Protein AF-A0A917JB62-F1 (afdb_monomer)

Foldseek 3Di:
DPQQQDPPDDDPLQCKHKAKEWADAQDWPVNLQVLLCVLLPPDRKDKDWQDTDDNRATFTIIMMIHPCVVCSPVLNQFKFKKKFKKFWQFAALQLEDPGDTDDGFDDPPDDPVLLFVLQVVQAFKDWFWDRQCDQDDDPNHGSNVCVVVVHDDDTDIDIWHWHDWGFPDDDPSMTMIMTIIGRPDDVSRVSQVSNVSSRTGIGTYYMYTQDGHVDGRVSHDYSVRSSCVSNDQDDDDDDDDDDDDDDDDDDDDDDDPVPDDDQAEDPSQRVVLVVVLVVCVVDPDPLLVLLCVCPPPCNLVADKDAQGGGYNDTARIDGLFQQEGEEEDPDDDPPCVVVVVVVQVVSVVVVHHYDYDYSCCSVVPVVVVSVVVSVSSVPGDGDPDPDDDDDDDDDDPDD

Mean predicted aligned error: 17.13 Å

InterPro domains:
  IPR002501 Pseudouridine synthase II, N-terminal [PF01509] (46-187)
  IPR007569 Domain of unknown function DUF559 [PF04480] (274-377)
  IPR011335 Restriction endonuclease type II-like [SSF52980] (276-380)
  IPR014780 tRNA pseudouridine synthase II, TruB [MF_01080] (15-370)
  IPR014780 tRNA pseudouridine synthase II, TruB [PTHR13767] (15-233)
  IPR014780 tRNA pseudouridine synthase II, TruB [TIGR00431] (18-226)
  IPR014780 tRNA pseudouridine synthase II, TruB [cd02573] (18-226)
  IPR020103 Pseudouridine synthase, catalytic domain superfamily [SSF55120] (17-229)
  IPR047216 Putative endonuclease DUF559, bacteria [cd01038] (284-377)

Structure (mmCIF, N/CA/C/O backbone):
data_AF-A0A917JB62-F1
#
_entry.id   AF-A0A917JB62-F1
#
loop_
_atom_site.group_PDB
_atom_site.id
_atom_site.type_symbol
_atom_site.label_atom_id
_atom_site.label_alt_id
_atom_site.label_comp_id
_atom_site.label_asym_id
_atom_site.label_entity_id
_atom_site.label_seq_id
_atom_site.pdbx_PDB_ins_code
_atom_site.Cartn_x
_atom_site.Cartn_y
_atom_site.Cartn_z
_atom_site.occupancy
_atom_site.B_iso_or_equiv
_atom_site.auth_seq_id
_atom_site.auth_comp_id
_atom_site.auth_asym_id
_atom_site.auth_atom_id
_atom_site.pdbx_PDB_model_num
ATOM 1 N N . MET A 1 1 ? 3.119 -23.826 12.690 1.00 34.78 1 MET A N 1
ATOM 2 C CA . MET A 1 1 ? 3.392 -22.795 11.655 1.00 34.78 1 MET A CA 1
ATOM 3 C C . MET A 1 1 ? 2.222 -22.597 10.681 1.00 34.78 1 MET A C 1
ATOM 5 O O . MET A 1 1 ? 2.132 -21.520 10.112 1.00 34.78 1 MET A O 1
ATOM 9 N N . SER A 1 2 ? 1.300 -23.560 10.519 1.00 34.31 2 SER A N 1
ATOM 10 C CA . SER A 1 2 ? 0.120 -23.455 9.635 1.00 34.31 2 SER A CA 1
ATOM 11 C C . SER A 1 2 ? -1.112 -22.765 10.252 1.00 34.31 2 SER A C 1
ATOM 13 O O . SER A 1 2 ? -1.949 -22.260 9.515 1.00 34.31 2 SER A O 1
ATOM 15 N N . GLU A 1 3 ? -1.231 -22.685 11.581 1.00 33.19 3 GLU A N 1
ATOM 16 C CA . GLU A 1 3 ? -2.437 -22.145 12.246 1.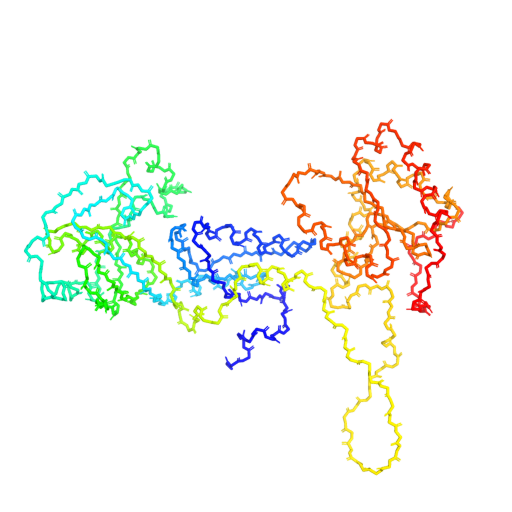00 33.19 3 GLU A CA 1
ATOM 17 C C . GLU A 1 3 ? -2.511 -20.610 12.319 1.00 33.19 3 GLU A C 1
ATOM 19 O O . GLU A 1 3 ? -3.558 -20.053 12.643 1.00 33.19 3 GLU A O 1
ATOM 24 N N . LEU A 1 4 ? -1.424 -19.889 12.015 1.00 41.34 4 LEU A N 1
ATOM 25 C CA . LEU A 1 4 ? -1.382 -18.439 12.239 1.00 41.34 4 LEU A CA 1
ATOM 26 C C . LEU A 1 4 ? -2.180 -17.622 11.202 1.00 41.34 4 LEU A C 1
ATOM 28 O O . LEU A 1 4 ? -2.490 -16.467 11.490 1.00 41.34 4 LEU A O 1
ATOM 32 N N . HIS A 1 5 ? -2.524 -18.208 10.046 1.00 47.69 5 HIS A N 1
ATOM 33 C CA . HIS A 1 5 ? -3.000 -17.482 8.852 1.00 47.69 5 HIS A CA 1
ATOM 34 C C . HIS A 1 5 ? -4.336 -17.977 8.282 1.00 47.69 5 HIS A C 1
ATOM 36 O O . HIS A 1 5 ? -4.769 -17.510 7.233 1.00 47.69 5 HIS A O 1
ATOM 42 N N . SER A 1 6 ? -5.002 -18.923 8.946 1.00 42.25 6 SER A N 1
ATOM 43 C CA . SER A 1 6 ? -6.298 -19.410 8.473 1.00 42.25 6 SER A CA 1
ATOM 44 C C . SER A 1 6 ? -7.355 -18.304 8.566 1.00 42.25 6 SER A C 1
ATOM 46 O O . SER A 1 6 ? -7.528 -17.697 9.624 1.00 42.25 6 SER A O 1
ATOM 48 N N . LYS A 1 7 ? -8.137 -18.097 7.496 1.00 42.66 7 LYS A N 1
ATOM 49 C CA . LYS A 1 7 ? -9.349 -17.250 7.507 1.00 42.66 7 LYS A CA 1
ATOM 50 C C . LYS A 1 7 ? -10.419 -17.741 8.507 1.00 42.66 7 LYS A C 1
ATOM 52 O O . LYS A 1 7 ? -11.411 -17.055 8.723 1.00 42.66 7 LYS A O 1
ATOM 57 N N . HIS A 1 8 ? -10.194 -18.895 9.144 1.00 42.47 8 HIS A N 1
ATOM 58 C CA . HIS A 1 8 ? -11.030 -19.500 10.184 1.00 42.47 8 HIS A CA 1
ATOM 59 C C . HIS A 1 8 ? -10.434 -19.397 11.601 1.00 42.47 8 HIS A C 1
ATOM 61 O O . HIS A 1 8 ? -10.848 -20.126 12.499 1.00 42.47 8 HIS A O 1
ATOM 67 N N . LYS A 1 9 ? -9.433 -18.536 11.816 1.00 52.22 9 LYS A N 1
ATOM 68 C CA . LYS A 1 9 ? -8.804 -18.353 13.128 1.00 52.22 9 LYS A CA 1
ATOM 69 C C . LYS A 1 9 ? -9.726 -17.573 14.076 1.00 52.22 9 LYS A C 1
ATOM 71 O O . LYS A 1 9 ? -10.292 -16.550 13.697 1.00 52.22 9 LYS A O 1
ATOM 76 N N . ASN A 1 10 ? -9.815 -18.017 15.330 1.00 56.19 10 ASN A N 1
ATOM 77 C CA . ASN A 1 10 ? -10.343 -17.189 16.414 1.00 56.19 10 ASN A CA 1
ATOM 78 C C . ASN A 1 10 ? -9.300 -16.116 16.746 1.00 56.19 10 ASN A C 1
ATOM 80 O O . ASN A 1 10 ? -8.202 -16.436 17.199 1.00 56.19 10 ASN A O 1
ATOM 84 N N . PHE A 1 11 ? -9.622 -14.854 16.477 1.00 65.50 11 PHE A N 1
ATOM 85 C CA . PHE A 1 11 ? -8.711 -13.735 16.708 1.00 65.50 11 PHE A CA 1
ATOM 86 C C . PHE A 1 11 ? -8.791 -13.237 18.154 1.00 65.50 11 PHE A C 1
ATOM 88 O O . PHE A 1 11 ? -9.880 -12.989 18.670 1.00 65.50 11 PHE A O 1
ATOM 95 N N . ASN A 1 12 ? -7.637 -12.980 18.770 1.00 68.19 12 ASN A N 1
ATOM 96 C CA . ASN A 1 12 ? -7.517 -12.232 20.018 1.00 68.19 12 ASN A CA 1
ATOM 97 C C . ASN A 1 12 ? -6.877 -10.863 19.752 1.00 68.19 12 ASN A C 1
ATOM 99 O O . ASN A 1 12 ? -5.710 -10.588 20.051 1.00 68.19 12 ASN A O 1
ATOM 103 N N . PHE A 1 13 ? -7.671 -9.958 19.180 1.00 69.19 13 PHE A N 1
ATOM 104 C CA . PHE A 1 13 ? -7.193 -8.643 18.757 1.00 69.19 13 PHE A CA 1
ATOM 105 C C . PHE A 1 13 ? -6.598 -7.802 19.899 1.00 69.19 13 PHE A C 1
ATOM 107 O O . PHE A 1 13 ? -5.708 -6.986 19.637 1.00 69.19 13 PHE A O 1
ATOM 114 N N . ALA A 1 14 ? -7.058 -7.997 21.143 1.00 59.03 14 ALA A N 1
ATOM 115 C CA . ALA A 1 14 ? -6.574 -7.287 22.328 1.00 59.03 14 ALA A CA 1
ATOM 116 C C . ALA A 1 14 ? -5.160 -7.730 22.742 1.00 59.03 14 ALA A C 1
ATOM 118 O O . ALA A 1 14 ? -4.324 -6.887 23.087 1.00 59.03 14 ALA A O 1
ATOM 119 N N . GLU A 1 15 ? -4.861 -9.029 22.655 1.00 69.75 15 GLU A N 1
ATOM 120 C CA . GLU A 1 15 ? -3.500 -9.547 22.845 1.00 69.75 15 GLU A CA 1
ATOM 121 C C . GLU A 1 15 ? -2.575 -9.166 21.687 1.00 69.75 15 GLU A C 1
ATOM 123 O O . GLU A 1 15 ? -1.388 -8.912 21.906 1.00 69.75 15 GLU A O 1
ATOM 128 N N . GLY A 1 16 ? -3.149 -8.956 20.503 1.00 75.94 16 GLY A N 1
ATOM 129 C CA . GLY A 1 16 ? -2.502 -8.374 19.339 1.00 75.94 16 GLY A CA 1
ATOM 130 C C . GLY A 1 16 ? -2.356 -9.388 18.217 1.00 75.94 16 GLY A C 1
ATOM 131 O O . GLY A 1 16 ? -1.790 -10.457 18.403 1.00 75.94 16 GLY A O 1
ATOM 132 N N . GLU A 1 17 ? -2.820 -9.007 17.033 1.00 86.62 17 GLU A N 1
ATOM 133 C CA . GLU A 1 17 ? -2.868 -9.875 15.861 1.00 86.62 17 GLU A CA 1
ATOM 134 C C . GLU A 1 17 ? -2.054 -9.297 14.709 1.00 86.62 17 GLU A C 1
ATOM 136 O O . GLU A 1 17 ? -1.837 -8.082 14.613 1.00 86.62 17 GLU A O 1
ATOM 141 N N . LEU A 1 18 ? -1.627 -10.194 13.823 1.00 90.75 18 LEU A N 1
ATOM 142 C CA . LEU A 1 18 ? -1.048 -9.865 12.530 1.00 90.75 18 LEU A CA 1
ATOM 143 C C . LEU A 1 18 ? -2.094 -10.139 11.449 1.00 90.75 18 LEU A C 1
ATOM 145 O O . LEU A 1 18 ? -2.541 -11.266 11.266 1.00 90.75 18 LEU A O 1
ATOM 149 N N . LEU A 1 19 ? -2.488 -9.087 10.745 1.00 92.94 19 LEU A N 1
ATOM 150 C CA . LEU A 1 19 ? -3.541 -9.087 9.742 1.00 92.94 19 LEU A CA 1
ATOM 151 C C . LEU A 1 19 ? -2.920 -8.881 8.365 1.00 92.94 19 LEU A C 1
ATOM 153 O O . LEU A 1 19 ? -2.200 -7.908 8.131 1.00 92.94 19 LEU A O 1
ATOM 157 N N . LEU A 1 20 ? -3.218 -9.798 7.452 1.00 95.56 20 LEU A N 1
ATOM 158 C CA . LEU A 1 20 ? -2.835 -9.708 6.049 1.00 95.56 20 LEU A CA 1
ATOM 159 C C . LEU A 1 20 ? -3.995 -9.084 5.281 1.00 95.56 20 LEU A C 1
ATOM 161 O O . LEU A 1 20 ? -5.097 -9.632 5.288 1.00 95.56 20 LEU A O 1
ATOM 165 N N . ILE A 1 21 ? -3.770 -7.934 4.650 1.00 95.06 21 ILE A N 1
ATOM 166 C CA . ILE A 1 21 ? -4.830 -7.187 3.963 1.00 95.06 21 ILE A CA 1
ATOM 167 C C . ILE A 1 21 ? -4.412 -6.909 2.522 1.00 95.06 21 ILE A C 1
ATOM 169 O O . ILE A 1 21 ? -3.332 -6.371 2.289 1.00 95.06 21 ILE A O 1
ATOM 173 N N . ASN A 1 22 ? -5.264 -7.235 1.553 1.00 95.56 22 ASN A N 1
ATOM 174 C CA . ASN A 1 22 ? -5.085 -6.815 0.168 1.00 95.56 22 ASN A CA 1
ATOM 175 C C . ASN A 1 22 ? -5.516 -5.345 0.053 1.00 95.56 22 ASN A C 1
ATOM 177 O O . ASN A 1 22 ? -6.699 -5.017 0.135 1.00 95.56 22 ASN A O 1
ATOM 181 N N . LYS A 1 23 ? -4.552 -4.426 -0.072 1.00 95.75 23 LYS A N 1
ATOM 182 C CA . LYS A 1 23 ? -4.831 -2.995 -0.215 1.00 95.7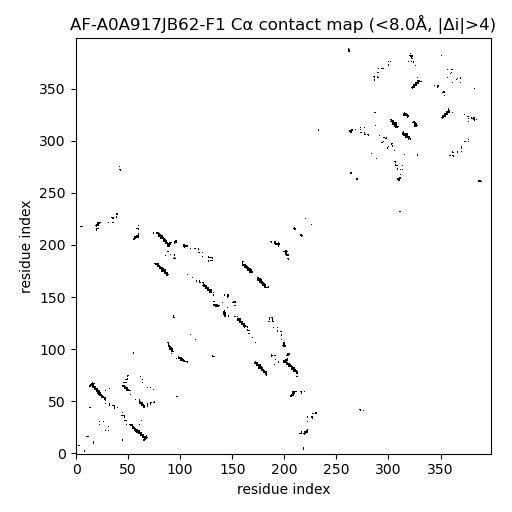5 23 LYS A CA 1
ATOM 183 C C . LYS A 1 23 ? -5.422 -2.728 -1.607 1.00 95.75 23 LYS A C 1
ATOM 185 O O . LYS A 1 23 ? -4.734 -2.993 -2.599 1.00 95.75 23 LYS A O 1
ATOM 190 N N . PRO A 1 24 ? -6.622 -2.131 -1.707 1.00 85.06 24 PRO A N 1
ATOM 191 C CA . PRO A 1 24 ? -7.190 -1.739 -2.984 1.00 85.06 24 PRO A CA 1
ATOM 192 C C . PRO A 1 24 ? -6.454 -0.534 -3.581 1.00 85.06 24 PRO A C 1
ATOM 194 O O . PRO A 1 24 ? -5.730 0.212 -2.906 1.00 85.06 24 PRO A O 1
ATOM 197 N N . TYR A 1 25 ? -6.659 -0.350 -4.879 1.00 84.06 25 TYR A N 1
ATOM 198 C CA . TYR A 1 25 ? -6.140 0.779 -5.641 1.00 84.06 25 TYR A CA 1
ATOM 199 C C . TYR A 1 25 ? -6.709 2.110 -5.117 1.00 84.06 25 TYR A C 1
ATOM 201 O O . TYR A 1 25 ? -7.841 2.159 -4.636 1.00 84.06 25 TYR A O 1
ATOM 209 N N . ARG A 1 26 ? -5.916 3.187 -5.190 1.00 82.00 26 ARG A N 1
ATOM 210 C CA . ARG A 1 26 ? -6.200 4.560 -4.705 1.00 82.00 26 ARG A CA 1
ATOM 211 C C . ARG A 1 26 ? -6.346 4.750 -3.197 1.00 82.00 26 ARG A C 1
ATOM 213 O O . ARG A 1 26 ? -6.384 5.888 -2.744 1.00 82.00 26 ARG A O 1
ATOM 220 N N . TRP A 1 27 ? -6.378 3.684 -2.408 1.00 84.06 27 TRP A N 1
ATOM 221 C CA . TRP A 1 27 ? -6.389 3.807 -0.952 1.00 84.06 27 TRP A CA 1
ATOM 222 C C . TRP A 1 27 ? -4.978 4.008 -0.418 1.00 84.06 27 TRP A C 1
ATOM 224 O O . TRP A 1 27 ? -4.050 3.301 -0.812 1.00 84.06 27 TRP A O 1
ATOM 234 N N . THR A 1 28 ? -4.795 4.916 0.531 1.00 83.56 28 THR A N 1
ATOM 235 C CA . THR A 1 28 ? -3.532 5.006 1.262 1.00 83.56 28 THR A CA 1
ATOM 236 C C . THR A 1 28 ? -3.417 3.850 2.261 1.00 83.56 28 THR A C 1
ATOM 238 O O . THR A 1 28 ? -4.408 3.280 2.721 1.00 83.56 28 THR A O 1
ATOM 241 N N . SER A 1 29 ? -2.193 3.517 2.674 1.00 88.31 29 SER A N 1
ATOM 242 C CA . SER A 1 29 ? -1.990 2.546 3.765 1.00 88.31 29 SER A CA 1
ATOM 243 C C . SER A 1 29 ? -2.620 3.012 5.091 1.00 88.31 29 SER A C 1
ATOM 245 O O . SER A 1 29 ? -3.039 2.190 5.906 1.00 88.31 29 SER A O 1
ATOM 247 N N . PHE A 1 30 ? -2.725 4.330 5.303 1.00 82.81 30 PHE A N 1
ATOM 248 C CA . PHE A 1 30 ? -3.372 4.909 6.481 1.00 82.81 30 PHE A CA 1
ATOM 249 C C . PHE A 1 30 ? -4.898 4.796 6.438 1.00 82.81 30 PHE A C 1
ATOM 251 O O . PHE A 1 30 ? -5.499 4.630 7.500 1.00 82.81 30 PHE A O 1
ATOM 258 N N . ASP A 1 31 ? -5.520 4.800 5.255 1.00 81.56 31 ASP A N 1
ATOM 259 C CA . ASP A 1 31 ? -6.964 4.563 5.117 1.00 81.56 31 ASP A CA 1
ATOM 260 C C . ASP A 1 31 ? -7.335 3.165 5.613 1.00 81.56 31 ASP A C 1
ATOM 262 O O . ASP A 1 31 ? -8.306 3.005 6.353 1.00 81.56 31 ASP A O 1
ATOM 266 N N . ILE A 1 32 ? -6.508 2.161 5.297 1.00 85.44 32 ILE A N 1
ATOM 267 C CA . ILE A 1 32 ? -6.676 0.786 5.787 1.00 85.44 32 ILE A CA 1
ATOM 268 C C . ILE A 1 32 ? -6.588 0.740 7.310 1.00 85.44 32 ILE A C 1
ATOM 270 O O . ILE A 1 32 ? -7.488 0.217 7.968 1.00 85.44 32 ILE A O 1
ATOM 274 N N . VAL A 1 33 ? -5.539 1.337 7.887 1.00 89.69 33 VAL A N 1
ATOM 275 C CA . VAL A 1 33 ? -5.383 1.430 9.347 1.00 89.69 33 VAL A CA 1
ATOM 276 C C . VAL A 1 33 ? -6.590 2.124 9.978 1.00 89.69 33 VAL A C 1
ATOM 278 O O . VAL A 1 33 ? -7.099 1.660 10.997 1.00 89.69 33 VAL A O 1
ATOM 281 N N . GLY A 1 34 ? -7.076 3.208 9.369 1.00 80.44 34 GLY A N 1
ATOM 282 C CA . GLY A 1 34 ? -8.257 3.939 9.813 1.00 80.44 34 GLY A CA 1
ATOM 283 C C . GLY A 1 34 ? -9.521 3.082 9.796 1.00 80.44 34 GLY A C 1
ATOM 284 O O . GLY A 1 34 ? -10.230 3.037 10.802 1.00 80.44 34 GLY A O 1
ATOM 285 N N . LYS A 1 35 ? -9.788 2.367 8.696 1.00 82.50 35 LYS A N 1
ATOM 286 C CA . LYS A 1 35 ? -10.950 1.475 8.566 1.00 82.50 35 LYS A CA 1
ATOM 287 C C . LYS A 1 35 ? -10.907 0.323 9.562 1.00 82.50 35 LYS A C 1
ATOM 289 O O . LYS A 1 35 ? -11.888 0.126 10.272 1.00 82.50 35 LYS A O 1
ATOM 294 N N . VAL A 1 36 ? -9.775 -0.369 9.674 1.00 86.06 36 VAL A N 1
ATOM 295 C CA . VAL A 1 36 ? -9.599 -1.485 10.616 1.00 86.06 36 VAL A CA 1
ATOM 296 C C . VAL A 1 36 ? -9.748 -1.006 12.059 1.00 86.06 36 VAL A C 1
ATOM 298 O O . VAL A 1 36 ? -10.527 -1.565 12.822 1.00 86.06 36 VAL A O 1
ATOM 301 N N . ARG A 1 37 ? -9.085 0.095 12.434 1.00 85.88 37 ARG A N 1
ATOM 302 C CA . ARG A 1 37 ? -9.226 0.690 13.772 1.00 85.88 37 ARG A CA 1
ATOM 303 C C . ARG A 1 37 ? -10.673 1.071 14.087 1.00 85.88 37 ARG A C 1
ATOM 305 O O . ARG A 1 37 ? -11.126 0.866 15.206 1.00 85.88 37 ARG A O 1
ATOM 312 N N . ASN A 1 38 ? -11.396 1.621 13.112 1.00 75.69 38 ASN A N 1
ATOM 313 C CA . ASN A 1 38 ? -12.800 1.989 13.282 1.00 75.69 38 ASN A CA 1
ATOM 314 C C . ASN A 1 38 ? -13.734 0.775 13.353 1.00 75.69 38 ASN A C 1
ATOM 316 O O . ASN A 1 38 ? -14.804 0.891 13.945 1.00 75.69 38 ASN A O 1
ATOM 320 N N . ALA A 1 39 ? -13.357 -0.365 12.771 1.00 79.69 39 ALA A N 1
ATOM 321 C CA . ALA A 1 39 ? -14.128 -1.601 12.871 1.00 79.69 39 ALA A CA 1
ATOM 322 C C . ALA A 1 39 ? -14.155 -2.151 14.303 1.00 79.69 39 ALA A C 1
ATOM 324 O O . ALA A 1 39 ? -15.150 -2.743 14.691 1.00 79.69 39 ALA A O 1
ATOM 325 N N . PHE A 1 40 ? -13.120 -1.880 15.103 1.00 76.12 40 PHE A N 1
ATOM 326 C CA . PHE A 1 40 ? -13.058 -2.304 16.502 1.00 76.12 40 PHE A CA 1
ATOM 327 C C . PHE A 1 40 ? -13.869 -1.433 17.469 1.00 76.12 40 PHE A C 1
ATOM 329 O O . PHE A 1 40 ? -13.920 -1.751 18.652 1.00 76.12 40 PHE A O 1
ATOM 336 N N . LYS A 1 41 ? -14.497 -0.333 17.029 1.00 68.56 41 LYS A N 1
ATOM 337 C CA . LYS A 1 41 ? -15.262 0.531 17.944 1.00 68.56 41 LYS A CA 1
ATOM 338 C C . LYS A 1 41 ? -16.396 -0.255 18.637 1.00 68.56 41 LYS A C 1
ATOM 340 O O . LYS A 1 41 ? -17.065 -1.028 17.962 1.00 68.56 41 LYS A O 1
ATOM 345 N N . PRO A 1 42 ? -16.637 -0.031 19.949 1.00 59.88 42 PRO A N 1
ATOM 346 C CA . PRO A 1 42 ? -16.049 1.017 20.799 1.00 59.88 42 PRO A CA 1
ATOM 347 C C . PRO A 1 42 ? -14.662 0.688 21.390 1.00 59.88 42 PRO A C 1
ATOM 349 O O . PRO A 1 42 ? -14.088 1.526 22.086 1.00 59.88 42 PRO A O 1
ATOM 352 N N . LEU A 1 43 ? -14.087 -0.489 21.122 1.00 64.81 43 LEU A N 1
ATOM 353 C CA . LEU A 1 43 ? -12.759 -0.867 21.615 1.00 64.81 43 LEU A CA 1
ATOM 354 C C . LEU A 1 43 ? -11.680 0.059 21.029 1.00 64.81 43 LEU A C 1
ATOM 356 O O . LEU A 1 43 ? -11.496 0.175 19.815 1.00 64.81 43 LEU A O 1
ATOM 360 N N . LYS A 1 44 ? -10.917 0.716 21.910 1.00 72.69 44 LYS A N 1
ATOM 361 C CA . LYS A 1 44 ? -9.799 1.595 21.535 1.00 72.69 44 LYS A CA 1
ATOM 362 C C . LYS A 1 44 ? -8.522 0.781 21.326 1.00 72.69 44 LYS A C 1
ATOM 364 O O . LYS A 1 44 ? -7.599 0.826 22.136 1.00 72.69 44 LYS A O 1
ATOM 369 N N . LEU A 1 45 ? -8.471 0.023 20.233 1.00 80.50 45 LEU A N 1
ATOM 370 C CA . LEU A 1 45 ? -7.319 -0.811 19.904 1.00 80.50 45 LEU A CA 1
ATOM 371 C C . LEU A 1 45 ? -6.264 -0.039 19.098 1.00 80.50 45 LEU A C 1
ATOM 373 O O . LEU A 1 45 ? -6.577 0.672 18.140 1.00 80.50 45 LEU A O 1
ATOM 377 N N . LYS A 1 46 ? -4.986 -0.201 19.460 1.00 86.81 46 LYS A N 1
ATOM 378 C CA . LYS A 1 46 ? -3.871 0.330 18.665 1.00 86.81 46 LYS A CA 1
ATOM 379 C C . LYS A 1 46 ? -3.740 -0.478 17.374 1.00 86.81 46 LYS A C 1
ATOM 381 O O . LYS A 1 46 ? -3.704 -1.703 17.427 1.00 86.81 46 LYS A O 1
ATOM 386 N N . VAL A 1 47 ? -3.626 0.208 16.239 1.00 92.75 47 VAL A N 1
ATOM 387 C CA . VAL A 1 47 ? -3.466 -0.397 14.909 1.00 92.75 47 VAL A CA 1
ATOM 388 C C . VAL A 1 47 ? -2.354 0.338 14.162 1.00 92.75 47 VAL A C 1
ATOM 390 O O . VAL A 1 47 ? -2.288 1.567 14.214 1.00 92.75 47 VAL A O 1
ATOM 393 N N . GLY A 1 48 ? -1.478 -0.399 13.483 1.00 93.19 48 GLY A N 1
ATOM 394 C CA . GLY A 1 48 ? -0.409 0.146 12.639 1.00 93.19 48 GLY A CA 1
ATOM 395 C C . GLY A 1 48 ? -0.039 -0.823 11.519 1.00 93.19 48 GLY A C 1
ATOM 396 O O . GLY A 1 48 ? -0.420 -1.985 11.579 1.00 93.19 48 GLY A O 1
ATOM 397 N N . HIS A 1 49 ? 0.683 -0.368 10.495 1.00 95.81 49 HIS A N 1
ATOM 398 C CA . HIS A 1 49 ? 1.074 -1.205 9.353 1.00 95.81 49 HIS A CA 1
ATOM 399 C C . HIS A 1 49 ? 2.598 -1.387 9.270 1.00 95.81 49 HIS A C 1
ATOM 401 O O . HIS A 1 49 ? 3.353 -0.518 9.702 1.00 95.81 49 HIS A O 1
ATOM 407 N N . ALA A 1 50 ? 3.051 -2.488 8.666 1.00 93.62 50 ALA A N 1
ATOM 408 C CA . ALA A 1 50 ? 4.465 -2.847 8.529 1.00 93.62 50 ALA A CA 1
ATOM 409 C C . ALA A 1 50 ? 4.977 -2.692 7.091 1.00 93.62 50 ALA A C 1
ATOM 411 O O . ALA A 1 50 ? 5.339 -3.648 6.412 1.00 93.62 50 ALA A O 1
ATOM 412 N N . GLY A 1 51 ? 5.015 -1.443 6.626 1.00 89.62 51 GLY A N 1
ATOM 413 C CA . GLY A 1 51 ? 5.519 -1.085 5.297 1.00 89.62 51 GLY A CA 1
ATOM 414 C C . GLY A 1 51 ? 4.442 -0.492 4.398 1.00 89.62 51 GLY A C 1
ATOM 415 O O . GLY A 1 51 ? 3.543 -1.194 3.936 1.00 89.62 51 GLY A O 1
ATOM 416 N N . THR A 1 52 ? 4.562 0.810 4.155 1.00 91.31 52 THR A N 1
ATOM 417 C CA . THR A 1 52 ? 3.663 1.590 3.300 1.00 91.31 52 THR A CA 1
ATOM 418 C C . THR A 1 52 ? 3.610 1.019 1.882 1.00 91.31 52 THR A C 1
ATOM 420 O O . THR A 1 52 ? 4.629 0.596 1.339 1.00 91.31 52 THR A O 1
ATOM 423 N N . LEU A 1 53 ? 2.418 1.023 1.300 1.00 91.62 53 LEU A N 1
ATOM 424 C CA . LEU A 1 53 ? 2.174 0.964 -0.136 1.00 91.62 53 LEU A CA 1
ATOM 425 C C . LEU A 1 53 ? 1.637 2.317 -0.597 1.00 91.62 53 LEU A C 1
ATOM 427 O O . LEU A 1 53 ? 0.761 2.885 0.070 1.00 91.62 53 LEU A O 1
ATOM 431 N N . ASP A 1 54 ? 2.159 2.790 -1.727 1.00 88.88 54 ASP A N 1
ATOM 432 C CA . ASP A 1 54 ? 1.705 4.008 -2.395 1.00 88.88 54 ASP A CA 1
ATOM 433 C C . ASP A 1 54 ? 0.210 3.894 -2.778 1.00 88.88 54 ASP A C 1
ATOM 435 O O . ASP A 1 54 ? -0.309 2.776 -2.922 1.00 88.88 54 ASP A O 1
ATOM 439 N N . PRO A 1 55 ? -0.519 5.016 -2.932 1.00 84.75 55 PRO A N 1
ATOM 440 C CA . PRO A 1 55 ? -1.947 4.996 -3.257 1.00 84.75 55 PRO A CA 1
ATOM 441 C C . PRO A 1 55 ? -2.260 4.185 -4.519 1.00 84.75 55 PRO A C 1
ATOM 443 O O . PRO A 1 55 ? -3.193 3.379 -4.510 1.00 84.75 55 PRO A O 1
ATOM 446 N N . LEU A 1 56 ? -1.448 4.338 -5.570 1.00 88.19 56 LEU A N 1
ATOM 447 C CA . LEU A 1 56 ? -1.622 3.646 -6.851 1.00 88.19 56 LEU A CA 1
ATOM 448 C C . LEU A 1 56 ? -1.121 2.191 -6.846 1.00 88.19 56 LEU A C 1
ATOM 450 O O . LEU A 1 56 ? -1.399 1.438 -7.776 1.00 88.19 56 LEU A O 1
ATOM 454 N N . ALA A 1 57 ? -0.434 1.753 -5.791 1.00 93.56 57 ALA A N 1
ATOM 455 C CA . ALA A 1 57 ? -0.069 0.351 -5.626 1.00 93.56 57 ALA A CA 1
ATOM 456 C C . ALA A 1 57 ? -1.247 -0.466 -5.074 1.00 93.56 57 ALA A C 1
ATOM 458 O O . ALA A 1 57 ? -2.133 0.066 -4.410 1.00 93.56 57 ALA A O 1
ATOM 459 N N . THR A 1 58 ? -1.243 -1.780 -5.275 1.00 93.25 58 THR A N 1
ATOM 460 C CA . THR A 1 58 ? -2.181 -2.720 -4.636 1.00 93.25 58 THR A CA 1
ATOM 461 C C . THR A 1 58 ? -1.432 -3.830 -3.905 1.00 93.25 58 THR A C 1
ATOM 463 O O . THR A 1 58 ? -0.200 -3.899 -3.938 1.00 93.25 58 THR A O 1
ATOM 466 N N . GLY A 1 59 ? -2.163 -4.731 -3.257 1.00 96.75 59 GLY A N 1
ATOM 467 C CA . GLY A 1 59 ? -1.598 -5.974 -2.744 1.00 96.75 59 GLY A CA 1
ATOM 468 C C . GLY A 1 59 ? -1.315 -5.951 -1.251 1.00 96.75 59 GLY A C 1
ATOM 469 O O . GLY A 1 59 ? -1.886 -5.162 -0.501 1.00 96.75 59 GLY A O 1
ATOM 470 N N . LEU A 1 60 ? -0.460 -6.866 -0.809 1.00 98.38 60 LEU A N 1
ATOM 471 C CA . LEU A 1 60 ? -0.317 -7.228 0.592 1.00 98.38 60 LEU A CA 1
ATOM 472 C C . LEU A 1 60 ? 0.142 -6.053 1.464 1.00 98.38 60 LEU A C 1
ATOM 474 O O . LEU A 1 60 ? 1.253 -5.542 1.324 1.00 98.38 60 LEU A O 1
ATOM 478 N N . LEU A 1 61 ? -0.667 -5.689 2.450 1.00 97.88 61 LEU A N 1
ATOM 479 C CA . LEU A 1 61 ? -0.337 -4.790 3.544 1.00 97.88 61 LEU A CA 1
ATOM 480 C C . LEU A 1 61 ? -0.453 -5.555 4.863 1.00 97.88 61 LEU A C 1
ATOM 482 O O . LEU A 1 61 ? -1.539 -5.984 5.246 1.00 97.88 61 LEU A O 1
ATOM 486 N N . ILE A 1 62 ? 0.670 -5.703 5.565 1.00 97.19 62 ILE A N 1
ATOM 487 C CA . ILE A 1 62 ? 0.687 -6.276 6.913 1.00 97.19 62 ILE A CA 1
ATOM 488 C C . ILE A 1 62 ? 0.228 -5.199 7.895 1.00 97.19 62 ILE A C 1
ATOM 490 O O . ILE A 1 62 ? 0.833 -4.125 7.974 1.00 97.19 62 ILE A O 1
ATOM 494 N N . VAL A 1 63 ? -0.820 -5.493 8.658 1.00 96.00 63 VAL A N 1
ATOM 495 C CA . VAL A 1 63 ? -1.376 -4.635 9.706 1.00 96.00 63 VAL A CA 1
ATOM 496 C C . VAL A 1 63 ? -1.287 -5.356 11.043 1.00 96.00 63 VAL A C 1
ATOM 498 O O . VAL A 1 63 ? -1.688 -6.500 11.174 1.00 96.00 63 VAL A O 1
ATOM 501 N N . CYS A 1 64 ? -0.749 -4.688 12.053 1.00 93.12 64 CYS A N 1
ATOM 502 C CA . CYS A 1 64 ? -0.628 -5.207 13.408 1.00 93.12 64 CYS A CA 1
ATOM 503 C C . CYS A 1 64 ? -1.640 -4.517 14.327 1.00 93.12 64 CYS A C 1
ATOM 505 O O . CYS A 1 64 ? -1.834 -3.299 14.233 1.00 93.12 64 CYS A O 1
ATOM 507 N N . THR A 1 65 ? -2.223 -5.266 15.262 1.00 88.94 65 THR A N 1
ATOM 508 C CA . THR A 1 65 ? -3.093 -4.729 16.317 1.00 88.94 65 THR A CA 1
ATOM 509 C C . THR A 1 65 ? -2.488 -4.908 17.711 1.00 88.94 65 THR A C 1
ATOM 511 O O . THR A 1 65 ? -1.566 -5.699 17.911 1.00 88.94 65 THR A O 1
ATOM 514 N N . GLY A 1 66 ? -2.971 -4.148 18.698 1.00 86.56 66 GLY A N 1
ATOM 515 C CA . GLY A 1 66 ? -2.640 -4.357 20.112 1.00 86.56 66 GLY A CA 1
ATOM 516 C C . GLY A 1 66 ? -1.130 -4.399 20.383 1.00 86.56 66 GLY A C 1
ATOM 517 O O . GLY A 1 66 ? -0.376 -3.525 19.930 1.00 86.56 66 GLY A O 1
ATOM 518 N N . LYS A 1 67 ? -0.668 -5.421 21.118 1.00 86.44 67 LYS A N 1
ATOM 519 C CA . LYS A 1 67 ? 0.758 -5.587 21.456 1.00 86.44 67 LYS A CA 1
ATOM 520 C C . LYS A 1 67 ? 1.621 -5.943 20.240 1.00 86.44 67 LYS A C 1
ATOM 522 O O . LYS A 1 67 ? 2.794 -5.571 20.235 1.00 86.44 67 LYS A O 1
ATOM 527 N N . MET A 1 68 ? 1.050 -6.554 19.196 1.00 89.50 68 MET A N 1
ATOM 528 C CA . MET A 1 68 ? 1.761 -6.899 17.955 1.00 89.50 68 MET A CA 1
ATOM 529 C C . MET A 1 68 ? 2.311 -5.657 17.240 1.00 89.50 68 MET A C 1
ATOM 531 O O . MET A 1 68 ? 3.326 -5.725 16.554 1.00 89.50 68 MET A O 1
ATOM 535 N N . THR A 1 69 ? 1.723 -4.476 17.475 1.00 90.94 69 THR A N 1
ATOM 536 C CA . THR A 1 69 ? 2.249 -3.205 16.939 1.00 90.94 69 THR A CA 1
ATOM 537 C C . THR A 1 69 ? 3.684 -2.890 17.371 1.00 90.94 69 THR A C 1
ATOM 539 O O . THR A 1 69 ? 4.341 -2.081 16.724 1.00 90.94 69 THR A O 1
ATOM 542 N N . LYS A 1 70 ? 4.191 -3.521 18.439 1.00 90.00 70 LYS A N 1
ATOM 543 C CA . LYS A 1 70 ? 5.590 -3.396 18.877 1.00 90.00 70 LYS A CA 1
ATOM 544 C C . LYS A 1 70 ? 6.578 -4.161 17.985 1.00 90.00 70 LYS A C 1
ATOM 546 O O . LYS A 1 70 ? 7.766 -3.893 18.070 1.00 90.00 70 LYS A O 1
ATOM 551 N N . GLN A 1 71 ? 6.101 -5.085 17.149 1.00 91.62 71 GLN A N 1
ATOM 552 C CA . GLN A 1 71 ? 6.924 -5.911 16.253 1.00 91.62 71 GLN A CA 1
ATOM 553 C C . GLN A 1 71 ? 6.886 -5.430 14.791 1.00 91.62 71 GLN A C 1
ATOM 555 O O . GLN A 1 71 ? 7.426 -6.083 13.903 1.00 91.62 71 GLN A O 1
ATOM 560 N N . ILE A 1 72 ? 6.260 -4.277 14.520 1.00 93.44 72 ILE A N 1
ATOM 561 C CA . ILE A 1 72 ? 6.129 -3.717 13.165 1.00 93.44 72 ILE A CA 1
ATOM 562 C C . ILE A 1 72 ? 7.484 -3.597 12.456 1.00 93.44 72 ILE A C 1
ATOM 564 O O . ILE A 1 72 ? 7.579 -3.933 11.275 1.00 93.44 72 ILE A O 1
ATOM 568 N N . ASP A 1 73 ? 8.526 -3.160 13.166 1.00 92.56 73 ASP A N 1
ATOM 569 C CA . ASP A 1 73 ? 9.858 -2.971 12.585 1.00 92.56 73 ASP A CA 1
ATOM 570 C C . ASP A 1 73 ? 10.464 -4.283 12.073 1.00 92.56 73 ASP A C 1
ATOM 572 O O . ASP A 1 73 ? 11.126 -4.276 11.032 1.00 92.56 73 ASP A O 1
ATOM 576 N N . THR A 1 74 ? 10.178 -5.400 12.752 1.00 92.75 74 THR A N 1
ATOM 577 C CA . THR A 1 74 ? 10.592 -6.750 12.354 1.00 92.75 74 THR A CA 1
ATOM 578 C C . THR A 1 74 ? 9.950 -7.130 11.025 1.00 92.75 74 THR A C 1
ATOM 580 O O . THR A 1 74 ? 10.654 -7.402 10.059 1.00 92.75 74 THR A O 1
ATOM 583 N N . PHE A 1 75 ? 8.622 -7.039 10.917 1.00 92.75 75 PHE A N 1
ATOM 584 C CA . PHE A 1 75 ? 7.915 -7.364 9.672 1.00 92.75 75 PHE A CA 1
ATOM 585 C C . PHE A 1 75 ? 8.272 -6.413 8.524 1.00 92.75 75 PHE A C 1
ATOM 587 O O . PHE A 1 75 ? 8.288 -6.802 7.358 1.00 92.75 75 PHE A O 1
ATOM 594 N N . GLN A 1 76 ? 8.586 -5.154 8.835 1.00 92.62 76 GLN A N 1
ATOM 595 C CA . GLN A 1 76 ? 9.007 -4.188 7.830 1.00 92.62 76 GLN A CA 1
ATOM 596 C C . GLN A 1 76 ? 10.410 -4.494 7.282 1.00 92.62 76 GLN A C 1
ATOM 598 O O . GLN A 1 76 ? 10.688 -4.110 6.141 1.00 92.62 76 GLN A O 1
ATOM 603 N N . ALA A 1 77 ? 11.288 -5.136 8.062 1.00 92.50 77 ALA A N 1
ATOM 604 C CA . ALA A 1 77 ? 12.656 -5.498 7.669 1.00 92.50 77 ALA A CA 1
ATOM 605 C C . ALA A 1 77 ? 12.723 -6.614 6.619 1.00 92.50 77 ALA A C 1
ATOM 607 O O . ALA A 1 77 ? 13.672 -6.641 5.842 1.00 92.50 77 ALA A O 1
ATOM 608 N N . GLU A 1 78 ? 11.696 -7.459 6.557 1.00 94.19 78 GLU A N 1
ATOM 609 C CA . GLU A 1 78 ? 11.605 -8.594 5.637 1.00 94.19 78 GLU A CA 1
ATOM 610 C C . GLU A 1 78 ? 11.741 -8.204 4.155 1.00 94.19 78 GLU A C 1
ATOM 612 O O . GLU A 1 78 ? 11.356 -7.099 3.745 1.00 94.19 78 GLU A O 1
ATOM 617 N N . GLU A 1 79 ? 12.234 -9.133 3.330 1.00 96.38 79 GLU A N 1
ATOM 618 C CA . GLU A 1 79 ? 12.224 -8.984 1.869 1.00 96.38 79 GLU A CA 1
ATOM 619 C C . GLU A 1 79 ? 10.790 -8.864 1.333 1.00 96.38 79 GLU A C 1
ATOM 621 O O . GLU A 1 79 ? 9.823 -9.301 1.961 1.00 96.38 79 GLU A O 1
ATOM 626 N N . LYS A 1 80 ? 10.630 -8.231 0.172 1.00 98.06 80 LYS A N 1
ATOM 627 C CA . LYS A 1 80 ? 9.322 -8.006 -0.452 1.00 98.06 80 LYS A CA 1
ATOM 628 C C . LYS A 1 80 ? 9.375 -8.413 -1.910 1.00 98.06 80 LYS A C 1
ATOM 630 O O . LYS A 1 80 ? 10.389 -8.204 -2.568 1.00 98.06 80 LYS A O 1
ATOM 635 N N . GLU A 1 81 ? 8.269 -8.963 -2.390 1.00 98.75 81 GLU A N 1
ATOM 636 C CA . GLU A 1 81 ? 8.072 -9.279 -3.799 1.00 98.75 81 GLU A CA 1
ATOM 637 C C . GLU A 1 81 ? 6.997 -8.373 -4.382 1.00 98.75 81 GLU A C 1
ATOM 639 O O . GLU A 1 81 ? 5.930 -8.176 -3.784 1.00 98.75 81 GLU A O 1
ATOM 644 N N . TYR A 1 82 ? 7.293 -7.837 -5.557 1.00 98.81 82 TYR A N 1
ATOM 645 C CA . TYR A 1 82 ? 6.394 -7.003 -6.326 1.00 98.81 82 TYR A CA 1
ATOM 646 C C . TYR A 1 82 ? 6.272 -7.531 -7.744 1.00 98.81 82 TYR A C 1
ATOM 648 O O . TYR A 1 82 ? 7.256 -7.952 -8.346 1.00 98.81 82 TYR A O 1
ATOM 656 N N . THR A 1 83 ? 5.071 -7.409 -8.287 1.00 98.88 83 THR A N 1
ATOM 657 C CA . THR A 1 83 ? 4.813 -7.484 -9.721 1.00 98.88 83 THR A CA 1
ATOM 658 C C . THR A 1 83 ? 4.260 -6.149 -10.187 1.00 98.88 83 THR A C 1
ATOM 660 O O . THR A 1 83 ? 3.625 -5.424 -9.411 1.00 98.88 83 THR A O 1
ATOM 663 N N . GLY A 1 84 ? 4.449 -5.811 -11.451 1.00 98.56 84 GLY A N 1
ATOM 664 C CA . GLY A 1 84 ? 3.942 -4.551 -11.970 1.00 98.56 84 GLY A CA 1
ATOM 665 C C . GLY A 1 84 ? 4.246 -4.356 -13.438 1.00 98.56 84 GLY A C 1
ATOM 666 O O . GLY A 1 84 ? 4.676 -5.291 -14.104 1.00 98.56 84 GLY A O 1
ATOM 667 N N . THR A 1 85 ? 4.036 -3.126 -13.891 1.00 98.88 85 THR A N 1
ATOM 668 C CA . THR A 1 85 ? 4.275 -2.699 -15.268 1.00 98.88 85 THR A CA 1
ATOM 669 C C . THR A 1 85 ? 5.078 -1.406 -15.247 1.00 98.88 85 THR A C 1
ATOM 671 O O . THR A 1 85 ? 4.703 -0.453 -14.555 1.00 98.88 85 THR A O 1
ATOM 674 N N . PHE A 1 86 ? 6.179 -1.369 -15.992 1.00 98.81 86 PHE A N 1
ATOM 675 C CA . PHE A 1 86 ? 6.816 -0.120 -16.397 1.00 98.81 86 PHE A CA 1
ATOM 676 C C . PHE A 1 86 ? 6.284 0.274 -17.773 1.00 98.81 86 PHE A C 1
ATOM 678 O O . PHE A 1 86 ? 6.117 -0.581 -18.642 1.00 98.81 86 PHE A O 1
ATOM 685 N N . THR A 1 87 ? 6.041 1.563 -17.980 1.00 98.75 87 THR A N 1
ATOM 686 C CA . THR A 1 87 ? 5.731 2.107 -19.303 1.00 98.75 87 THR A CA 1
ATOM 687 C C . THR A 1 87 ? 6.933 2.910 -19.786 1.00 98.75 87 THR A C 1
ATOM 689 O O . THR A 1 87 ? 7.352 3.853 -19.118 1.00 98.75 87 THR A O 1
ATOM 692 N N . LEU A 1 88 ? 7.507 2.490 -20.912 1.00 98.75 88 LEU A N 1
ATOM 693 C CA . LEU A 1 88 ? 8.677 3.085 -21.559 1.00 98.75 88 LEU A CA 1
ATOM 694 C C . LEU A 1 88 ? 8.267 4.209 -22.518 1.00 98.75 88 LEU A C 1
ATOM 696 O O . LEU A 1 88 ? 7.113 4.297 -22.936 1.00 98.75 88 LEU A O 1
ATOM 700 N N . GLY A 1 89 ? 9.221 5.057 -22.896 1.00 98.38 89 GLY A N 1
ATOM 701 C CA . GLY A 1 89 ? 8.991 6.159 -23.835 1.00 98.38 89 GLY A CA 1
ATOM 702 C C . GLY A 1 89 ? 8.562 7.464 -23.168 1.00 98.38 89 GLY A C 1
ATOM 703 O O . GLY A 1 89 ? 8.277 8.436 -23.864 1.00 98.38 89 GLY A O 1
ATOM 704 N N . GLY A 1 90 ? 8.534 7.519 -21.835 1.00 98.00 90 GLY A N 1
ATOM 705 C CA . GLY A 1 90 ? 8.277 8.751 -21.102 1.00 98.00 90 GLY A CA 1
ATOM 706 C C . GLY A 1 90 ? 8.665 8.680 -19.632 1.00 98.00 90 GLY A C 1
ATOM 707 O O . GLY A 1 90 ? 8.884 7.599 -19.085 1.00 98.00 90 GLY A O 1
ATOM 708 N N . THR A 1 91 ? 8.736 9.837 -18.987 1.00 97.56 91 THR A N 1
ATOM 709 C CA . THR A 1 91 ? 8.934 9.982 -17.538 1.00 97.56 91 THR A CA 1
ATOM 710 C C . THR A 1 91 ? 7.792 10.776 -16.920 1.00 97.56 91 THR A C 1
ATOM 712 O O . THR A 1 91 ? 6.990 11.387 -17.624 1.00 97.56 91 THR A O 1
ATOM 715 N N . THR A 1 92 ? 7.682 10.730 -15.595 1.00 94.12 92 THR A N 1
ATOM 716 C CA . THR A 1 92 ? 6.778 11.586 -14.822 1.00 94.12 92 THR A CA 1
ATOM 717 C C . THR A 1 92 ? 7.526 12.111 -13.594 1.00 94.12 92 THR A C 1
ATOM 719 O O . THR A 1 92 ? 8.361 11.381 -13.050 1.00 94.12 92 THR A O 1
ATOM 722 N N . PRO A 1 93 ? 7.212 13.307 -13.060 1.00 88.88 93 PRO A N 1
ATOM 723 C CA . PRO A 1 93 ? 7.884 13.825 -11.861 1.00 88.88 93 PRO A CA 1
ATOM 724 C C . PRO A 1 93 ? 7.745 12.934 -10.612 1.00 88.88 93 PRO A C 1
ATOM 726 O O . PRO A 1 93 ? 8.613 12.911 -9.737 1.00 88.88 93 PRO A O 1
ATOM 729 N N . SER A 1 94 ? 6.640 12.191 -10.505 1.00 85.69 94 SER A N 1
ATOM 730 C CA . SER A 1 94 ? 6.356 11.263 -9.399 1.00 85.69 94 SER A CA 1
ATOM 731 C C . SER A 1 94 ? 6.962 9.863 -9.580 1.00 85.69 94 SER A C 1
ATOM 733 O O . SER A 1 94 ? 6.945 9.063 -8.632 1.00 85.69 94 SER A O 1
ATOM 735 N N . TYR A 1 95 ? 7.521 9.587 -10.766 1.00 94.81 95 TYR A N 1
ATOM 736 C CA . TYR A 1 95 ? 7.978 8.278 -11.256 1.00 94.81 95 TYR A CA 1
ATOM 737 C C . TYR A 1 95 ? 6.877 7.204 -11.311 1.00 94.81 95 TYR A C 1
ATOM 739 O O . TYR A 1 95 ? 7.162 6.014 -11.474 1.00 94.81 95 TYR A O 1
ATOM 747 N N . ASP A 1 96 ? 5.616 7.608 -11.182 1.00 94.75 96 ASP A N 1
ATOM 748 C CA . ASP A 1 96 ? 4.428 6.792 -11.392 1.00 94.75 96 ASP A CA 1
ATOM 749 C C . ASP A 1 96 ? 3.316 7.614 -12.068 1.00 94.75 96 ASP A C 1
ATOM 751 O O . ASP A 1 96 ? 3.566 8.665 -12.657 1.00 94.75 96 ASP A O 1
ATOM 755 N N . MET A 1 97 ? 2.084 7.117 -12.013 1.00 92.56 97 MET A N 1
ATOM 756 C CA . MET A 1 97 ? 0.913 7.738 -12.635 1.00 92.56 97 MET A CA 1
ATOM 757 C C . MET A 1 97 ? 0.238 8.823 -11.771 1.00 92.56 97 MET A C 1
ATOM 759 O O . MET A 1 97 ? -0.894 9.205 -12.071 1.00 92.56 97 MET A O 1
ATOM 763 N N . GLU A 1 98 ? 0.849 9.299 -10.676 1.00 86.88 98 GLU A N 1
ATOM 764 C CA . GLU A 1 98 ? 0.272 10.393 -9.873 1.00 86.88 98 GLU A CA 1
ATOM 765 C C . GLU A 1 98 ? 0.364 11.754 -10.577 1.00 86.88 98 GLU A C 1
ATOM 767 O O . GLU A 1 98 ? -0.433 12.649 -10.288 1.00 86.88 98 GLU A O 1
ATOM 772 N N . THR A 1 99 ? 1.316 11.919 -11.496 1.00 88.00 99 THR A N 1
ATOM 773 C CA . THR A 1 99 ? 1.536 13.154 -12.262 1.00 88.00 99 THR A CA 1
ATOM 774 C C . THR A 1 99 ? 1.543 12.875 -13.759 1.00 88.00 99 THR A C 1
ATOM 776 O O . THR A 1 99 ? 1.792 11.749 -14.184 1.00 88.00 99 THR A O 1
ATOM 779 N N . GLU A 1 100 ? 1.303 13.910 -14.560 1.00 90.81 100 GLU A N 1
ATOM 780 C CA . GLU A 1 100 ? 1.402 13.817 -16.018 1.00 90.81 100 GLU A CA 1
ATOM 781 C C . GLU A 1 100 ? 2.845 13.564 -16.483 1.00 90.81 100 GLU A C 1
ATOM 783 O O . GLU A 1 100 ? 3.805 13.730 -15.721 1.00 90.81 100 GLU A O 1
ATOM 788 N N . ILE A 1 101 ? 2.972 13.137 -17.741 1.00 96.56 101 ILE A N 1
ATOM 789 C CA . ILE A 1 101 ? 4.259 12.924 -18.406 1.00 96.56 101 ILE A CA 1
ATOM 790 C C . ILE A 1 101 ? 4.968 14.268 -18.582 1.00 96.56 101 ILE A C 1
ATOM 792 O O . ILE A 1 101 ? 4.361 15.220 -19.071 1.00 96.56 101 ILE A O 1
ATOM 796 N N . ASP A 1 102 ? 6.243 14.337 -18.196 1.00 94.50 102 ASP A N 1
ATOM 797 C CA . ASP A 1 102 ? 7.080 15.538 -18.327 1.00 94.50 102 ASP A CA 1
ATOM 798 C C . ASP A 1 102 ? 8.044 15.481 -19.519 1.00 94.50 102 ASP A C 1
ATOM 800 O O . ASP A 1 102 ? 8.309 16.509 -20.141 1.00 94.50 102 ASP A O 1
ATOM 804 N N . GLU A 1 103 ? 8.519 14.290 -19.880 1.00 97.12 103 GLU A N 1
ATOM 805 C CA . GLU A 1 103 ? 9.418 14.065 -21.013 1.00 97.12 103 GLU A CA 1
ATOM 806 C C . GLU A 1 103 ? 9.034 12.789 -21.774 1.00 97.12 103 GLU A C 1
ATOM 808 O O . GLU A 1 103 ? 8.522 11.829 -21.194 1.00 97.12 103 GLU A O 1
ATOM 813 N N . THR A 1 104 ? 9.277 12.777 -23.087 1.00 98.25 104 THR A N 1
ATOM 814 C CA . THR A 1 104 ? 9.013 11.642 -23.985 1.00 98.25 104 THR A CA 1
ATOM 815 C C . THR A 1 104 ? 10.271 11.253 -24.743 1.00 98.25 104 THR A C 1
ATOM 817 O O . THR A 1 104 ? 11.041 12.126 -25.140 1.00 98.25 104 THR A O 1
ATOM 820 N N . PHE A 1 105 ? 10.437 9.965 -25.028 1.00 98.19 105 PHE A N 1
ATOM 821 C CA . PHE A 1 105 ? 11.646 9.418 -25.639 1.00 98.19 105 PHE A CA 1
ATOM 822 C C . PHE A 1 105 ? 11.308 8.445 -26.769 1.00 98.19 105 PHE A C 1
ATOM 824 O O . PHE A 1 105 ? 10.231 7.846 -26.794 1.00 98.19 105 PHE A O 1
ATOM 831 N N . ASP A 1 106 ? 12.256 8.255 -27.688 1.00 97.50 106 ASP A N 1
ATOM 832 C CA . ASP A 1 106 ? 12.136 7.229 -28.720 1.00 97.50 106 ASP A CA 1
ATOM 833 C C . ASP A 1 106 ? 12.183 5.820 -28.104 1.00 97.50 106 ASP A C 1
ATOM 835 O O . ASP A 1 106 ? 12.865 5.569 -27.108 1.00 97.50 106 ASP A O 1
ATOM 839 N N . THR A 1 107 ? 11.431 4.902 -28.703 1.00 97.44 107 THR A N 1
ATOM 840 C CA . THR A 1 107 ? 11.330 3.491 -28.300 1.00 97.44 107 THR A CA 1
ATOM 841 C C . THR A 1 107 ? 11.624 2.536 -29.454 1.00 97.44 107 THR A C 1
ATOM 843 O O . THR A 1 107 ? 11.674 1.327 -29.240 1.00 97.44 107 THR A O 1
ATOM 846 N N . ALA A 1 108 ? 11.856 3.048 -30.669 1.00 96.81 108 ALA A N 1
ATOM 847 C CA . ALA A 1 108 ? 12.054 2.230 -31.863 1.00 96.81 108 ALA A CA 1
ATOM 848 C C . ALA A 1 108 ? 13.305 1.336 -31.795 1.00 96.81 108 ALA A C 1
ATOM 850 O O . ALA A 1 108 ? 13.353 0.296 -32.450 1.00 96.81 108 ALA A O 1
ATOM 851 N N . HIS A 1 109 ? 14.312 1.719 -31.004 1.00 97.25 109 HIS A N 1
ATOM 852 C CA . HIS A 1 109 ? 15.533 0.933 -30.799 1.00 97.25 109 HIS A CA 1
ATOM 853 C C . HIS A 1 109 ? 15.385 -0.194 -29.776 1.00 97.25 109 HIS A C 1
ATOM 855 O O . HIS A 1 109 ? 16.305 -1.000 -29.641 1.00 97.25 109 HIS A O 1
ATOM 861 N N . LEU A 1 110 ? 14.284 -0.245 -29.022 1.00 98.12 110 LEU A N 1
ATOM 862 C CA . LEU A 1 110 ? 14.118 -1.218 -27.951 1.00 98.12 110 LEU A CA 1
ATOM 863 C C . LEU A 1 110 ? 13.852 -2.613 -28.520 1.00 98.12 110 LEU A C 1
ATOM 865 O O . LEU A 1 110 ? 12.882 -2.838 -29.241 1.00 98.12 110 LEU A O 1
ATOM 869 N N . THR A 1 111 ? 14.690 -3.569 -28.127 1.00 97.69 111 THR A N 1
ATOM 870 C CA . THR A 1 111 ? 14.477 -4.996 -28.383 1.00 97.69 111 THR A CA 1
ATOM 871 C C . THR A 1 111 ? 14.348 -5.754 -27.069 1.00 97.69 111 THR A C 1
ATOM 873 O O . THR A 1 111 ? 14.787 -5.288 -26.014 1.00 97.69 111 THR A O 1
ATOM 876 N N . GLU A 1 112 ? 13.764 -6.948 -27.123 1.00 97.19 112 GLU A N 1
ATOM 877 C CA . GLU A 1 112 ? 13.647 -7.826 -25.960 1.00 97.19 112 GLU A CA 1
ATOM 878 C C . GLU A 1 112 ? 15.013 -8.120 -25.314 1.00 97.19 112 GLU A C 1
ATOM 880 O O . GLU A 1 112 ? 15.132 -8.125 -24.088 1.00 97.19 112 GLU A O 1
ATOM 885 N N . GLU A 1 113 ? 16.064 -8.288 -26.119 1.00 97.06 113 GLU A N 1
ATOM 886 C CA . GLU A 1 113 ? 17.429 -8.523 -25.645 1.00 97.06 113 GLU A CA 1
ATOM 887 C C . GLU A 1 113 ? 17.984 -7.325 -24.872 1.00 97.06 113 GLU A C 1
ATOM 889 O O . GLU A 1 113 ? 18.559 -7.512 -23.800 1.00 97.06 113 GLU A O 1
ATOM 894 N N . ILE A 1 114 ? 17.789 -6.101 -25.379 1.00 97.44 114 ILE A N 1
ATOM 895 C CA . ILE A 1 114 ? 18.225 -4.866 -24.704 1.00 97.44 114 ILE A CA 1
ATOM 896 C C . ILE A 1 114 ? 17.527 -4.741 -23.350 1.00 97.44 114 ILE A C 1
ATOM 898 O O . ILE A 1 114 ? 18.174 -4.512 -22.325 1.00 97.44 114 ILE A O 1
ATOM 902 N N . LEU A 1 115 ? 16.208 -4.938 -23.344 1.00 98.19 115 LEU A N 1
ATOM 903 C CA . LEU A 1 115 ? 15.379 -4.799 -22.153 1.00 98.19 115 LEU A CA 1
ATOM 904 C C . LEU A 1 115 ? 15.767 -5.814 -21.073 1.00 98.19 115 LEU A C 1
ATOM 906 O O . LEU A 1 115 ? 15.944 -5.443 -19.909 1.00 98.19 115 LEU A O 1
ATOM 910 N N . LYS A 1 116 ? 15.957 -7.082 -21.453 1.00 96.69 116 LYS A N 1
ATOM 911 C CA . LYS A 1 116 ? 16.373 -8.144 -20.528 1.00 96.69 116 LYS A CA 1
ATOM 912 C C . LYS A 1 116 ? 17.811 -7.966 -20.042 1.00 96.69 116 LYS A C 1
ATOM 914 O O . LYS A 1 116 ? 18.078 -8.178 -18.861 1.00 96.69 116 LYS A O 1
ATOM 919 N N . ALA A 1 117 ? 18.735 -7.546 -20.909 1.00 96.56 117 ALA A N 1
ATOM 920 C CA . ALA A 1 117 ? 20.123 -7.297 -20.520 1.00 96.56 117 ALA A CA 1
ATOM 921 C C . ALA A 1 117 ? 20.241 -6.150 -19.501 1.00 96.56 117 ALA A C 1
ATOM 923 O O . ALA A 1 117 ? 21.047 -6.229 -18.573 1.00 96.56 117 ALA A O 1
ATOM 924 N N . ALA A 1 118 ? 19.409 -5.110 -19.624 1.00 97.44 118 ALA A N 1
ATOM 925 C CA . ALA A 1 118 ? 19.394 -3.994 -18.683 1.00 97.44 118 ALA A CA 1
ATOM 926 C C . ALA A 1 118 ? 19.004 -4.415 -17.253 1.00 97.44 118 ALA A C 1
ATOM 928 O O . ALA A 1 118 ? 19.557 -3.872 -16.297 1.00 97.44 118 ALA A O 1
ATOM 929 N N . CYS A 1 119 ? 18.137 -5.422 -17.073 1.00 97.12 119 CYS A N 1
ATOM 930 C CA . CYS A 1 119 ? 17.747 -5.920 -15.744 1.00 97.12 119 CYS A CA 1
ATOM 931 C C . CYS A 1 119 ? 18.942 -6.395 -14.899 1.00 97.12 119 CYS A C 1
ATOM 933 O O . CYS A 1 119 ? 18.942 -6.227 -13.676 1.00 97.12 119 CYS A O 1
ATOM 935 N N . ALA A 1 120 ? 19.987 -6.936 -15.537 1.00 94.81 120 ALA A N 1
ATOM 936 C CA . ALA A 1 120 ? 21.174 -7.432 -14.844 1.00 94.81 120 ALA A CA 1
ATOM 937 C C . ALA A 1 120 ? 21.921 -6.329 -14.074 1.00 94.81 120 ALA A C 1
ATOM 939 O O . ALA A 1 120 ? 22.486 -6.604 -13.020 1.00 94.81 120 ALA A O 1
ATOM 940 N N . GLN A 1 121 ? 21.875 -5.077 -14.549 1.00 94.38 121 GLN A N 1
ATOM 941 C CA . GLN A 1 121 ? 22.539 -3.932 -13.905 1.00 94.38 121 GLN A CA 1
ATOM 942 C C . GLN A 1 121 ? 21.902 -3.555 -12.563 1.00 94.38 121 GLN A C 1
ATOM 944 O O . GLN A 1 121 ? 22.542 -2.931 -11.720 1.00 94.38 121 GLN A O 1
ATOM 949 N N . PHE A 1 122 ? 20.639 -3.931 -12.369 1.00 97.12 122 PHE A N 1
ATOM 950 C CA . PHE A 1 122 ? 19.875 -3.612 -11.170 1.00 97.12 122 PHE A CA 1
ATOM 951 C C . PHE A 1 122 ? 19.795 -4.782 -10.193 1.00 97.12 122 PHE A C 1
ATOM 953 O O . PHE A 1 122 ? 19.236 -4.614 -9.119 1.00 97.12 122 PHE A O 1
ATOM 960 N N . THR A 1 123 ? 20.335 -5.955 -10.534 1.00 97.31 123 THR A N 1
ATOM 961 C CA . THR A 1 123 ? 20.358 -7.120 -9.639 1.00 97.31 123 THR A CA 1
ATOM 962 C C . THR A 1 123 ? 21.611 -7.085 -8.760 1.00 97.31 123 THR A C 1
ATOM 964 O O . THR A 1 123 ? 22.711 -6.832 -9.240 1.00 97.31 123 THR A O 1
ATOM 967 N N . GLY A 1 124 ? 21.458 -7.368 -7.468 1.00 97.88 124 GLY A N 1
ATOM 968 C CA . GLY A 1 124 ? 22.509 -7.263 -6.456 1.00 97.88 124 GLY A CA 1
ATOM 969 C C . GLY A 1 124 ? 22.357 -6.023 -5.576 1.00 97.88 124 GLY A C 1
ATOM 970 O O . GLY A 1 124 ? 21.249 -5.524 -5.362 1.00 97.88 124 GLY A O 1
ATOM 971 N N . GLU A 1 125 ? 23.468 -5.559 -5.006 1.00 97.56 125 GLU A N 1
ATOM 972 C CA . GLU A 1 125 ? 23.507 -4.323 -4.220 1.00 97.56 125 GLU A CA 1
ATOM 973 C C . GLU A 1 125 ? 23.621 -3.107 -5.139 1.00 97.56 125 GLU A C 1
ATOM 975 O O . GLU A 1 125 ? 24.558 -2.999 -5.927 1.00 97.56 125 GLU A O 1
ATOM 980 N N . ILE A 1 126 ? 22.682 -2.172 -5.007 1.00 95.62 126 ILE A N 1
ATOM 981 C CA . ILE A 1 126 ? 22.639 -0.945 -5.804 1.00 95.62 126 ILE A CA 1
ATOM 982 C C . ILE A 1 126 ? 22.457 0.285 -4.918 1.00 95.62 126 ILE A C 1
ATOM 984 O O . ILE A 1 126 ? 21.928 0.210 -3.804 1.00 95.62 126 ILE A O 1
ATOM 988 N N . GLN A 1 127 ? 22.878 1.439 -5.434 1.00 94.31 127 GLN A N 1
ATOM 989 C CA . GLN A 1 127 ? 22.554 2.738 -4.852 1.00 94.31 127 GLN A CA 1
ATOM 990 C C . GLN A 1 127 ? 21.277 3.270 -5.486 1.00 94.31 127 GLN A C 1
ATOM 992 O O . GLN A 1 127 ? 21.190 3.371 -6.705 1.00 94.31 127 GLN A O 1
ATOM 997 N N . GLN A 1 128 ? 20.306 3.640 -4.656 1.00 91.50 128 GLN A N 1
ATOM 998 C CA . GLN A 1 128 ? 19.046 4.198 -5.122 1.00 91.50 128 GLN A CA 1
ATOM 999 C C . GLN A 1 128 ? 18.760 5.537 -4.449 1.00 91.50 128 GLN A C 1
ATOM 1001 O O . GLN A 1 128 ? 18.856 5.673 -3.224 1.00 91.50 128 GLN A O 1
ATOM 1006 N N . TYR A 1 129 ? 18.346 6.517 -5.249 1.00 87.44 129 TYR A N 1
ATOM 1007 C CA . TYR A 1 129 ? 17.779 7.759 -4.740 1.00 87.44 129 TYR A CA 1
ATOM 1008 C C . TYR A 1 129 ? 16.273 7.574 -4.516 1.00 87.44 129 TYR A C 1
ATOM 1010 O O . TYR A 1 129 ? 15.557 7.158 -5.432 1.00 87.44 129 TYR A O 1
ATOM 1018 N N . PRO A 1 130 ? 15.759 7.852 -3.306 1.00 82.94 130 PRO A N 1
ATOM 1019 C CA . PRO A 1 130 ? 14.321 7.860 -3.074 1.00 82.94 130 PRO A CA 1
ATOM 1020 C C . PRO A 1 130 ? 13.621 8.875 -3.990 1.00 82.94 130 PRO A C 1
ATOM 1022 O O . PRO A 1 130 ? 14.192 9.935 -4.246 1.00 82.94 130 PRO A O 1
ATOM 1025 N N . PRO A 1 131 ? 12.374 8.621 -4.423 1.00 78.12 131 PRO A N 1
ATOM 1026 C CA . PRO A 1 131 ? 11.610 9.622 -5.149 1.00 78.12 131 PRO A CA 1
ATOM 1027 C C . PRO A 1 131 ? 11.311 10.812 -4.224 1.00 78.12 131 PRO A C 1
ATOM 1029 O O . PRO A 1 131 ? 11.117 10.638 -3.010 1.00 78.12 131 PRO A O 1
ATOM 1032 N N . ALA A 1 132 ? 11.217 12.017 -4.796 1.00 72.50 132 ALA A N 1
ATOM 1033 C CA . ALA A 1 132 ? 10.876 13.238 -4.055 1.00 72.50 132 ALA A CA 1
ATOM 1034 C C . ALA A 1 132 ? 9.535 13.102 -3.296 1.00 72.50 132 ALA A C 1
ATOM 1036 O O . ALA A 1 132 ? 9.376 13.581 -2.172 1.00 72.50 132 ALA A O 1
ATOM 1037 N N . HIS A 1 133 ? 8.595 12.335 -3.854 1.00 63.50 133 HIS A N 1
ATOM 1038 C CA . HIS A 1 133 ? 7.320 11.968 -3.236 1.00 63.50 133 HIS A CA 1
ATOM 1039 C C . HIS A 1 133 ? 7.427 10.691 -2.379 1.00 63.50 133 HIS A C 1
ATOM 1041 O O . HIS A 1 133 ? 6.744 9.695 -2.632 1.00 63.50 133 HIS A O 1
ATOM 1047 N N . SER A 1 134 ? 8.297 10.687 -1.364 1.00 59.56 134 SER A N 1
ATOM 1048 C CA . SER A 1 134 ? 8.445 9.563 -0.423 1.00 59.56 134 SER A CA 1
ATOM 1049 C C . SER A 1 134 ? 8.049 9.925 1.015 1.00 59.56 134 SER A C 1
ATOM 1051 O O . SER A 1 134 ? 7.970 11.090 1.408 1.00 59.56 134 SER A O 1
ATOM 1053 N N . ALA A 1 135 ? 7.790 8.904 1.840 1.00 57.62 135 ALA A N 1
ATOM 1054 C CA . ALA A 1 135 ? 7.432 9.068 3.254 1.00 57.62 135 ALA A CA 1
ATOM 1055 C C . ALA A 1 135 ? 8.640 9.340 4.176 1.00 57.62 135 ALA A C 1
ATOM 1057 O O . ALA A 1 135 ? 8.485 9.366 5.401 1.00 57.62 135 ALA A O 1
ATOM 1058 N N . ILE A 1 136 ? 9.845 9.499 3.616 1.00 59.59 136 ILE A N 1
ATOM 1059 C CA . ILE A 1 136 ? 11.065 9.768 4.384 1.00 59.59 136 ILE A CA 1
ATOM 1060 C C . ILE A 1 136 ? 10.895 11.078 5.144 1.00 59.59 136 ILE A C 1
ATOM 1062 O O . ILE A 1 136 ? 10.387 12.049 4.600 1.00 59.59 136 ILE A O 1
ATOM 1066 N N . LYS A 1 137 ? 11.330 11.115 6.403 1.00 55.75 137 LYS A N 1
ATOM 1067 C CA . LYS A 1 137 ? 11.398 12.363 7.159 1.00 55.75 137 LYS A CA 1
ATOM 1068 C C . LYS A 1 137 ? 12.789 12.974 7.057 1.00 55.75 137 LYS A C 1
ATOM 1070 O O . LYS A 1 137 ? 13.771 12.273 7.288 1.00 55.75 137 LYS A O 1
ATOM 1075 N N . VAL A 1 138 ? 12.858 14.272 6.784 1.00 58.12 138 VAL A N 1
ATOM 1076 C CA . VAL A 1 138 ? 14.084 15.079 6.859 1.00 58.12 138 VAL A CA 1
ATOM 1077 C C . VAL A 1 138 ? 13.815 16.214 7.842 1.00 58.12 138 VAL A C 1
ATOM 1079 O O . VAL A 1 138 ? 12.911 17.018 7.626 1.00 58.12 138 VAL A O 1
ATOM 1082 N N . ASN A 1 139 ? 14.568 16.256 8.946 1.00 52.91 139 ASN A N 1
ATOM 1083 C CA . ASN A 1 139 ? 14.373 17.199 10.059 1.00 52.91 139 ASN A CA 1
ATOM 1084 C C . ASN A 1 139 ? 12.960 17.149 10.684 1.00 52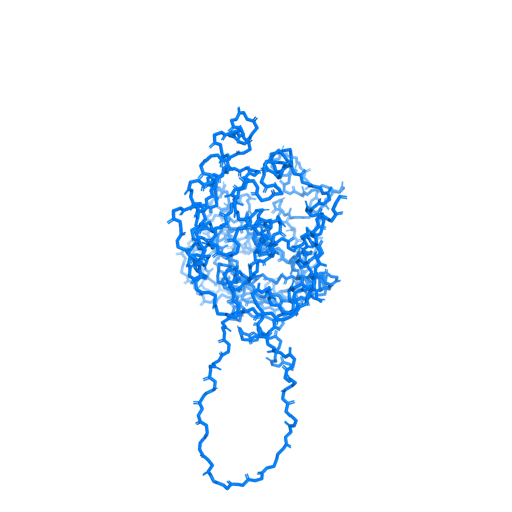.91 139 ASN A C 1
ATOM 1086 O O . ASN A 1 139 ? 12.394 18.170 11.051 1.00 52.91 139 ASN A O 1
ATOM 1090 N N . GLY A 1 140 ? 12.375 15.949 10.799 1.00 60.66 140 GLY A N 1
ATOM 1091 C CA . GLY A 1 140 ? 11.078 15.720 11.461 1.00 60.66 140 GLY A CA 1
ATOM 1092 C C . GLY A 1 140 ? 9.843 15.811 10.554 1.00 60.66 140 GLY A C 1
ATOM 1093 O O . GLY A 1 140 ? 8.798 15.255 10.904 1.00 60.66 140 GLY A O 1
ATOM 1094 N N . GLU A 1 141 ? 9.985 16.393 9.364 1.00 54.91 141 GLU A N 1
ATOM 1095 C CA . GLU A 1 141 ? 8.918 16.616 8.381 1.00 54.91 141 GLU A CA 1
ATOM 1096 C C . GLU A 1 141 ? 9.040 15.669 7.177 1.00 54.91 141 GLU A C 1
ATOM 1098 O O . GLU A 1 141 ? 10.149 15.267 6.820 1.00 54.91 141 GLU A O 1
ATOM 1103 N N . ARG A 1 142 ? 7.915 15.258 6.573 1.00 66.69 142 ARG A N 1
ATOM 1104 C CA . ARG A 1 142 ? 7.904 14.259 5.488 1.00 66.69 142 ARG A CA 1
ATOM 1105 C C . ARG A 1 142 ? 8.308 14.878 4.144 1.00 66.69 142 ARG A C 1
ATOM 1107 O O . ARG A 1 142 ? 7.861 15.964 3.796 1.00 66.69 142 ARG A O 1
ATOM 1114 N N . LEU A 1 143 ? 9.100 14.146 3.360 1.00 64.31 143 LEU A N 1
ATOM 1115 C CA . LEU A 1 143 ? 9.668 14.581 2.080 1.00 64.31 143 LEU A CA 1
ATOM 1116 C C . LEU A 1 143 ? 8.587 15.024 1.086 1.00 64.31 143 LEU A C 1
ATOM 1118 O O . LEU A 1 143 ? 8.702 16.096 0.500 1.00 64.31 143 LEU A O 1
ATOM 1122 N N . TYR A 1 144 ? 7.495 14.257 0.967 1.00 62.88 144 TYR A N 1
ATOM 1123 C CA . TYR A 1 144 ? 6.402 14.607 0.053 1.00 62.88 144 TYR A CA 1
ATOM 1124 C C . TYR A 1 144 ? 5.718 15.943 0.401 1.00 62.88 144 TYR A C 1
ATOM 1126 O O . TYR A 1 144 ? 5.200 16.607 -0.494 1.00 62.88 144 TYR A O 1
ATOM 1134 N N . GLU A 1 145 ? 5.691 16.349 1.678 1.00 65.00 145 GLU A N 1
ATOM 1135 C CA . GLU A 1 145 ? 5.069 17.615 2.109 1.00 65.00 145 GLU A CA 1
ATOM 1136 C C . GLU A 1 145 ? 5.923 18.814 1.689 1.00 65.00 145 GLU A C 1
ATOM 1138 O O . GLU A 1 145 ? 5.391 19.884 1.402 1.00 65.00 145 GLU A O 1
ATOM 1143 N N . LYS A 1 146 ? 7.246 18.630 1.611 1.00 63.97 146 LYS A N 1
ATOM 1144 C CA . LYS A 1 146 ? 8.193 19.617 1.072 1.00 63.97 146 LYS A CA 1
ATOM 1145 C C . LYS A 1 146 ? 8.162 19.662 -0.453 1.00 63.97 146 LYS A C 1
ATOM 1147 O O . LYS A 1 146 ? 8.022 20.740 -1.020 1.00 63.97 146 LYS A O 1
ATOM 1152 N N . ALA A 1 147 ? 8.158 18.499 -1.108 1.00 60.62 147 ALA A N 1
ATOM 1153 C CA . ALA A 1 147 ? 8.077 18.404 -2.567 1.00 60.62 147 ALA A CA 1
ATOM 1154 C C . ALA A 1 147 ? 6.800 19.066 -3.124 1.00 60.62 147 ALA A C 1
ATOM 1156 O O . ALA A 1 147 ? 6.864 19.821 -4.087 1.00 60.62 147 ALA A O 1
ATOM 1157 N N . ARG A 1 148 ? 5.641 18.881 -2.469 1.00 62.53 148 ARG A N 1
ATOM 1158 C CA . ARG A 1 148 ? 4.385 19.565 -2.849 1.00 62.53 148 ARG A CA 1
ATOM 1159 C C . ARG A 1 148 ? 4.418 21.087 -2.679 1.00 62.53 148 ARG A C 1
ATOM 1161 O O . ARG A 1 148 ? 3.610 21.769 -3.298 1.00 62.53 148 ARG A O 1
ATOM 1168 N N . ARG A 1 149 ? 5.313 21.612 -1.839 1.00 67.31 149 ARG A N 1
ATOM 1169 C CA . ARG A 1 149 ? 5.544 23.055 -1.670 1.00 67.31 149 ARG A CA 1
ATOM 1170 C C . ARG A 1 149 ? 6.611 23.604 -2.621 1.00 67.31 149 ARG A C 1
ATOM 1172 O O . ARG A 1 149 ? 6.895 24.794 -2.561 1.00 67.31 149 ARG A O 1
ATOM 1179 N N . GLY A 1 150 ? 7.180 22.765 -3.492 1.00 58.44 150 GLY A N 1
ATOM 1180 C CA . GLY A 1 150 ? 8.230 23.160 -4.434 1.00 58.44 150 GLY A CA 1
ATOM 1181 C C . GLY A 1 150 ? 9.593 23.405 -3.782 1.00 58.44 150 GLY A C 1
ATOM 1182 O O . GLY A 1 150 ? 10.446 24.042 -4.388 1.00 58.44 150 GLY A O 1
ATOM 1183 N N . GLU A 1 151 ? 9.807 22.934 -2.550 1.00 63.34 151 GLU A N 1
ATOM 1184 C CA . GLU A 1 151 ? 11.093 23.068 -1.861 1.00 63.34 151 GLU A CA 1
ATOM 1185 C C . GLU A 1 151 ? 12.087 22.014 -2.386 1.00 63.34 151 GLU A C 1
ATOM 1187 O O . GLU A 1 151 ? 11.774 20.819 -2.400 1.00 63.34 151 GLU A O 1
ATOM 1192 N N . GLU A 1 152 ? 13.296 22.435 -2.783 1.00 54.66 152 GLU A N 1
ATOM 1193 C CA . GLU A 1 152 ? 14.384 21.509 -3.121 1.00 54.66 152 GLU A CA 1
ATOM 1194 C C . GLU A 1 152 ? 14.805 20.724 -1.876 1.00 54.66 152 GLU A C 1
ATOM 1196 O O . GLU A 1 152 ? 15.187 21.296 -0.851 1.00 54.66 152 GLU A O 1
ATOM 1201 N N . VAL A 1 153 ? 14.747 19.392 -1.956 1.00 61.09 153 VAL A N 1
ATOM 1202 C CA . VAL A 1 153 ? 15.203 18.521 -0.873 1.00 61.09 153 VAL A CA 1
A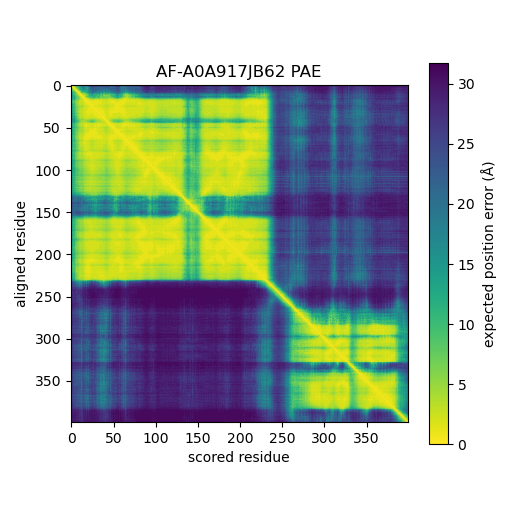TOM 1203 C C . VAL A 1 153 ? 16.415 17.722 -1.321 1.00 61.09 153 VAL A C 1
ATOM 1205 O O . VAL A 1 153 ? 16.366 17.012 -2.321 1.00 61.09 153 VAL A O 1
ATOM 1208 N N . GLU A 1 154 ? 17.496 17.800 -0.544 1.00 63.53 154 GLU A N 1
ATOM 1209 C CA . GLU A 1 154 ? 18.716 17.030 -0.785 1.00 63.53 154 GLU A CA 1
ATOM 1210 C C . GLU A 1 154 ? 18.438 15.523 -0.612 1.00 63.53 154 GLU A C 1
ATOM 1212 O O . GLU A 1 154 ? 18.267 15.008 0.501 1.00 63.53 154 GLU A O 1
ATOM 1217 N N . LEU A 1 155 ? 18.356 14.803 -1.733 1.00 69.81 155 LEU A N 1
ATOM 1218 C CA . LEU A 1 155 ? 18.135 13.360 -1.764 1.00 69.81 155 LEU A CA 1
ATOM 1219 C C . LEU A 1 155 ? 19.453 12.623 -1.512 1.00 69.81 155 LEU A C 1
ATOM 1221 O O . LEU A 1 155 ? 20.375 12.666 -2.322 1.00 69.81 155 LEU A O 1
ATOM 1225 N N . LYS A 1 156 ? 19.534 11.885 -0.401 1.00 78.19 156 LYS A N 1
ATOM 1226 C CA . LYS A 1 156 ? 20.665 10.986 -0.128 1.00 78.19 156 LYS A CA 1
ATOM 1227 C C . LYS A 1 156 ? 20.398 9.599 -0.703 1.00 78.19 156 LYS A C 1
ATOM 1229 O O . LYS A 1 156 ? 19.359 9.003 -0.400 1.00 78.19 156 LYS A O 1
ATOM 1234 N N . ALA A 1 157 ? 21.357 9.090 -1.476 1.00 86.25 157 ALA A N 1
ATOM 1235 C CA . ALA A 1 157 ? 21.355 7.715 -1.959 1.00 86.25 157 ALA A CA 1
ATOM 1236 C C . ALA A 1 157 ? 21.326 6.719 -0.791 1.00 86.25 157 ALA A C 1
ATOM 1238 O O . ALA A 1 157 ? 21.838 6.990 0.301 1.00 86.25 157 ALA A O 1
ATOM 1239 N N . ARG A 1 158 ? 20.701 5.566 -1.021 1.00 89.62 158 ARG A N 1
ATOM 1240 C CA . ARG A 1 158 ? 20.633 4.460 -0.068 1.00 89.62 158 ARG A CA 1
ATOM 1241 C C . ARG A 1 158 ? 21.018 3.166 -0.759 1.00 89.62 158 ARG A C 1
ATOM 1243 O O . ARG A 1 158 ? 20.532 2.889 -1.853 1.00 89.62 158 ARG A O 1
ATOM 1250 N N . THR A 1 159 ? 21.813 2.355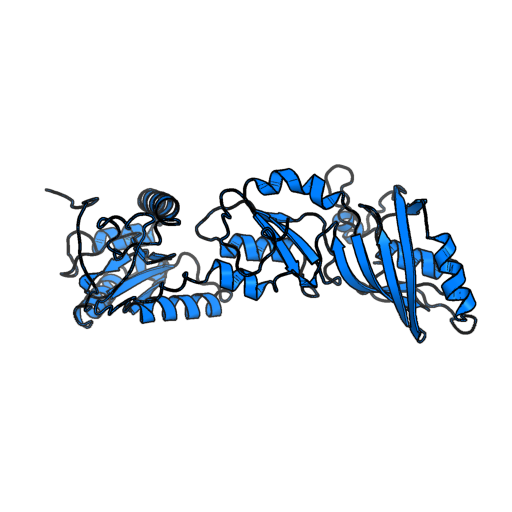 -0.070 1.00 94.38 159 THR A N 1
ATOM 1251 C CA . THR A 1 159 ? 22.083 0.982 -0.491 1.00 94.38 159 THR A CA 1
ATOM 1252 C C . THR A 1 159 ? 20.833 0.136 -0.299 1.00 94.38 159 THR A C 1
ATOM 1254 O O . THR A 1 159 ? 20.261 0.099 0.795 1.00 94.38 159 THR A O 1
ATOM 1257 N N . VAL A 1 160 ? 20.425 -0.554 -1.356 1.00 96.56 160 VAL A N 1
ATOM 1258 C CA . VAL A 1 160 ? 19.368 -1.565 -1.332 1.00 96.56 160 VAL A CA 1
ATOM 1259 C C . VAL A 1 160 ? 19.828 -2.794 -2.102 1.00 96.56 160 VAL A C 1
ATOM 1261 O O . VAL A 1 160 ? 20.712 -2.704 -2.950 1.00 96.56 160 VAL A O 1
ATOM 1264 N N . THR A 1 161 ? 19.214 -3.939 -1.826 1.00 98.19 161 THR A N 1
ATOM 1265 C CA . THR A 1 161 ? 19.496 -5.181 -2.544 1.00 98.19 161 THR A CA 1
ATOM 1266 C C . THR A 1 161 ? 18.274 -5.595 -3.347 1.00 98.19 161 THR A C 1
ATOM 1268 O O . THR A 1 161 ? 17.177 -5.729 -2.797 1.00 98.19 161 THR A O 1
ATOM 1271 N N . ILE A 1 162 ? 18.460 -5.829 -4.641 1.00 98.50 162 ILE A N 1
ATOM 1272 C CA . ILE A 1 162 ? 17.479 -6.474 -5.512 1.00 98.50 162 ILE A CA 1
ATOM 1273 C C . ILE A 1 162 ? 17.983 -7.889 -5.763 1.00 98.50 162 ILE A C 1
ATOM 1275 O O . ILE A 1 162 ? 19.002 -8.106 -6.407 1.00 98.50 162 ILE A O 1
ATOM 1279 N N . LYS A 1 163 ? 17.288 -8.863 -5.194 1.00 98.25 163 LYS A N 1
ATOM 1280 C CA . LYS A 1 163 ? 17.646 -10.279 -5.282 1.00 98.25 163 LYS A CA 1
ATOM 1281 C C . LYS A 1 163 ? 17.243 -10.883 -6.623 1.00 98.25 163 LYS A C 1
ATOM 1283 O O . LYS A 1 163 ? 17.914 -11.779 -7.117 1.00 98.25 163 LYS A O 1
ATOM 1288 N N . GLU A 1 164 ? 16.142 -10.397 -7.181 1.00 98.38 164 GLU A N 1
ATOM 1289 C CA . GLU A 1 164 ? 15.578 -10.864 -8.440 1.00 98.38 164 GLU A CA 1
ATOM 1290 C C . GLU A 1 164 ? 14.934 -9.675 -9.145 1.00 98.38 164 GLU A C 1
ATOM 1292 O O . GLU A 1 164 ? 14.210 -8.905 -8.506 1.00 98.38 164 GLU A O 1
ATOM 1297 N N . PHE A 1 165 ? 15.200 -9.531 -10.439 1.00 98.56 165 PHE A N 1
ATOM 1298 C CA . PHE A 1 165 ? 14.496 -8.611 -11.317 1.00 98.56 165 PHE A CA 1
ATOM 1299 C C . PHE A 1 165 ? 14.393 -9.237 -12.704 1.00 98.56 165 PHE A C 1
ATOM 1301 O O . PHE A 1 165 ? 15.396 -9.419 -13.393 1.00 98.56 165 PHE A O 1
ATOM 1308 N N . GLU A 1 166 ? 13.170 -9.572 -13.096 1.00 97.75 166 GLU A N 1
ATOM 1309 C CA . GLU A 1 166 ? 12.865 -10.187 -14.383 1.00 97.75 166 GLU A CA 1
ATOM 1310 C C . GLU A 1 166 ? 11.715 -9.460 -15.079 1.00 97.75 166 GLU A C 1
ATOM 1312 O O . GLU A 1 166 ? 10.811 -8.934 -14.424 1.00 97.75 166 GLU A O 1
ATOM 1317 N N . LEU A 1 167 ? 11.745 -9.461 -16.413 1.00 98.50 167 LEU A N 1
ATOM 1318 C CA . LEU A 1 167 ? 10.614 -9.055 -17.241 1.00 98.50 167 LEU A CA 1
ATOM 1319 C C . LEU A 1 167 ? 9.780 -10.288 -17.575 1.00 98.50 167 LEU A C 1
ATOM 1321 O O . LEU A 1 167 ? 10.298 -11.260 -18.128 1.00 98.50 167 LEU A O 1
ATOM 1325 N N . THR A 1 168 ? 8.494 -10.241 -17.250 1.00 98.31 168 THR A N 1
ATOM 1326 C CA . THR A 1 168 ? 7.559 -11.362 -17.405 1.00 98.31 168 THR A CA 1
ATOM 1327 C C . THR A 1 168 ? 6.720 -11.257 -18.679 1.00 98.31 168 THR A C 1
ATOM 1329 O O . THR A 1 168 ? 6.277 -12.280 -19.198 1.00 98.31 168 THR A O 1
ATOM 1332 N N . ARG A 1 169 ? 6.537 -10.044 -19.215 1.00 98.38 169 ARG A N 1
ATOM 1333 C CA . ARG A 1 169 ? 5.903 -9.764 -20.514 1.00 98.38 169 ARG A CA 1
ATOM 1334 C C . ARG A 1 169 ? 6.498 -8.488 -21.105 1.00 98.38 169 ARG A C 1
ATOM 1336 O O . ARG A 1 169 ? 6.748 -7.532 -20.379 1.00 98.38 169 ARG A O 1
ATOM 1343 N N . ILE A 1 170 ? 6.718 -8.472 -22.417 1.00 98.25 170 ILE A N 1
ATOM 1344 C CA . ILE A 1 170 ? 7.251 -7.318 -23.150 1.00 98.25 170 ILE A CA 1
ATOM 1345 C C . ILE A 1 170 ? 6.297 -7.020 -24.303 1.00 98.25 170 ILE A C 1
ATOM 1347 O O . ILE A 1 170 ? 6.258 -7.755 -25.285 1.00 98.25 170 ILE A O 1
ATOM 1351 N N . GLU A 1 171 ? 5.519 -5.949 -24.171 1.00 97.19 171 GLU A N 1
ATOM 1352 C CA . GLU A 1 171 ? 4.572 -5.470 -25.179 1.00 97.19 171 GLU A CA 1
ATOM 1353 C C . GLU A 1 171 ? 4.618 -3.941 -25.208 1.00 97.19 171 GLU A C 1
ATOM 1355 O O . GLU A 1 171 ? 3.835 -3.255 -24.546 1.00 97.19 171 GLU A O 1
ATOM 1360 N N . LEU A 1 172 ? 5.592 -3.407 -25.951 1.00 97.00 172 LEU A N 1
ATOM 1361 C CA . LEU A 1 172 ? 5.911 -1.982 -25.942 1.00 97.00 172 LEU A CA 1
ATOM 1362 C C . LEU A 1 172 ? 4.672 -1.096 -26.202 1.00 97.00 172 LEU A C 1
ATOM 1364 O O . LEU A 1 172 ? 3.874 -1.401 -27.090 1.00 97.00 172 LEU A O 1
ATOM 1368 N N . PRO A 1 173 ? 4.523 0.016 -25.454 1.00 97.12 173 PRO A N 1
ATOM 1369 C CA . PRO A 1 173 ? 5.497 0.564 -24.501 1.00 97.12 173 PRO A CA 1
ATOM 1370 C C . PRO A 1 173 ? 5.469 -0.081 -23.102 1.00 97.12 173 PRO A C 1
ATOM 1372 O O . PRO A 1 173 ? 6.223 0.343 -22.232 1.00 97.12 173 PRO A O 1
ATOM 1375 N N . GLU A 1 174 ? 4.617 -1.074 -22.846 1.00 98.56 174 GLU A N 1
ATOM 1376 C CA . GLU A 1 174 ? 4.483 -1.705 -21.531 1.00 98.56 174 GLU A CA 1
ATOM 1377 C C . GLU A 1 174 ? 5.407 -2.923 -21.374 1.00 98.56 174 GLU A C 1
ATOM 1379 O O . GLU A 1 174 ? 5.455 -3.823 -22.214 1.00 98.56 174 GLU A O 1
ATOM 1384 N N . VAL A 1 175 ? 6.117 -2.989 -20.250 1.00 98.69 175 VAL A N 1
ATOM 1385 C CA . VAL A 1 175 ? 6.858 -4.184 -19.835 1.00 98.69 175 VAL A CA 1
ATOM 1386 C C . VAL A 1 175 ? 6.430 -4.581 -18.432 1.00 98.69 175 VAL A C 1
ATOM 1388 O O . VAL A 1 175 ? 6.495 -3.780 -17.497 1.00 98.69 175 VAL A O 1
ATOM 1391 N N . ASP A 1 176 ? 5.974 -5.819 -18.280 1.00 98.88 176 ASP A N 1
ATOM 1392 C CA . ASP A 1 176 ? 5.619 -6.369 -16.980 1.00 98.88 176 ASP A CA 1
ATOM 1393 C C . ASP A 1 176 ? 6.850 -6.981 -16.324 1.00 98.88 176 ASP A C 1
ATOM 1395 O O . ASP A 1 176 ? 7.718 -7.548 -16.992 1.00 98.88 176 ASP A O 1
ATOM 1399 N N . PHE A 1 177 ? 6.926 -6.872 -15.003 1.00 98.81 177 PHE A N 1
ATOM 1400 C CA . PHE A 1 177 ? 8.081 -7.314 -14.240 1.00 98.81 177 PHE A CA 1
ATOM 1401 C C . PHE A 1 177 ? 7.698 -8.062 -12.969 1.00 98.81 177 PHE A C 1
ATOM 1403 O O . PHE A 1 177 ? 6.592 -7.923 -12.431 1.00 98.81 177 PHE A O 1
ATOM 1410 N N . LYS A 1 178 ? 8.689 -8.775 -12.435 1.00 98.81 178 LYS A N 1
ATOM 1411 C CA . LYS A 1 178 ? 8.734 -9.255 -11.057 1.00 98.81 178 LYS A CA 1
ATOM 1412 C C . LYS A 1 178 ? 10.048 -8.818 -10.412 1.00 98.81 178 LYS A C 1
ATOM 1414 O O . LYS A 1 178 ? 11.112 -8.916 -11.018 1.00 98.81 178 LYS A O 1
ATOM 1419 N N . VAL A 1 179 ? 9.962 -8.321 -9.180 1.00 98.81 179 VAL A N 1
ATOM 1420 C CA . VAL A 1 179 ? 11.108 -7.860 -8.386 1.00 98.81 179 VAL A CA 1
ATOM 1421 C C . VAL A 1 179 ? 11.031 -8.422 -6.972 1.00 98.81 179 VAL A C 1
ATOM 1423 O O . VAL A 1 179 ? 10.006 -8.277 -6.305 1.00 98.81 179 VAL A O 1
ATOM 1426 N N . VAL A 1 180 ? 12.136 -8.988 -6.482 1.00 98.69 180 VAL A N 1
ATOM 1427 C CA . VAL A 1 180 ? 12.334 -9.341 -5.067 1.00 98.69 180 VAL A CA 1
ATOM 1428 C C . VAL A 1 180 ? 13.423 -8.448 -4.491 1.00 98.69 180 VAL A C 1
ATOM 1430 O O . VAL A 1 180 ? 14.548 -8.438 -4.987 1.00 98.69 180 VAL A O 1
ATOM 1433 N N . CYS A 1 181 ? 13.114 -7.693 -3.440 1.00 98.25 181 CYS A N 1
ATOM 1434 C CA . CYS A 1 181 ? 14.020 -6.672 -2.921 1.00 98.25 181 CYS A CA 1
ATOM 1435 C C . CYS A 1 181 ? 14.007 -6.542 -1.393 1.00 98.25 181 CYS A C 1
ATOM 1437 O O . CYS A 1 181 ? 13.067 -6.952 -0.704 1.00 98.25 181 CYS A O 1
ATOM 1439 N N . SER A 1 182 ? 15.058 -5.924 -0.857 1.00 96.88 182 SER A N 1
ATOM 1440 C CA . SER A 1 182 ? 15.194 -5.603 0.563 1.00 96.88 182 SER A CA 1
ATOM 1441 C C . SER A 1 182 ? 14.222 -4.503 1.021 1.00 96.88 182 SER A C 1
ATOM 1443 O O . SER A 1 182 ? 13.555 -3.827 0.232 1.00 96.88 182 SER A O 1
ATOM 1445 N N . LYS A 1 183 ? 14.150 -4.267 2.338 1.00 92.62 183 LYS A N 1
ATOM 1446 C CA . LYS A 1 183 ? 13.488 -3.075 2.894 1.00 92.62 183 LYS A CA 1
ATOM 1447 C C . LYS A 1 183 ? 14.093 -1.800 2.296 1.00 92.62 183 LYS A C 1
ATOM 1449 O O . LYS A 1 183 ? 15.304 -1.678 2.165 1.00 92.62 183 LYS A O 1
ATOM 1454 N N . GLY A 1 184 ? 13.235 -0.816 2.028 1.00 89.44 184 GLY A N 1
ATOM 1455 C CA . GLY A 1 184 ? 13.654 0.528 1.625 1.00 89.44 184 GLY A CA 1
ATOM 1456 C C . GLY A 1 184 ? 13.841 0.727 0.123 1.00 89.44 184 GLY A C 1
ATOM 1457 O O . GLY A 1 184 ? 14.045 1.869 -0.274 1.00 89.44 184 GLY A O 1
ATOM 1458 N N . THR A 1 185 ? 13.716 -0.325 -0.690 1.00 95.31 185 THR A N 1
ATOM 1459 C CA . THR A 1 185 ? 13.692 -0.220 -2.153 1.00 95.31 185 THR A CA 1
ATOM 1460 C C . THR A 1 185 ? 12.411 0.462 -2.628 1.00 95.31 185 THR A C 1
ATOM 1462 O O . THR A 1 185 ? 11.302 0.065 -2.264 1.00 95.31 185 THR A O 1
ATOM 1465 N N . TYR A 1 186 ? 12.571 1.475 -3.471 1.00 95.06 186 TYR A N 1
ATOM 1466 C CA . TYR A 1 186 ? 11.510 2.175 -4.178 1.00 95.06 186 TYR A CA 1
ATOM 1467 C C . TYR A 1 186 ? 11.403 1.624 -5.598 1.00 95.06 186 TYR A C 1
ATOM 1469 O O . TYR A 1 186 ? 12.275 1.856 -6.432 1.00 95.06 186 TYR A O 1
ATOM 1477 N N . ILE A 1 187 ? 10.311 0.918 -5.893 1.00 97.88 187 ILE A N 1
ATOM 1478 C CA . ILE A 1 187 ? 10.066 0.377 -7.240 1.00 97.88 187 ILE A CA 1
ATOM 1479 C C . ILE A 1 187 ? 9.844 1.502 -8.266 1.00 97.88 187 ILE A C 1
ATOM 1481 O O . ILE A 1 187 ? 10.210 1.358 -9.425 1.00 97.88 187 ILE A O 1
ATOM 1485 N N . ARG A 1 188 ? 9.336 2.658 -7.825 1.00 96.31 188 ARG A N 1
ATOM 1486 C CA . ARG A 1 188 ? 9.233 3.878 -8.641 1.00 96.31 188 ARG A CA 1
ATOM 1487 C C . ARG A 1 188 ? 10.594 4.376 -9.130 1.00 96.31 188 ARG A C 1
ATOM 1489 O O . ARG A 1 188 ? 10.775 4.582 -10.322 1.00 96.31 188 ARG A O 1
ATOM 1496 N N . SER A 1 189 ? 11.571 4.493 -8.228 1.00 96.50 189 SER A N 1
ATOM 1497 C CA . SER A 1 189 ? 12.943 4.847 -8.614 1.00 96.50 189 SER A CA 1
ATOM 1498 C C . SER A 1 189 ? 13.568 3.785 -9.518 1.00 96.50 189 SER A C 1
ATOM 1500 O O . SER A 1 189 ? 14.231 4.138 -10.481 1.00 96.50 189 SER A O 1
ATOM 1502 N N . LEU A 1 190 ? 13.310 2.494 -9.257 1.00 98.19 190 LEU A N 1
ATOM 1503 C CA . LEU A 1 190 ? 13.767 1.419 -10.143 1.00 98.19 190 LEU A CA 1
ATOM 1504 C C . LEU A 1 190 ? 13.212 1.581 -11.566 1.00 98.19 190 LEU A C 1
ATOM 1506 O O . LEU A 1 190 ? 13.973 1.418 -12.509 1.00 98.19 190 LEU A O 1
ATOM 1510 N N . ALA A 1 191 ? 11.931 1.932 -11.723 1.00 98.25 191 ALA A N 1
ATOM 1511 C CA . ALA A 1 191 ? 11.339 2.198 -13.034 1.00 98.25 191 ALA A CA 1
ATOM 1512 C C . ALA A 1 191 ? 12.089 3.327 -13.754 1.00 98.25 191 ALA A C 1
ATOM 1514 O O . ALA A 1 191 ? 12.587 3.139 -14.860 1.00 98.25 191 ALA A O 1
ATOM 1515 N N . PHE A 1 192 ? 12.236 4.474 -13.089 1.00 97.44 192 PHE A N 1
ATOM 1516 C CA . PHE A 1 192 ? 12.914 5.642 -13.644 1.00 97.44 192 PHE A CA 1
ATOM 1517 C C . PHE A 1 192 ? 14.369 5.352 -14.045 1.00 97.44 192 PHE A C 1
ATOM 1519 O O . PHE A 1 192 ? 14.785 5.666 -15.162 1.00 97.44 192 PHE A O 1
ATOM 1526 N N . ASP A 1 193 ? 15.136 4.707 -13.163 1.00 97.62 193 ASP A N 1
ATOM 1527 C CA . ASP A 1 193 ? 16.536 4.371 -13.425 1.00 97.62 193 ASP A CA 1
ATOM 1528 C C . ASP A 1 193 ? 16.665 3.305 -14.527 1.00 97.62 193 ASP A C 1
ATOM 1530 O O . ASP A 1 193 ? 17.544 3.409 -15.385 1.00 97.62 193 ASP A O 1
ATOM 1534 N N . TYR A 1 194 ? 15.758 2.323 -14.571 1.00 98.44 194 TYR A N 1
ATOM 1535 C CA . TYR A 1 194 ? 15.685 1.338 -15.652 1.00 98.44 194 TYR A CA 1
ATOM 1536 C C . TYR A 1 194 ? 15.429 2.006 -17.009 1.00 98.44 194 TYR A C 1
ATOM 1538 O O . TYR A 1 194 ? 16.134 1.725 -17.978 1.00 98.44 194 TYR A O 1
ATOM 1546 N N . GLY A 1 195 ? 14.488 2.953 -17.067 1.00 98.31 195 GLY A N 1
ATOM 1547 C CA . GLY A 1 195 ? 14.195 3.743 -18.263 1.00 98.31 195 GLY A CA 1
ATOM 1548 C C . GLY A 1 195 ? 15.397 4.525 -18.795 1.00 98.31 195 GLY A C 1
ATOM 1549 O O . GLY A 1 195 ? 15.612 4.600 -20.008 1.00 98.31 195 GLY A O 1
ATOM 1550 N N . LYS A 1 196 ? 16.227 5.064 -17.893 1.00 97.75 196 LYS A N 1
ATOM 1551 C CA . LYS A 1 196 ? 17.504 5.695 -18.258 1.00 97.75 196 LYS A CA 1
ATOM 1552 C C . LYS A 1 196 ? 18.500 4.690 -18.823 1.00 97.75 196 LYS A C 1
ATOM 1554 O O . LYS A 1 196 ? 19.141 4.981 -19.827 1.00 97.75 196 LYS A O 1
ATOM 1559 N N . ALA A 1 197 ? 18.621 3.517 -18.205 1.00 97.94 197 ALA A N 1
ATOM 1560 C CA . ALA A 1 197 ? 19.566 2.488 -18.635 1.00 97.94 197 ALA A CA 1
ATOM 1561 C C . ALA A 1 197 ? 19.279 1.967 -20.054 1.00 97.94 197 ALA A C 1
ATOM 1563 O O . ALA A 1 197 ? 20.213 1.614 -20.772 1.00 97.94 197 ALA A O 1
ATOM 1564 N N . VAL A 1 198 ? 18.010 1.960 -20.477 1.00 98.25 198 VAL A N 1
ATOM 1565 C CA . VAL A 1 198 ? 17.596 1.588 -21.847 1.00 98.25 198 VAL A CA 1
ATOM 1566 C C . VAL A 1 198 ? 17.461 2.787 -22.797 1.00 98.25 198 VAL A C 1
ATOM 1568 O O . VAL A 1 198 ? 17.088 2.619 -23.957 1.00 98.25 198 VAL A O 1
ATOM 1571 N N . ASN A 1 199 ? 17.790 3.993 -22.323 1.00 98.00 199 ASN A N 1
ATOM 1572 C CA . ASN A 1 199 ? 17.748 5.249 -23.074 1.00 98.00 199 ASN A CA 1
ATOM 1573 C C . ASN A 1 199 ? 16.373 5.574 -23.701 1.00 98.00 199 ASN A C 1
ATOM 1575 O O . ASN A 1 199 ? 16.302 6.086 -24.816 1.00 98.00 199 ASN A O 1
ATOM 1579 N N . SER A 1 200 ? 15.286 5.271 -22.982 1.00 98.38 200 SER A N 1
ATOM 1580 C CA . SER A 1 200 ? 13.907 5.553 -23.424 1.00 98.38 200 SER A CA 1
ATOM 1581 C C . SER A 1 200 ? 13.009 6.130 -22.328 1.00 98.38 200 SER A C 1
ATOM 1583 O O . SER A 1 200 ? 11.804 6.253 -22.535 1.00 98.38 200 SER A O 1
ATOM 1585 N N . GLY A 1 201 ? 13.550 6.449 -21.149 1.00 98.44 201 GLY A N 1
ATOM 1586 C CA . GLY A 1 201 ? 12.732 6.838 -20.000 1.00 98.44 201 GLY A CA 1
ATOM 1587 C C . GLY A 1 201 ? 11.760 5.732 -19.564 1.00 98.44 201 GLY A C 1
ATOM 1588 O O . GLY A 1 201 ? 11.505 4.759 -20.278 1.00 98.44 201 GLY A O 1
ATOM 1589 N N . ALA A 1 202 ? 11.252 5.839 -18.341 1.00 98.62 202 ALA A N 1
ATOM 1590 C CA . ALA A 1 202 ? 10.145 5.007 -17.893 1.00 98.62 202 ALA A CA 1
ATOM 1591 C C . ALA A 1 202 ? 9.465 5.608 -16.665 1.00 98.62 202 ALA A C 1
ATOM 1593 O O . ALA A 1 202 ? 10.079 6.345 -15.887 1.00 98.62 202 ALA A O 1
ATOM 1594 N N . TYR A 1 203 ? 8.230 5.181 -16.430 1.00 98.38 203 TYR A N 1
ATOM 1595 C CA . TYR A 1 203 ? 7.530 5.362 -15.163 1.00 98.38 203 TYR A CA 1
ATOM 1596 C C . TYR A 1 203 ? 6.781 4.085 -14.766 1.00 98.38 203 TYR A C 1
ATOM 1598 O O . TYR A 1 203 ? 6.520 3.196 -15.583 1.00 98.38 203 TYR A O 1
ATOM 1606 N N . LEU A 1 204 ? 6.435 3.978 -13.484 1.00 98.50 204 LEU A N 1
ATOM 1607 C CA . LEU A 1 204 ? 5.689 2.849 -12.937 1.00 98.50 204 LEU A CA 1
ATOM 1608 C C . LEU A 1 204 ? 4.182 3.032 -13.165 1.00 98.50 204 LEU A C 1
AT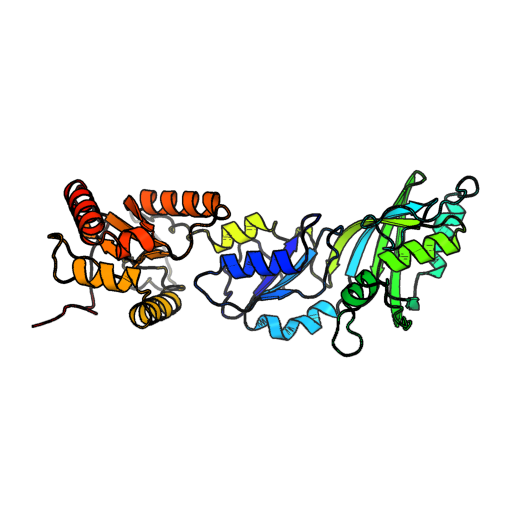OM 1610 O O . LEU A 1 204 ? 3.545 3.849 -12.501 1.00 98.50 204 LEU A O 1
ATOM 1614 N N . SER A 1 205 ? 3.587 2.251 -14.066 1.00 96.81 205 SER A N 1
ATOM 1615 C CA . SER A 1 205 ? 2.158 2.362 -14.390 1.00 96.81 205 SER A CA 1
ATOM 1616 C C . SER A 1 205 ? 1.269 1.451 -13.545 1.00 96.81 205 SER A C 1
ATOM 1618 O O . SER A 1 205 ? 0.124 1.800 -13.246 1.00 96.81 205 SER A O 1
ATOM 1620 N N . LYS A 1 206 ? 1.789 0.298 -13.104 1.00 97.44 206 LYS A N 1
ATOM 1621 C CA . LYS A 1 206 ? 1.079 -0.645 -12.224 1.00 97.44 206 LYS A CA 1
ATOM 1622 C C . LYS A 1 206 ? 2.031 -1.232 -11.194 1.00 97.44 206 LYS A C 1
ATOM 1624 O O . LYS A 1 206 ? 3.146 -1.614 -11.529 1.00 97.44 206 LYS A O 1
ATOM 1629 N N . LEU A 1 207 ? 1.570 -1.372 -9.950 1.00 98.62 207 LEU A N 1
ATOM 1630 C CA . LEU A 1 207 ? 2.327 -2.041 -8.892 1.00 98.62 207 LEU A CA 1
ATOM 1631 C C . LEU A 1 207 ? 1.417 -2.881 -8.000 1.00 98.62 207 LEU A C 1
ATOM 1633 O O . LEU A 1 207 ? 0.381 -2.415 -7.517 1.00 98.62 207 LEU A O 1
ATOM 1637 N N . ARG A 1 208 ? 1.849 -4.103 -7.705 1.00 98.56 208 ARG A N 1
ATOM 1638 C CA . ARG A 1 208 ? 1.228 -4.988 -6.724 1.00 98.56 208 ARG A CA 1
ATOM 1639 C C . ARG A 1 208 ? 2.299 -5.639 -5.862 1.00 98.56 208 ARG A C 1
ATOM 1641 O O . ARG A 1 208 ? 3.202 -6.279 -6.383 1.00 98.56 208 ARG A O 1
ATOM 1648 N N . ARG A 1 209 ? 2.184 -5.519 -4.537 1.00 98.69 209 ARG A N 1
ATOM 1649 C CA . ARG A 1 209 ? 3.001 -6.315 -3.608 1.00 98.69 209 ARG A CA 1
ATOM 1650 C C . ARG A 1 209 ? 2.359 -7.682 -3.414 1.00 98.69 209 ARG A C 1
ATOM 1652 O O . ARG A 1 209 ? 1.278 -7.766 -2.831 1.00 98.69 209 ARG A O 1
ATOM 1659 N N . THR A 1 210 ? 3.006 -8.734 -3.894 1.00 98.50 210 THR A N 1
ATOM 1660 C CA . THR A 1 210 ? 2.511 -10.118 -3.804 1.00 98.50 210 THR A CA 1
ATOM 1661 C C . THR A 1 210 ? 2.970 -10.799 -2.519 1.00 98.50 210 THR A C 1
ATOM 1663 O O . THR A 1 210 ? 2.233 -11.610 -1.962 1.00 98.50 210 THR A O 1
ATOM 1666 N N . ARG A 1 211 ? 4.148 -10.428 -1.991 1.00 98.12 211 ARG A N 1
ATOM 1667 C CA . ARG A 1 211 ? 4.737 -11.034 -0.786 1.00 98.12 211 ARG A CA 1
ATOM 1668 C C . ARG A 1 211 ? 5.475 -10.020 0.092 1.00 98.12 211 AR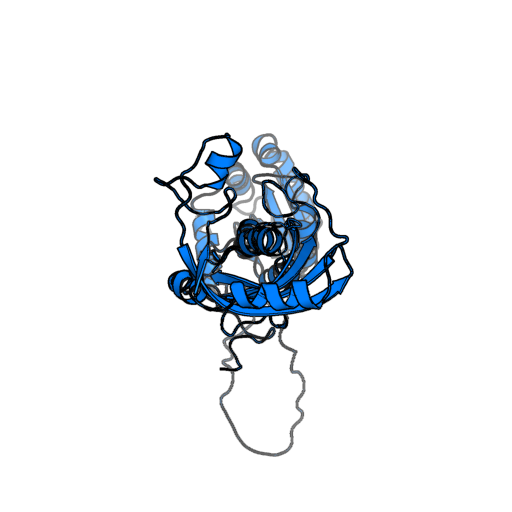G A C 1
ATOM 1670 O O . ARG A 1 211 ? 6.060 -9.055 -0.401 1.00 98.12 211 ARG A O 1
ATOM 1677 N N . SER A 1 212 ? 5.491 -10.267 1.399 1.00 96.88 212 SER A N 1
ATOM 1678 C CA . SER A 1 212 ? 6.380 -9.617 2.369 1.00 96.88 212 SER A CA 1
ATOM 1679 C C . SER A 1 212 ? 6.842 -10.669 3.375 1.00 96.88 212 SER A C 1
ATOM 1681 O O . SER A 1 212 ? 6.015 -11.219 4.095 1.00 96.88 212 SER A O 1
ATOM 1683 N N . GLY A 1 213 ? 8.137 -10.978 3.417 1.00 95.19 213 GLY A N 1
ATOM 1684 C CA . GLY A 1 213 ? 8.670 -12.120 4.162 1.00 95.19 213 GLY A CA 1
ATOM 1685 C C . GLY A 1 213 ? 7.986 -13.422 3.743 1.00 95.19 213 GLY A C 1
ATOM 1686 O O . GLY A 1 213 ? 7.868 -13.720 2.556 1.00 95.19 213 GLY A O 1
ATOM 1687 N N . ASN A 1 214 ? 7.467 -14.163 4.720 1.00 94.31 214 ASN A N 1
ATOM 1688 C CA . ASN A 1 214 ? 6.726 -15.407 4.488 1.00 94.31 214 ASN A CA 1
ATOM 1689 C C . ASN A 1 214 ? 5.224 -15.203 4.221 1.00 94.31 214 ASN A C 1
ATOM 1691 O O . ASN A 1 214 ? 4.505 -16.181 4.029 1.00 94.31 214 ASN A O 1
ATOM 1695 N N . PHE A 1 215 ? 4.735 -13.961 4.227 1.00 95.75 215 PHE A N 1
ATOM 1696 C CA . PHE A 1 215 ? 3.316 -13.656 4.068 1.00 95.75 215 PHE A CA 1
ATOM 1697 C C . PHE A 1 215 ? 2.994 -13.337 2.613 1.00 95.75 215 PHE A C 1
ATOM 1699 O O . PHE A 1 215 ? 3.700 -12.541 1.985 1.00 95.75 215 PHE A O 1
ATOM 1706 N N . LYS A 1 216 ? 1.911 -13.918 2.097 1.00 95.62 216 LYS A N 1
ATOM 1707 C CA . LYS A 1 216 ? 1.487 -13.768 0.706 1.00 95.62 216 LYS A CA 1
ATOM 1708 C C . LYS A 1 216 ? 0.136 -13.068 0.587 1.00 95.62 216 LYS A C 1
ATOM 1710 O O . LYS A 1 216 ? -0.660 -13.059 1.524 1.00 95.62 216 LYS A O 1
ATOM 1715 N N . VAL A 1 217 ? -0.107 -12.434 -0.558 1.00 95.25 217 VAL A N 1
ATOM 1716 C CA . VAL A 1 217 ? -1.344 -11.685 -0.811 1.00 95.25 217 VAL A CA 1
ATOM 1717 C C . VAL A 1 217 ? -2.552 -12.601 -1.003 1.00 95.25 217 VAL A C 1
ATOM 1719 O O . VAL A 1 217 ? -3.668 -12.188 -0.715 1.00 95.25 217 VAL A O 1
ATOM 1722 N N . GLU A 1 218 ? -2.348 -13.843 -1.436 1.00 93.38 218 GLU A N 1
ATOM 1723 C CA . GLU A 1 218 ? -3.420 -14.831 -1.610 1.00 93.38 218 GLU A CA 1
ATOM 1724 C C . GLU A 1 218 ? -4.064 -15.219 -0.268 1.00 93.38 218 GLU A C 1
ATOM 1726 O O . GLU A 1 218 ? -5.257 -15.518 -0.206 1.00 93.38 218 GLU A O 1
ATOM 1731 N N . ASP A 1 219 ? -3.293 -15.131 0.819 1.00 90.12 219 ASP A N 1
ATOM 1732 C CA . ASP A 1 219 ? -3.756 -15.368 2.189 1.00 90.12 219 ASP A CA 1
ATOM 1733 C C . ASP A 1 219 ? -4.423 -14.125 2.806 1.00 90.12 219 ASP A C 1
ATOM 1735 O O . ASP A 1 219 ? -4.931 -14.165 3.930 1.00 90.12 219 ASP A O 1
ATOM 1739 N N . ALA A 1 220 ? -4.409 -12.994 2.097 1.00 92.44 220 ALA A N 1
ATOM 1740 C CA . ALA A 1 220 ? -4.916 -11.740 2.615 1.00 92.44 220 ALA A CA 1
ATOM 1741 C C . ALA A 1 220 ? -6.449 -11.665 2.578 1.00 92.44 220 ALA A C 1
ATOM 1743 O O . ALA A 1 220 ? -7.142 -12.299 1.775 1.00 92.44 220 ALA A O 1
ATOM 1744 N N . TRP A 1 221 ? -6.981 -10.843 3.474 1.00 90.12 221 TRP A N 1
ATOM 1745 C CA . TRP A 1 221 ? -8.371 -10.423 3.451 1.00 90.12 221 TRP A CA 1
ATOM 1746 C C . TRP A 1 221 ? -8.561 -9.254 2.496 1.00 90.12 221 TRP A C 1
ATOM 1748 O O . TRP A 1 221 ? -7.728 -8.342 2.454 1.00 90.12 221 TRP A O 1
ATOM 1758 N N . GLU A 1 222 ? -9.708 -9.210 1.824 1.00 87.56 222 GLU A N 1
ATOM 1759 C CA . GLU A 1 222 ? -10.193 -7.942 1.299 1.00 87.56 222 GLU A CA 1
ATOM 1760 C C . GLU A 1 222 ? -10.615 -7.034 2.459 1.00 87.56 222 GLU A C 1
ATOM 1762 O O . GLU A 1 222 ? -11.131 -7.482 3.487 1.00 87.56 222 GLU A O 1
ATOM 1767 N N . VAL A 1 223 ? -10.390 -5.727 2.307 1.00 81.50 223 VAL A N 1
ATOM 1768 C CA . VAL A 1 223 ? -10.559 -4.755 3.404 1.00 81.50 223 VAL A CA 1
ATOM 1769 C C . VAL A 1 223 ? -11.959 -4.821 4.005 1.00 81.50 223 VAL A C 1
ATOM 1771 O O . VAL A 1 223 ? -12.109 -4.869 5.224 1.00 81.50 223 VAL A O 1
ATOM 1774 N N . MET A 1 224 ? -12.983 -4.820 3.150 1.00 79.69 224 MET A N 1
ATOM 1775 C CA . MET A 1 224 ? -14.373 -4.820 3.598 1.00 79.69 224 MET A CA 1
ATOM 1776 C C . MET A 1 224 ? -14.803 -6.178 4.148 1.00 79.69 224 MET A C 1
ATOM 1778 O O . MET A 1 224 ? -15.573 -6.210 5.101 1.00 79.69 224 MET A O 1
ATOM 1782 N N . GLU A 1 225 ? -14.260 -7.285 3.638 1.00 77.56 225 GLU A N 1
ATOM 1783 C CA . GLU A 1 225 ? -14.500 -8.613 4.210 1.00 77.56 225 GLU A CA 1
ATOM 1784 C C . GLU A 1 225 ? -13.979 -8.697 5.643 1.00 77.56 225 GLU A C 1
ATOM 1786 O O . GLU A 1 225 ? -14.705 -9.147 6.526 1.00 77.56 225 GLU A O 1
ATOM 1791 N N . LEU A 1 226 ? -12.763 -8.201 5.894 1.00 82.25 226 LEU A N 1
ATOM 1792 C CA . LEU A 1 226 ? -12.188 -8.151 7.238 1.00 82.25 226 LEU A CA 1
ATOM 1793 C C . LEU A 1 226 ? -12.976 -7.215 8.156 1.00 82.25 226 LEU A C 1
ATOM 1795 O O . LEU A 1 226 ? -13.258 -7.569 9.296 1.00 82.25 226 LEU A O 1
ATOM 1799 N N . VAL A 1 227 ? -13.341 -6.023 7.676 1.00 78.62 227 VAL A N 1
ATOM 1800 C CA . VAL A 1 227 ? -14.162 -5.080 8.451 1.00 78.62 227 VAL A CA 1
ATOM 1801 C C . VAL A 1 227 ? -15.496 -5.720 8.824 1.00 78.62 227 VAL A C 1
ATOM 1803 O O . VAL A 1 227 ? -15.908 -5.627 9.978 1.00 78.62 227 VAL A O 1
ATOM 1806 N N . ASN A 1 228 ? -16.143 -6.406 7.884 1.00 72.12 228 ASN A N 1
ATOM 1807 C CA . ASN A 1 228 ? -17.395 -7.105 8.132 1.00 72.12 228 ASN A CA 1
ATOM 1808 C C . ASN A 1 228 ? -17.188 -8.290 9.070 1.00 72.12 228 ASN A C 1
ATOM 1810 O O . ASN A 1 228 ? -18.009 -8.492 9.946 1.00 72.12 228 ASN A O 1
ATOM 1814 N N . PHE A 1 229 ? -16.093 -9.040 8.952 1.00 77.56 229 PHE A N 1
ATOM 1815 C CA . PHE A 1 229 ? -15.757 -10.116 9.881 1.00 77.56 229 PHE A CA 1
ATOM 1816 C C . PHE A 1 229 ? -15.562 -9.600 11.313 1.00 77.56 229 PHE A C 1
ATOM 1818 O O . PHE A 1 229 ? -16.140 -10.153 12.238 1.00 77.56 229 PHE A O 1
ATOM 1825 N N . ILE A 1 230 ? -14.816 -8.505 11.494 1.00 75.38 230 ILE A N 1
ATOM 1826 C CA . ILE A 1 230 ? -14.611 -7.866 12.805 1.00 75.38 230 ILE A CA 1
ATOM 1827 C C . ILE A 1 230 ? -15.942 -7.372 13.389 1.00 75.38 230 ILE A C 1
ATOM 1829 O O . ILE A 1 230 ? -16.133 -7.398 14.601 1.00 75.38 230 ILE A O 1
ATOM 1833 N N . ARG A 1 231 ? -16.852 -6.905 12.528 1.00 69.25 231 ARG A N 1
ATOM 1834 C CA . ARG A 1 231 ? -18.173 -6.398 12.921 1.00 69.25 231 ARG A CA 1
ATOM 1835 C C . ARG A 1 231 ? -19.238 -7.484 13.050 1.00 69.25 231 ARG A C 1
ATOM 1837 O O . ARG A 1 231 ? -20.278 -7.210 13.644 1.00 69.25 231 ARG A O 1
ATOM 1844 N N . LYS A 1 232 ? -19.023 -8.673 12.479 1.00 60.44 232 LYS A N 1
ATOM 1845 C CA . LYS A 1 232 ? -20.000 -9.760 12.491 1.00 60.44 232 LYS A CA 1
ATOM 1846 C C . LYS A 1 232 ? -20.192 -10.219 13.936 1.00 60.44 232 LYS A C 1
ATOM 1848 O O . LYS A 1 232 ? -19.209 -10.569 14.589 1.00 60.44 232 LYS A O 1
ATOM 1853 N N . PRO A 1 233 ? -21.435 -10.275 14.431 1.00 43.72 233 PRO A N 1
ATOM 1854 C CA . PRO A 1 233 ? -21.716 -11.048 15.626 1.00 43.72 233 PRO A CA 1
ATOM 1855 C C . PRO A 1 233 ? -21.406 -12.520 15.324 1.00 43.72 233 PRO A C 1
ATOM 1857 O O . PRO A 1 233 ? -21.743 -13.028 14.249 1.00 43.72 233 PRO A O 1
ATOM 1860 N N . LEU A 1 234 ? -20.680 -13.186 16.223 1.00 34.03 234 LEU A N 1
ATOM 1861 C CA . LEU A 1 234 ? -20.318 -14.592 16.050 1.00 34.03 234 LEU A CA 1
ATOM 1862 C C . LEU A 1 234 ? -21.603 -15.432 15.899 1.00 34.03 234 LEU A C 1
ATOM 1864 O O . LEU A 1 234 ? -22.565 -15.209 16.636 1.00 34.03 234 LEU A O 1
ATOM 1868 N N . PRO A 1 235 ? -21.666 -16.380 14.945 1.00 28.86 235 PRO A N 1
ATOM 1869 C CA . PRO A 1 235 ? -22.842 -17.224 14.785 1.00 28.86 235 PRO A CA 1
ATOM 1870 C C . PRO A 1 235 ? -23.065 -18.089 16.029 1.00 28.86 235 PRO A C 1
ATOM 1872 O O . PRO A 1 235 ? -22.120 -18.618 16.616 1.00 28.86 235 PRO A O 1
ATOM 1875 N N . ASN A 1 236 ? -24.336 -18.260 16.401 1.00 29.59 236 ASN A N 1
ATOM 1876 C CA . ASN A 1 236 ? -24.730 -19.171 17.472 1.00 29.59 236 ASN A CA 1
ATOM 1877 C C . ASN A 1 236 ? -24.223 -20.594 17.166 1.00 29.59 236 ASN A C 1
ATOM 1879 O O . ASN A 1 236 ? -24.402 -21.057 16.033 1.00 29.59 236 ASN A O 1
ATOM 1883 N N . PRO A 1 237 ? -23.648 -21.316 18.144 1.00 27.39 237 PRO A N 1
ATOM 1884 C CA . PRO A 1 237 ? -23.321 -22.723 17.957 1.00 27.39 237 PRO A CA 1
ATOM 1885 C C . PRO A 1 237 ? -24.590 -23.546 17.652 1.00 27.39 237 PRO A C 1
ATOM 1887 O O . PRO A 1 237 ? -25.694 -23.151 18.056 1.00 27.39 237 PRO A O 1
ATOM 1890 N N . PRO A 1 238 ? -24.466 -24.673 16.920 1.00 28.09 238 PRO A N 1
ATOM 1891 C CA . PRO A 1 238 ? -25.607 -25.508 16.579 1.00 28.09 238 PRO A CA 1
ATOM 1892 C C . PRO A 1 238 ? -26.318 -25.988 17.845 1.00 28.09 238 PRO A C 1
ATOM 1894 O O . PRO A 1 238 ? -25.688 -26.341 18.840 1.00 28.09 238 PRO A O 1
ATOM 1897 N N . ARG A 1 239 ? -27.651 -26.016 17.794 1.00 29.72 239 ARG A N 1
ATOM 1898 C CA . ARG A 1 239 ? -28.467 -26.641 18.836 1.00 29.72 239 ARG A CA 1
ATOM 1899 C C . ARG A 1 239 ? -28.309 -28.153 18.723 1.00 29.72 239 ARG A C 1
ATOM 1901 O O . ARG A 1 239 ? -28.911 -28.750 17.834 1.00 29.72 239 ARG A O 1
ATOM 1908 N N . GLU A 1 240 ? -27.541 -28.768 19.612 1.00 33.69 240 GLU A N 1
ATOM 1909 C CA . GLU A 1 240 ? -27.664 -30.207 19.829 1.00 33.69 240 GLU A CA 1
ATOM 1910 C C . GLU A 1 240 ? -28.967 -30.482 20.581 1.00 33.69 240 GLU A C 1
ATOM 1912 O O . GLU A 1 240 ? -29.195 -30.009 21.694 1.00 33.69 240 GLU A O 1
ATOM 1917 N N . GLY A 1 241 ? -29.856 -31.217 19.923 1.00 29.59 241 GLY A N 1
ATOM 1918 C CA . GLY A 1 241 ? -31.061 -31.769 20.510 1.00 29.59 241 GLY A CA 1
ATOM 1919 C C . GLY A 1 241 ? -31.291 -33.159 19.938 1.00 29.59 241 GLY A C 1
ATOM 1920 O O . GLY A 1 241 ? -31.556 -33.289 18.746 1.00 29.59 241 GLY A O 1
ATOM 1921 N N . GLY A 1 242 ? -31.219 -34.165 20.813 1.00 26.38 242 GLY A N 1
ATOM 1922 C CA . GLY A 1 242 ? -31.785 -35.496 20.599 1.00 26.38 242 GLY A CA 1
ATOM 1923 C C . GLY A 1 242 ? -30.767 -36.623 20.440 1.00 26.38 242 GLY A C 1
ATOM 1924 O O . GLY A 1 242 ? -30.574 -37.116 19.335 1.00 26.38 242 GLY A O 1
ATOM 1925 N N . LEU A 1 243 ? -30.189 -37.092 21.550 1.00 27.66 243 LEU A N 1
ATOM 1926 C CA . LEU A 1 243 ? -29.726 -38.478 21.654 1.00 27.66 243 LEU A CA 1
ATOM 1927 C C . LEU A 1 243 ? -30.862 -39.330 22.235 1.00 27.66 243 LEU A C 1
ATOM 1929 O O . LEU A 1 243 ? -31.427 -38.991 23.274 1.00 27.66 243 LEU A O 1
ATOM 1933 N N . SER A 1 244 ? -31.163 -40.447 21.575 1.00 25.33 244 SER A N 1
ATOM 1934 C CA . SER A 1 244 ? -31.724 -41.645 22.203 1.00 25.33 244 SER A CA 1
ATOM 1935 C C . SER A 1 244 ? -30.612 -42.695 22.275 1.00 25.33 244 SER A C 1
ATOM 1937 O O . SER A 1 244 ? -29.949 -42.943 21.269 1.00 25.33 244 SER A O 1
ATOM 1939 N N . GLU A 1 245 ? -30.397 -43.264 23.460 1.00 31.31 245 GLU A N 1
ATOM 1940 C CA . GLU A 1 245 ? -29.316 -44.194 23.815 1.00 31.31 245 GLU A CA 1
ATOM 1941 C C . GLU A 1 245 ? -29.340 -45.520 23.031 1.00 31.31 245 GLU A C 1
ATOM 1943 O O . GLU A 1 245 ? -30.398 -46.135 22.901 1.00 31.31 245 GLU A O 1
ATOM 1948 N N . GLN A 1 246 ? -28.163 -46.012 22.616 1.00 27.00 246 GLN A N 1
ATOM 1949 C CA . GLN A 1 246 ? -27.535 -47.221 23.183 1.00 27.00 246 GLN A CA 1
ATOM 1950 C C . GLN A 1 246 ? -26.082 -47.421 22.672 1.00 27.00 246 GLN A C 1
ATOM 1952 O O . GLN A 1 246 ? -25.826 -47.351 21.476 1.00 27.00 246 GLN A O 1
ATOM 1957 N N . GLU A 1 247 ? -25.183 -47.715 23.630 1.00 26.92 247 GLU A N 1
ATOM 1958 C CA . GLU A 1 247 ? -23.828 -48.322 23.547 1.00 26.92 247 GLU A CA 1
ATOM 1959 C C . GLU A 1 247 ? -22.559 -47.463 23.245 1.00 26.92 247 GLU A C 1
ATOM 1961 O O . GLU A 1 247 ? -22.289 -47.089 22.110 1.00 26.92 247 GLU A O 1
ATOM 1966 N N . GLY A 1 248 ? -21.690 -47.309 24.275 1.00 24.62 248 GLY A N 1
ATOM 1967 C CA . GLY A 1 248 ? -20.210 -47.416 24.164 1.00 24.62 248 GLY A CA 1
ATOM 1968 C C . GLY A 1 248 ? -19.294 -46.204 24.502 1.00 24.62 248 GLY A C 1
ATOM 1969 O O . GLY A 1 248 ? -19.109 -45.352 23.650 1.00 24.62 248 GLY A O 1
ATOM 1970 N N . LEU A 1 249 ? -18.669 -46.203 25.707 1.00 25.86 249 LEU A N 1
ATOM 1971 C CA . LEU A 1 249 ? -17.341 -45.663 26.179 1.00 25.86 249 LEU A CA 1
ATOM 1972 C C . LEU A 1 249 ? -16.538 -44.637 25.306 1.00 25.86 249 LEU A C 1
ATOM 1974 O O . LEU A 1 249 ? -16.344 -44.890 24.128 1.00 25.86 249 LEU A O 1
ATOM 1978 N N . ASN A 1 250 ? -15.814 -43.589 25.769 1.00 26.23 250 ASN A N 1
ATOM 1979 C CA . ASN A 1 250 ? -15.426 -43.048 27.092 1.00 26.23 250 ASN A CA 1
ATOM 1980 C C . ASN A 1 250 ? -14.793 -41.612 26.955 1.00 26.23 250 ASN A C 1
ATOM 1982 O O . ASN A 1 250 ? -13.761 -41.460 26.309 1.00 26.23 250 ASN A O 1
ATOM 1986 N N . ILE A 1 251 ? -15.430 -40.604 27.576 1.00 30.42 251 ILE A N 1
ATOM 1987 C CA . ILE A 1 251 ? -14.978 -39.417 28.367 1.00 30.42 251 ILE A CA 1
ATOM 1988 C C . ILE A 1 251 ? -13.766 -38.536 27.949 1.00 30.42 251 ILE A C 1
ATOM 1990 O O . ILE A 1 251 ? -12.616 -38.935 28.116 1.00 30.42 251 ILE A O 1
ATOM 1994 N N . LEU A 1 252 ? -14.050 -37.242 27.683 1.00 24.86 252 LEU A N 1
ATOM 1995 C CA . LEU A 1 252 ? -13.370 -36.067 28.280 1.00 24.86 252 LEU A CA 1
ATOM 1996 C C . LEU A 1 252 ? -14.410 -34.957 28.601 1.00 24.86 252 LEU A C 1
ATOM 1998 O O . LEU A 1 252 ? -14.927 -34.320 27.693 1.00 24.86 252 LEU A O 1
ATOM 2002 N N . GLU A 1 253 ? -14.694 -34.815 29.904 1.00 27.55 253 GLU A N 1
ATOM 2003 C CA . GLU A 1 253 ? -15.310 -33.722 30.702 1.00 27.55 253 GLU A CA 1
ATOM 2004 C C . GLU A 1 253 ? -16.549 -32.936 30.199 1.00 27.55 253 GLU A C 1
ATOM 2006 O O . GLU A 1 253 ? -16.543 -32.252 29.179 1.00 27.55 253 GLU A O 1
ATOM 2011 N N . GLU A 1 254 ? -17.615 -32.978 31.014 1.00 27.77 254 GLU A N 1
ATOM 2012 C CA . GLU A 1 254 ? -18.899 -32.291 30.817 1.00 27.77 254 GLU A CA 1
ATOM 2013 C C . GLU A 1 254 ? -18.794 -30.750 30.901 1.00 27.77 254 GLU A C 1
ATOM 2015 O O . GLU A 1 254 ? -18.100 -30.219 31.774 1.00 27.77 254 GLU A O 1
ATOM 2020 N N . PRO A 1 255 ? -19.527 -29.996 30.057 1.00 31.75 255 PRO A N 1
ATOM 2021 C CA . PRO A 1 255 ? -19.637 -28.550 30.184 1.00 31.75 255 PRO A CA 1
ATOM 2022 C C . PRO A 1 255 ? -20.551 -28.152 31.355 1.00 31.75 255 PRO A C 1
ATOM 2024 O O . PRO A 1 255 ? -21.715 -28.537 31.430 1.00 31.75 255 PRO A O 1
ATOM 2027 N N . ASP A 1 256 ? -19.991 -27.322 32.235 1.00 32.28 256 ASP A N 1
ATOM 2028 C CA . ASP A 1 256 ? -20.599 -26.689 33.410 1.00 32.28 256 ASP A CA 1
ATOM 2029 C C . ASP A 1 256 ? -22.040 -26.155 33.167 1.00 32.28 256 ASP A C 1
ATOM 2031 O O . ASP A 1 256 ? -22.234 -25.267 32.320 1.00 32.28 256 ASP A O 1
ATOM 2035 N N . PRO A 1 257 ? -23.044 -26.605 33.953 1.00 29.72 257 PRO A N 1
ATOM 2036 C CA . PRO A 1 257 ? -24.423 -26.103 33.928 1.00 29.72 257 PRO A CA 1
ATOM 2037 C C . PRO A 1 257 ? -24.580 -24.594 34.205 1.00 29.72 257 PRO A C 1
ATOM 2039 O O . PRO A 1 257 ? -25.678 -24.056 34.053 1.00 29.72 257 PRO A O 1
ATOM 2042 N N . ALA A 1 258 ? -23.518 -23.875 34.587 1.00 31.83 258 ALA A N 1
ATOM 2043 C CA . ALA A 1 258 ? -23.527 -22.422 34.756 1.00 31.83 258 ALA A CA 1
ATOM 2044 C C . ALA A 1 258 ? -23.485 -21.618 33.436 1.00 31.83 258 ALA A C 1
ATOM 2046 O O . ALA A 1 258 ? -23.716 -20.403 33.455 1.00 31.83 258 ALA A O 1
ATOM 2047 N N . ARG A 1 259 ? -23.246 -22.245 32.273 1.00 34.38 259 ARG A N 1
ATOM 2048 C CA . ARG A 1 259 ? -23.274 -21.578 30.950 1.00 34.38 259 ARG A CA 1
ATOM 2049 C C . ARG A 1 259 ? -24.688 -21.468 30.366 1.00 34.38 259 ARG A C 1
ATOM 2051 O O . ARG A 1 259 ? -24.956 -21.816 29.220 1.00 34.38 259 ARG A O 1
ATOM 2058 N N . VAL A 1 260 ? -25.606 -20.915 31.152 1.00 31.14 260 VAL A N 1
ATOM 2059 C CA . VAL A 1 260 ? -26.897 -20.435 30.649 1.00 31.14 260 VAL A CA 1
ATOM 2060 C C . VAL A 1 260 ? -26.645 -19.132 29.887 1.00 31.14 260 VAL A C 1
ATOM 2062 O O . VAL A 1 260 ? -26.285 -18.116 30.484 1.00 31.14 260 VAL A O 1
ATOM 2065 N N . TYR A 1 261 ? -26.811 -19.169 28.563 1.00 33.66 261 TYR A N 1
ATOM 2066 C CA . TYR A 1 261 ? -26.798 -17.997 27.687 1.00 33.66 261 TYR A CA 1
ATOM 2067 C C . TYR A 1 261 ? -27.762 -16.932 28.230 1.00 33.66 261 TYR A C 1
ATOM 2069 O O . TYR A 1 261 ? -28.970 -17.150 28.299 1.00 33.66 261 TYR A O 1
ATOM 2077 N N . ARG A 1 262 ? -27.217 -15.789 28.659 1.00 36.00 262 ARG A N 1
ATOM 2078 C CA . ARG A 1 262 ? -27.996 -14.628 29.110 1.00 36.00 262 ARG A CA 1
ATOM 2079 C C . ARG A 1 262 ? -28.229 -13.694 27.931 1.00 36.00 262 ARG A C 1
ATOM 2081 O O . ARG A 1 262 ? -27.410 -13.629 27.025 1.00 36.00 262 ARG A O 1
ATOM 2088 N N . GLU A 1 263 ? -29.280 -12.888 28.015 1.00 44.72 263 GLU A N 1
ATOM 2089 C CA . GLU A 1 263 ? -29.499 -11.677 27.212 1.00 44.72 263 GLU A CA 1
ATOM 2090 C C . GLU A 1 263 ? -28.419 -10.590 27.481 1.00 44.72 263 GLU A C 1
ATOM 2092 O O . GLU A 1 263 ? -28.741 -9.457 27.822 1.00 44.72 263 GLU A O 1
ATOM 2097 N N . ASN A 1 264 ? -27.129 -10.937 27.401 1.00 40.59 264 ASN A N 1
ATOM 2098 C CA . ASN A 1 264 ? -25.956 -10.074 27.562 1.00 40.59 264 ASN A CA 1
ATOM 2099 C C . ASN A 1 264 ? -24.844 -10.539 26.599 1.00 40.59 264 ASN A C 1
ATOM 2101 O O . ASN A 1 264 ? -24.821 -11.702 26.206 1.00 40.59 264 ASN A O 1
ATOM 2105 N N . ALA A 1 265 ? -23.940 -9.616 26.249 1.00 41.34 265 ALA A N 1
ATOM 2106 C CA . ALA A 1 265 ? -22.833 -9.796 25.303 1.00 41.34 265 ALA A CA 1
ATOM 2107 C C . ALA A 1 265 ? -22.009 -11.079 25.487 1.00 41.34 265 ALA A C 1
ATOM 2109 O O . ALA A 1 265 ? -21.884 -11.593 26.602 1.00 41.34 265 ALA A O 1
ATOM 2110 N N . ASP A 1 266 ? -21.370 -11.502 24.393 1.00 43.81 266 ASP A N 1
ATOM 2111 C CA . ASP A 1 266 ? -20.357 -12.559 24.352 1.00 43.81 266 ASP A CA 1
ATOM 2112 C C . ASP A 1 266 ? -19.393 -12.465 25.560 1.00 43.81 266 ASP A C 1
ATOM 2114 O O . ASP A 1 266 ? -18.786 -11.410 25.768 1.00 43.81 266 ASP A O 1
ATOM 2118 N N . PRO A 1 267 ? -19.208 -13.538 26.355 1.00 39.97 267 PRO A N 1
ATOM 2119 C CA . PRO A 1 267 ? -18.294 -13.566 27.499 1.00 39.97 267 PRO A CA 1
ATOM 2120 C C . PRO A 1 267 ? -16.854 -13.111 27.202 1.00 39.97 267 PRO A C 1
ATOM 2122 O O . PRO A 1 267 ? -16.197 -12.579 28.097 1.00 39.97 267 PRO A O 1
ATOM 2125 N N . LEU A 1 268 ? -16.365 -13.280 25.968 1.00 39.75 268 LEU A N 1
ATOM 2126 C CA . LEU A 1 268 ? -15.032 -12.843 25.529 1.00 39.75 268 LEU A CA 1
ATOM 2127 C C . LEU A 1 268 ? -14.943 -11.325 25.297 1.00 39.75 268 LEU A C 1
ATOM 2129 O O . LEU A 1 268 ? -13.855 -10.750 25.334 1.00 39.75 268 LEU A O 1
ATOM 2133 N N . VAL A 1 269 ? -16.084 -10.666 25.085 1.00 40.09 269 VAL A N 1
ATOM 2134 C CA . VAL A 1 269 ? -16.203 -9.234 24.753 1.00 40.09 269 VAL A CA 1
ATOM 2135 C C . VAL A 1 269 ? -16.891 -8.446 25.883 1.00 40.09 269 VAL A C 1
ATOM 2137 O O . VAL A 1 269 ? -16.767 -7.222 25.976 1.00 40.09 269 VAL A O 1
ATOM 2140 N N . TYR A 1 270 ? -17.565 -9.148 26.797 1.00 44.78 270 TYR A N 1
ATOM 2141 C CA . TYR A 1 270 ? -18.384 -8.593 27.870 1.00 44.78 270 TYR A CA 1
ATOM 2142 C C . TYR A 1 270 ? -17.589 -7.770 28.884 1.00 44.78 270 TYR A C 1
ATOM 2144 O O . TYR A 1 270 ? -18.000 -6.658 29.198 1.00 44.78 270 TYR A O 1
ATOM 2152 N N . GLU A 1 271 ? -16.449 -8.249 29.389 1.00 43.31 271 GLU A N 1
ATOM 2153 C CA . GLU A 1 271 ? -15.678 -7.494 30.393 1.00 43.31 271 GLU A CA 1
ATOM 2154 C C . GLU A 1 271 ? -15.120 -6.155 29.849 1.00 43.31 271 GLU A C 1
ATOM 2156 O O . GLU A 1 271 ? -15.298 -5.122 30.506 1.00 43.31 271 GLU A O 1
ATOM 2161 N N . PRO A 1 272 ? -14.565 -6.090 28.621 1.00 41.97 272 PRO A N 1
ATOM 2162 C CA . PRO A 1 272 ? -14.228 -4.820 27.970 1.00 41.97 272 PRO A CA 1
ATOM 2163 C C . PRO A 1 272 ? -15.436 -3.894 27.727 1.00 41.97 272 PRO A C 1
ATOM 2165 O O . PRO A 1 272 ? -15.362 -2.692 28.003 1.00 41.97 272 PRO A O 1
ATOM 2168 N N . LEU A 1 273 ? -16.564 -4.427 27.238 1.00 40.59 273 LEU A N 1
ATOM 2169 C CA . LEU A 1 273 ? -17.777 -3.640 26.958 1.00 40.59 273 LEU A CA 1
ATOM 2170 C C . LEU A 1 273 ? -18.457 -3.136 28.235 1.00 40.59 273 LEU A C 1
ATOM 2172 O O . LEU A 1 273 ? -18.984 -2.026 28.262 1.00 40.59 273 LEU A O 1
ATOM 2176 N N . LYS A 1 274 ? -18.388 -3.903 29.322 1.00 46.56 274 LYS A N 1
ATOM 2177 C CA . LYS A 1 274 ? -18.849 -3.523 30.662 1.00 46.56 274 LYS A CA 1
ATOM 2178 C C . LYS A 1 274 ? -18.000 -2.398 31.251 1.00 46.56 274 LYS A C 1
ATOM 2180 O O . LYS A 1 274 ? -18.555 -1.510 31.898 1.00 46.56 274 LYS A O 1
ATOM 2185 N N . GLY A 1 275 ? -16.690 -2.385 30.987 1.00 46.75 275 GLY A N 1
ATOM 2186 C CA . GLY A 1 275 ? -15.808 -1.256 31.301 1.00 46.75 275 GLY A CA 1
ATOM 2187 C C . GLY A 1 275 ? -16.243 0.035 30.599 1.00 46.75 275 GLY A C 1
ATOM 2188 O O . GLY A 1 275 ? -16.448 1.051 31.258 1.00 46.75 275 GLY A O 1
ATOM 2189 N N . ASN A 1 276 ? -16.497 -0.029 29.289 1.00 43.94 276 ASN A N 1
ATOM 2190 C CA . ASN A 1 276 ? -16.953 1.123 28.499 1.00 43.94 276 ASN A CA 1
ATOM 2191 C C . ASN A 1 276 ? -18.374 1.580 28.867 1.00 43.94 276 ASN A C 1
ATOM 2193 O O . ASN A 1 276 ? -18.606 2.770 29.036 1.00 43.94 276 ASN A O 1
ATOM 2197 N N . SER A 1 277 ? -19.312 0.649 29.066 1.00 45.38 277 SER A N 1
ATOM 2198 C CA . SER A 1 277 ? -20.663 0.939 29.568 1.00 45.38 277 SER A CA 1
ATOM 2199 C C . SER A 1 277 ? -20.608 1.664 30.917 1.00 45.38 277 SER A C 1
ATOM 2201 O O . SER A 1 277 ? -21.350 2.620 31.147 1.00 45.38 277 SER A O 1
ATOM 2203 N N . ARG A 1 278 ? -19.690 1.262 31.810 1.00 51.78 278 ARG A N 1
ATOM 2204 C CA . ARG A 1 278 ? -19.442 1.975 33.068 1.00 51.78 278 ARG A CA 1
ATOM 2205 C C . ARG A 1 278 ? -18.887 3.373 32.807 1.00 51.78 278 ARG A C 1
ATOM 2207 O O . ARG A 1 278 ? -19.458 4.310 33.348 1.00 51.78 278 ARG A O 1
ATOM 2214 N N . SER A 1 279 ? -17.858 3.543 31.981 1.00 48.88 279 SER A N 1
ATOM 2215 C CA . SER A 1 279 ? -17.304 4.868 31.651 1.00 48.88 279 SER A CA 1
ATOM 2216 C C . SER A 1 279 ? -18.337 5.812 31.022 1.00 48.88 279 SER A C 1
ATOM 2218 O O . SER A 1 279 ? -18.482 6.934 31.494 1.00 48.88 279 SER A O 1
ATOM 2220 N N . ASN A 1 280 ? -19.144 5.345 30.065 1.00 50.78 280 ASN A N 1
ATOM 2221 C CA . ASN A 1 280 ? -20.198 6.149 29.431 1.00 50.78 280 ASN A CA 1
ATOM 2222 C C . ASN A 1 280 ? -21.284 6.596 30.426 1.00 50.78 280 ASN A C 1
ATOM 2224 O O . ASN A 1 280 ? -21.896 7.645 30.261 1.00 50.78 280 ASN A O 1
ATOM 2228 N N . ARG A 1 281 ? -21.522 5.839 31.509 1.00 63.81 281 ARG A N 1
ATOM 2229 C CA . ARG A 1 281 ? -22.416 6.281 32.597 1.00 63.81 281 ARG A CA 1
ATOM 2230 C C . ARG A 1 281 ? -21.819 7.389 33.468 1.00 63.81 281 ARG A C 1
ATOM 2232 O O . ARG A 1 281 ? -22.596 8.050 34.159 1.00 63.81 281 ARG A O 1
ATOM 2239 N N . HIS A 1 282 ? -20.492 7.534 33.483 1.00 53.69 282 HIS A N 1
ATOM 2240 C CA . HIS A 1 282 ? -19.775 8.564 34.243 1.00 53.69 282 HIS A CA 1
ATOM 2241 C C . HIS A 1 282 ? -19.548 9.840 33.418 1.00 53.69 282 HIS A C 1
ATOM 2243 O O . HIS A 1 282 ? -19.536 10.917 34.004 1.00 53.69 282 HIS A O 1
ATOM 2249 N N . GLU A 1 283 ? -19.443 9.738 32.088 1.00 62.16 283 GLU A N 1
ATOM 2250 C CA . GLU A 1 283 ? -19.267 10.879 31.168 1.00 62.16 283 GLU A CA 1
ATOM 2251 C C . GLU A 1 283 ? -20.343 10.946 30.052 1.00 62.16 283 GLU A C 1
ATOM 2253 O O . GLU A 1 283 ? -20.006 10.920 28.868 1.00 62.16 283 GLU A O 1
ATOM 2258 N N . PRO A 1 284 ? -21.646 11.008 30.386 1.00 71.62 284 PRO A N 1
ATOM 2259 C CA . PRO A 1 284 ? -22.716 11.169 29.396 1.00 71.62 284 PRO A CA 1
ATOM 2260 C C . PRO A 1 284 ? -22.720 12.564 28.754 1.00 71.62 284 PRO A C 1
ATOM 2262 O O . PRO A 1 284 ? -22.403 13.567 29.404 1.00 71.62 284 PRO A O 1
ATOM 2265 N N . THR A 1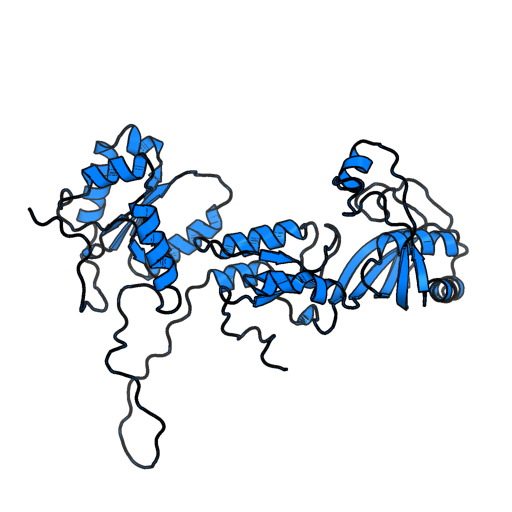 285 ? -23.165 12.643 27.501 1.00 78.62 285 THR A N 1
ATOM 2266 C CA . THR A 1 285 ? -23.450 13.911 26.815 1.00 78.62 285 THR A CA 1
ATOM 2267 C C . THR A 1 285 ? -24.577 14.685 27.509 1.00 78.62 285 THR A C 1
ATOM 2269 O O . THR A 1 285 ? -25.364 14.139 28.288 1.00 78.62 285 THR A O 1
ATOM 2272 N N . GLU A 1 286 ? -24.683 15.987 27.228 1.00 82.31 286 GLU A N 1
ATOM 2273 C CA . GLU A 1 286 ? -25.770 16.825 27.752 1.00 82.31 286 GLU A CA 1
ATOM 2274 C C . GLU A 1 286 ? -27.151 16.273 27.366 1.00 82.31 286 GLU A C 1
ATOM 2276 O O . GLU A 1 286 ? -28.024 16.144 28.223 1.00 82.31 286 GLU A O 1
ATOM 2281 N N . ALA A 1 287 ? -27.322 15.860 26.109 1.00 82.19 287 ALA A N 1
ATOM 2282 C CA . ALA A 1 287 ? -28.562 15.276 25.613 1.00 82.19 287 ALA A CA 1
ATOM 2283 C C . ALA A 1 287 ? -28.898 13.945 26.312 1.00 82.19 287 ALA A C 1
ATOM 2285 O O . ALA A 1 287 ? -30.013 13.773 26.807 1.00 82.19 287 ALA A O 1
ATOM 2286 N N . GLU A 1 288 ? -27.935 13.026 26.446 1.00 82.62 288 GLU A N 1
ATOM 2287 C CA . GLU A 1 288 ? -28.142 11.777 27.193 1.00 82.62 288 GLU A CA 1
ATOM 2288 C C . GLU A 1 288 ? -28.495 12.038 28.660 1.00 82.62 288 GLU A C 1
ATOM 2290 O O . GLU A 1 288 ? -29.361 11.365 29.219 1.00 82.62 288 GLU A O 1
ATOM 2295 N N . ASN A 1 289 ? -27.865 13.028 29.296 1.00 85.00 289 ASN A N 1
ATOM 2296 C CA . ASN A 1 289 ? -28.206 13.421 30.659 1.00 85.00 289 ASN A CA 1
ATOM 2297 C C . ASN A 1 289 ? -29.645 13.920 30.756 1.00 85.00 289 ASN A C 1
ATOM 2299 O O . ASN A 1 289 ? -30.395 13.421 31.596 1.00 85.00 289 ASN A O 1
ATOM 2303 N N . VAL A 1 290 ? -30.039 14.871 29.905 1.00 87.25 290 VAL A N 1
ATOM 2304 C CA . VAL A 1 290 ? -31.403 15.419 29.862 1.00 87.25 290 VAL A CA 1
ATOM 2305 C C . VAL A 1 290 ? -32.419 14.295 29.682 1.00 87.25 290 VAL A C 1
ATOM 2307 O O . VAL A 1 290 ? -33.363 14.183 30.467 1.00 87.25 290 VAL A O 1
ATOM 2310 N N . LEU A 1 291 ? -32.193 13.409 28.711 1.00 89.00 291 LEU A N 1
ATOM 2311 C CA . LEU A 1 291 ? -33.106 12.309 28.434 1.00 89.00 291 LEU A CA 1
ATOM 2312 C C . LEU A 1 291 ? -33.147 11.288 29.579 1.00 89.00 291 LEU A C 1
ATOM 2314 O O . LEU A 1 291 ? -34.223 10.837 29.972 1.00 89.00 291 LEU A O 1
ATOM 2318 N N . TRP A 1 292 ? -32.004 10.971 30.190 1.00 90.69 292 TRP A N 1
ATOM 2319 C CA . TRP A 1 292 ? -31.947 10.071 31.341 1.00 90.69 292 TRP A CA 1
ATOM 2320 C C . TRP A 1 292 ? -32.735 10.600 32.544 1.00 90.69 292 TRP A C 1
ATOM 2322 O O . TRP A 1 292 ? -33.402 9.822 33.229 1.00 90.69 292 TRP A O 1
ATOM 2332 N N . GLN A 1 293 ? -32.695 11.912 32.806 1.00 87.06 293 GLN A N 1
ATOM 2333 C CA . GLN A 1 293 ? -33.470 12.524 33.892 1.00 87.06 293 GLN A CA 1
ATOM 2334 C C . GLN A 1 293 ? -34.983 12.357 33.701 1.00 87.06 293 GLN A C 1
ATOM 2336 O O . GLN A 1 293 ? -35.695 12.258 34.701 1.00 87.06 293 GLN A O 1
ATOM 2341 N N . LEU A 1 294 ? -35.451 12.293 32.449 1.00 87.12 294 LEU A N 1
ATOM 2342 C CA . LEU A 1 294 ? -36.859 12.093 32.093 1.00 87.12 294 LEU A CA 1
ATOM 2343 C C . LEU A 1 294 ? -37.267 10.620 32.104 1.00 87.12 294 LEU A C 1
ATOM 2345 O O . LEU A 1 294 ? -38.378 10.301 32.507 1.00 87.12 294 LEU A O 1
ATOM 2349 N N . LEU A 1 295 ? -36.385 9.721 31.659 1.00 86.81 295 LEU A N 1
ATOM 2350 C CA . LEU A 1 295 ? -36.696 8.294 31.517 1.00 86.81 295 LEU A CA 1
ATOM 2351 C C . LEU A 1 295 ? -36.514 7.486 32.809 1.00 86.81 295 LEU A C 1
ATOM 2353 O O . LEU A 1 295 ? -37.056 6.386 32.930 1.00 86.81 295 LEU A O 1
ATOM 2357 N N . ARG A 1 296 ? -35.731 7.987 33.772 1.00 81.00 296 ARG A N 1
ATOM 2358 C CA . ARG A 1 296 ? -35.502 7.298 35.053 1.00 81.00 296 ARG A CA 1
ATOM 2359 C C . ARG A 1 296 ? -36.781 7.212 35.898 1.00 81.00 296 ARG A C 1
ATOM 2361 O O . ARG A 1 296 ? -37.703 8.003 35.732 1.00 81.00 296 ARG A O 1
ATOM 2368 N N . ARG A 1 297 ? -36.781 6.306 36.887 1.00 76.50 2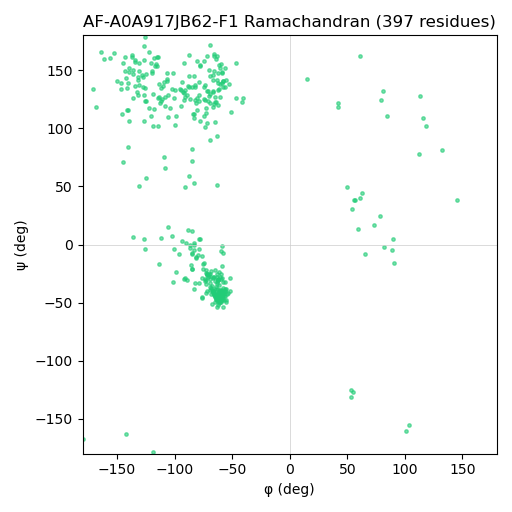97 ARG A N 1
ATOM 2369 C CA . ARG A 1 297 ? -37.879 6.109 37.863 1.00 76.50 297 ARG A CA 1
ATOM 2370 C C . ARG A 1 297 ? -39.220 5.710 37.224 1.00 76.50 297 ARG A C 1
ATOM 2372 O O . ARG A 1 297 ? -40.265 6.191 37.643 1.00 76.50 297 ARG A O 1
ATOM 2379 N N . ASP A 1 298 ? -39.172 4.845 36.213 1.00 70.38 298 ASP A N 1
ATOM 2380 C CA . ASP A 1 298 ? -40.343 4.261 35.541 1.00 70.38 298 ASP A CA 1
ATOM 2381 C C . ASP A 1 298 ? -41.357 5.290 35.000 1.00 70.38 298 ASP A C 1
ATOM 2383 O O . ASP A 1 298 ? -42.547 5.006 34.878 1.00 70.38 298 ASP A O 1
ATOM 2387 N N . ALA A 1 299 ? -40.890 6.481 34.609 1.00 77.75 299 ALA A N 1
ATOM 2388 C CA . ALA A 1 299 ? -41.739 7.550 34.077 1.00 77.75 299 ALA A CA 1
ATOM 2389 C C . ALA A 1 299 ? -42.512 7.150 32.802 1.00 77.75 299 ALA A C 1
ATOM 2391 O O . ALA A 1 299 ? -43.583 7.685 32.521 1.00 77.75 299 ALA A O 1
ATOM 2392 N N . THR A 1 300 ? -41.994 6.187 32.036 1.00 79.56 300 THR A N 1
ATOM 2393 C CA . THR A 1 300 ? -42.652 5.620 30.847 1.00 79.56 300 THR A CA 1
ATOM 2394 C C . THR A 1 300 ? -43.645 4.498 31.180 1.00 79.56 300 THR A C 1
ATOM 2396 O O . THR A 1 300 ? -44.343 4.017 30.288 1.00 79.56 300 THR A O 1
ATOM 2399 N N . GLY A 1 301 ? -43.708 4.056 32.442 1.00 82.62 301 GLY A N 1
ATOM 2400 C CA . GLY A 1 301 ? -44.402 2.841 32.879 1.00 82.62 301 GLY A CA 1
ATOM 2401 C C . GLY A 1 301 ? -43.599 1.550 32.677 1.00 82.62 301 GLY A C 1
ATOM 2402 O O . GLY A 1 301 ? -44.073 0.483 33.055 1.00 82.62 301 GLY A O 1
ATOM 2403 N N . PHE A 1 302 ? -42.390 1.631 32.106 1.00 84.88 302 PHE A N 1
ATOM 2404 C CA . PHE A 1 302 ? -41.526 0.481 31.839 1.00 84.88 302 PHE A CA 1
ATOM 2405 C C . PHE A 1 302 ? -40.075 0.766 32.226 1.00 84.88 302 PHE A C 1
ATOM 2407 O O . PHE A 1 302 ? -39.572 1.877 32.052 1.00 84.88 302 PHE A O 1
ATOM 2414 N N . LYS A 1 303 ? -39.361 -0.268 32.683 1.00 84.25 303 LYS A N 1
ATOM 2415 C CA . LYS A 1 303 ? -37.966 -0.126 33.108 1.00 84.25 303 LYS A CA 1
ATOM 2416 C C . LYS A 1 303 ? -37.057 0.206 31.923 1.00 84.25 303 LYS A C 1
ATOM 2418 O O . LYS A 1 303 ? -36.878 -0.617 31.020 1.00 84.25 303 LYS A O 1
ATOM 2423 N N . ILE A 1 304 ? -36.416 1.371 31.985 1.00 85.75 304 ILE A N 1
ATOM 2424 C CA . ILE A 1 304 ? -35.377 1.796 31.041 1.00 85.75 304 ILE A CA 1
ATOM 2425 C C . ILE A 1 304 ? -33.992 1.566 31.639 1.00 85.75 304 ILE A C 1
ATOM 2427 O O . ILE A 1 304 ? -33.710 1.928 32.783 1.00 85.75 304 ILE A O 1
ATOM 2431 N N . ARG A 1 305 ? -33.101 0.971 30.846 1.00 84.94 305 ARG A N 1
ATOM 2432 C CA . ARG A 1 305 ? -31.673 0.848 31.152 1.00 84.94 305 ARG A CA 1
ATOM 2433 C C . ARG A 1 305 ? -30.897 1.815 30.272 1.00 84.94 305 ARG A C 1
ATOM 2435 O O . ARG A 1 305 ? -31.218 1.934 29.099 1.00 84.94 305 ARG A O 1
ATOM 2442 N N . ARG A 1 306 ? -29.868 2.457 30.823 1.00 84.69 306 ARG A N 1
ATOM 2443 C CA . ARG A 1 306 ? -28.931 3.301 30.065 1.00 84.69 306 ARG A CA 1
ATOM 2444 C C . ARG A 1 306 ? -27.619 2.580 29.770 1.00 84.69 306 ARG A C 1
ATOM 2446 O O . ARG A 1 306 ? -27.150 1.810 30.622 1.00 84.69 306 ARG A O 1
ATOM 2453 N N . GLN A 1 307 ? -27.009 2.882 28.627 1.00 74.12 307 GLN A N 1
ATOM 2454 C CA . GLN A 1 307 ? -25.711 2.361 28.193 1.00 74.12 307 GLN A CA 1
ATOM 2455 C C . GLN A 1 307 ? -25.678 0.829 28.330 1.00 74.12 307 GLN A C 1
ATOM 2457 O O . GLN A 1 307 ? -24.825 0.261 29.019 1.00 74.12 307 GLN A O 1
ATOM 2462 N N . HIS A 1 308 ? -26.710 0.164 27.808 1.00 75.38 308 HIS A N 1
ATOM 2463 C CA . HIS A 1 308 ? -26.924 -1.270 27.977 1.00 75.38 308 HIS A CA 1
ATOM 2464 C C . HIS A 1 308 ? -26.306 -2.042 26.823 1.00 75.38 308 HIS A C 1
ATOM 2466 O O . HIS A 1 308 ? -26.534 -1.723 25.660 1.00 75.38 308 HIS A O 1
ATOM 2472 N N . VAL A 1 309 ? -25.541 -3.075 27.157 1.00 60.75 309 VAL A N 1
ATOM 2473 C CA . VAL A 1 309 ? -24.884 -3.898 26.151 1.00 60.75 309 VAL A CA 1
ATOM 2474 C C . VAL A 1 309 ? -25.880 -4.915 25.598 1.00 60.75 309 VAL A C 1
ATOM 2476 O O . VAL A 1 309 ? -26.433 -5.704 26.359 1.00 60.75 309 VAL A O 1
ATOM 2479 N N . ILE A 1 310 ? -26.098 -4.892 24.288 1.00 64.62 310 ILE A N 1
ATOM 2480 C CA . ILE A 1 310 ? -26.902 -5.848 23.531 1.00 64.62 310 ILE A CA 1
ATOM 2481 C C . ILE A 1 310 ? -25.960 -6.467 22.506 1.00 64.62 310 ILE A C 1
ATOM 2483 O O . ILE A 1 310 ? -25.530 -5.779 21.581 1.00 64.62 310 ILE A O 1
ATOM 2487 N N . ASP A 1 311 ? -25.626 -7.745 22.678 1.00 61.47 311 ASP A N 1
ATOM 2488 C CA . ASP A 1 311 ? -24.632 -8.422 21.838 1.00 61.47 311 ASP A CA 1
ATOM 2489 C C . ASP A 1 311 ? -23.299 -7.632 21.811 1.00 61.47 311 ASP A C 1
ATOM 2491 O O . ASP A 1 311 ? -22.778 -7.291 22.873 1.00 61.47 311 ASP A O 1
ATOM 2495 N N . ASN A 1 312 ? -22.771 -7.259 20.643 1.00 51.59 312 ASN A N 1
ATOM 2496 C CA . ASN A 1 312 ? -21.544 -6.458 20.515 1.00 51.59 312 ASN A CA 1
ATOM 2497 C C . ASN A 1 312 ? -21.778 -4.935 20.536 1.00 51.59 312 ASN A C 1
ATOM 2499 O O . ASN A 1 312 ? -20.886 -4.153 20.198 1.00 51.59 312 ASN A O 1
ATOM 2503 N N . TYR A 1 313 ? -22.979 -4.496 20.910 1.00 64.50 313 TYR A N 1
ATOM 2504 C CA . TYR A 1 313 ? -23.426 -3.113 20.801 1.00 64.50 313 TYR A CA 1
ATOM 2505 C C . TYR A 1 313 ? -23.799 -2.511 22.172 1.00 64.50 313 TYR A C 1
ATOM 2507 O O . TYR A 1 313 ? -24.268 -3.224 23.049 1.00 64.50 313 TYR A O 1
ATOM 2515 N N . ILE A 1 314 ? -23.593 -1.204 22.387 1.00 64.75 314 ILE A N 1
ATOM 2516 C CA . ILE A 1 314 ? -23.975 -0.498 23.627 1.00 64.75 314 ILE A CA 1
ATOM 2517 C C . ILE A 1 314 ? -25.064 0.518 23.292 1.00 64.75 314 ILE A C 1
ATOM 2519 O O . ILE A 1 314 ? -24.737 1.578 22.776 1.00 64.75 314 ILE A O 1
ATOM 2523 N N . ALA A 1 315 ? -26.318 0.197 23.606 1.00 79.12 315 ALA A N 1
ATOM 2524 C CA . ALA A 1 315 ? -27.470 1.082 23.435 1.00 79.12 315 ALA A CA 1
ATOM 2525 C C . ALA A 1 315 ? -27.465 2.222 24.456 1.00 79.12 315 ALA A C 1
ATOM 2527 O O . ALA A 1 315 ? -27.353 1.946 25.657 1.00 79.12 315 ALA A O 1
ATOM 2528 N N . ASP A 1 316 ? -27.678 3.467 24.012 1.00 82.38 316 ASP A N 1
ATOM 2529 C CA . ASP A 1 316 ? -27.755 4.629 24.912 1.00 82.38 316 ASP A CA 1
ATOM 2530 C C . ASP A 1 316 ? -28.874 4.455 25.934 1.00 82.38 316 ASP A C 1
ATOM 2532 O O . ASP A 1 316 ? -28.642 4.582 27.140 1.00 82.38 316 ASP A O 1
ATOM 2536 N N . PHE A 1 317 ? -30.059 4.042 25.470 1.00 88.94 317 PHE A N 1
ATOM 2537 C CA . PHE A 1 317 ? -31.128 3.543 26.325 1.00 88.94 317 PHE A CA 1
ATOM 2538 C C . PHE A 1 317 ? -31.838 2.333 25.717 1.00 88.94 317 PHE A C 1
ATOM 2540 O O . PHE A 1 317 ? -31.936 2.176 24.502 1.00 88.94 317 PHE A O 1
ATOM 2547 N N . VAL A 1 318 ? -32.377 1.470 26.577 1.00 88.12 318 VAL A N 1
ATOM 2548 C CA . VAL A 1 318 ? -33.171 0.316 26.153 1.00 88.12 318 VAL A CA 1
ATOM 2549 C C . VAL A 1 318 ? -34.282 -0.021 27.144 1.00 88.12 318 VAL A C 1
ATOM 2551 O O . VAL A 1 318 ? -34.075 -0.042 28.361 1.00 88.12 318 VAL A O 1
ATOM 2554 N N . CYS A 1 319 ? -35.454 -0.360 26.613 1.00 88.75 319 CYS A N 1
ATOM 2555 C CA . CYS A 1 319 ? -36.499 -1.094 27.312 1.00 88.75 319 CYS A CA 1
ATOM 2556 C C . CYS A 1 319 ? -36.436 -2.570 26.900 1.00 88.75 319 CYS A C 1
ATOM 2558 O O . CYS A 1 319 ? -36.889 -2.935 25.816 1.00 88.75 319 CYS A O 1
ATOM 2560 N N . LEU A 1 320 ? -35.879 -3.435 27.752 1.00 82.38 320 LEU A N 1
ATOM 2561 C CA . LEU A 1 320 ? -35.739 -4.862 27.421 1.00 82.38 320 LEU A CA 1
ATOM 2562 C C . LEU A 1 320 ? -37.086 -5.579 27.301 1.00 82.38 320 LEU A C 1
ATOM 2564 O O . LEU A 1 320 ? -37.258 -6.383 26.389 1.00 82.38 320 LEU A O 1
ATOM 2568 N N . GLN A 1 321 ? -38.035 -5.254 28.187 1.00 82.50 321 GLN A N 1
ATOM 2569 C CA . GLN A 1 321 ? -39.368 -5.865 28.203 1.00 82.50 321 GLN A CA 1
ATOM 2570 C C . GLN A 1 321 ? -40.117 -5.624 26.891 1.00 82.50 321 GLN A C 1
ATOM 2572 O O . GLN A 1 321 ? -40.793 -6.517 26.399 1.00 82.50 321 GLN A O 1
ATOM 2577 N N . LYS A 1 322 ? -39.992 -4.422 26.325 1.00 86.50 322 LYS A N 1
ATOM 2578 C CA . LYS A 1 322 ? -40.676 -4.034 25.087 1.00 86.50 322 LYS A CA 1
ATOM 2579 C C . LYS A 1 322 ? -39.823 -4.198 23.837 1.00 86.50 322 LYS A C 1
ATOM 2581 O O . LYS A 1 322 ? -40.332 -4.039 22.738 1.00 86.50 322 LYS A O 1
ATOM 2586 N N . GLY A 1 323 ? -38.534 -4.501 23.991 1.00 87.75 323 GLY A N 1
ATOM 2587 C CA . GLY A 1 323 ? -37.607 -4.544 22.868 1.00 87.75 323 GLY A CA 1
ATOM 2588 C C . GLY A 1 323 ? -37.460 -3.186 22.185 1.00 87.75 323 GLY A C 1
ATOM 2589 O O . GLY A 1 323 ? -37.496 -3.125 20.966 1.00 87.75 323 GLY A O 1
ATOM 2590 N N . LEU A 1 324 ? -37.320 -2.090 22.931 1.00 91.62 324 LEU A N 1
ATOM 2591 C CA . LEU A 1 324 ? -37.084 -0.770 22.333 1.00 91.62 324 LEU A CA 1
ATOM 2592 C C . LEU A 1 324 ? -35.676 -0.280 22.654 1.00 91.62 324 LEU A C 1
ATOM 2594 O O . LEU A 1 324 ? -35.339 -0.147 23.826 1.00 91.62 324 LEU A O 1
ATOM 2598 N N . VAL A 1 325 ? -34.890 0.027 21.628 1.00 90.44 325 VAL A N 1
ATOM 2599 C CA . VAL A 1 325 ? -33.593 0.709 21.711 1.00 90.44 325 VAL A CA 1
ATOM 2600 C C . VAL A 1 325 ? -33.779 2.172 21.316 1.00 90.44 325 VAL A C 1
ATOM 2602 O O . VAL A 1 325 ? -34.445 2.472 20.324 1.00 90.44 325 VAL A O 1
ATOM 2605 N N . ILE A 1 326 ? -33.201 3.076 22.102 1.00 91.19 326 ILE A N 1
ATOM 2606 C CA . ILE A 1 326 ? -33.286 4.524 21.919 1.00 91.19 326 ILE A CA 1
ATOM 2607 C C . ILE A 1 326 ? -31.860 5.063 21.841 1.00 91.19 326 ILE A C 1
ATOM 2609 O O . ILE A 1 326 ? -31.073 4.863 22.765 1.00 91.19 326 ILE A O 1
ATOM 2613 N N . GLU A 1 327 ? -31.564 5.758 20.752 1.00 88.50 327 GLU A N 1
ATOM 2614 C CA . GLU A 1 327 ? -30.247 6.320 20.443 1.00 88.50 327 GLU A CA 1
ATOM 2615 C C . GLU A 1 327 ? -30.300 7.844 20.451 1.00 88.50 327 GLU A C 1
ATOM 2617 O O . GLU A 1 327 ? -31.237 8.434 19.898 1.00 88.50 327 GLU A O 1
ATOM 2622 N N . VAL A 1 328 ? -29.282 8.478 21.025 1.00 81.88 328 VAL A N 1
ATOM 2623 C CA . VAL A 1 328 ? -29.122 9.933 21.043 1.00 81.88 328 VAL A CA 1
ATOM 2624 C C . VAL A 1 328 ? -27.826 10.266 20.315 1.00 81.88 328 VAL A C 1
ATOM 2626 O O . VAL A 1 328 ? -26.734 10.072 20.839 1.00 81.88 328 VAL A O 1
ATOM 2629 N N . ASP A 1 329 ? -27.932 10.713 19.063 1.00 73.88 329 ASP A N 1
ATOM 2630 C CA . ASP A 1 329 ? -26.749 10.808 18.210 1.00 73.88 329 ASP A CA 1
ATOM 2631 C C . ASP A 1 329 ? -25.918 12.075 18.472 1.00 73.88 329 ASP A C 1
ATOM 2633 O O . ASP A 1 329 ? -26.392 13.210 18.344 1.00 73.88 329 ASP A O 1
ATOM 2637 N N . GLY A 1 330 ? -24.627 11.853 18.731 1.00 54.91 330 GLY A N 1
ATOM 2638 C CA . GLY A 1 330 ? -23.553 12.840 18.746 1.00 54.91 330 GLY A CA 1
ATOM 2639 C C . GLY A 1 330 ? -22.867 12.998 17.385 1.00 54.91 330 GLY A C 1
ATOM 2640 O O . GLY A 1 330 ? -21.640 12.963 17.322 1.00 54.91 330 GLY A O 1
ATOM 2641 N N . GLY A 1 331 ? -23.636 13.177 16.304 1.00 42.28 331 GLY A N 1
ATOM 2642 C CA . GLY A 1 331 ? -23.123 13.608 14.997 1.00 42.28 331 GLY A CA 1
ATOM 2643 C C . GLY A 1 331 ? -23.607 12.795 13.793 1.00 42.28 331 GLY A C 1
ATOM 2644 O O . GLY A 1 331 ? -22.843 12.012 13.229 1.00 42.28 331 GLY A O 1
ATOM 2645 N N . TYR A 1 332 ? -24.818 13.092 13.311 1.00 39.75 332 TYR A N 1
ATOM 2646 C CA . TYR A 1 332 ? -25.332 12.638 12.013 1.00 39.75 332 TYR A CA 1
ATOM 2647 C C . TYR A 1 332 ? -24.486 13.218 10.858 1.00 39.75 332 TYR A C 1
ATOM 2649 O O . TYR A 1 332 ? -24.757 14.306 10.349 1.00 39.75 332 TYR A O 1
ATOM 2657 N N . HIS A 1 333 ? -23.471 12.491 10.387 1.00 37.56 333 HIS A N 1
ATOM 2658 C CA . HIS A 1 333 ? -22.833 12.760 9.094 1.00 37.56 333 HIS A CA 1
ATOM 2659 C C . HIS A 1 333 ? -23.176 11.658 8.087 1.00 37.56 333 HIS A C 1
ATOM 2661 O O . HIS A 1 333 ? -23.170 10.473 8.401 1.00 37.56 333 HIS A O 1
ATOM 2667 N N . GLN A 1 334 ? -23.430 12.052 6.835 1.00 36.28 334 GLN A N 1
ATOM 2668 C CA . GLN A 1 334 ? -23.917 11.210 5.728 1.00 36.28 334 GLN A CA 1
ATOM 2669 C C . GLN A 1 334 ? -23.024 10.000 5.352 1.00 36.28 334 GLN A C 1
ATOM 2671 O O . GLN A 1 334 ? -23.395 9.226 4.473 1.00 36.28 334 GLN A O 1
ATOM 2676 N N . HIS A 1 335 ? -21.881 9.794 6.015 1.00 30.25 335 HIS A N 1
ATOM 2677 C CA . HIS A 1 335 ? -20.896 8.750 5.714 1.00 30.25 335 HIS A CA 1
ATOM 2678 C C . HIS A 1 335 ? -21.147 7.379 6.389 1.00 30.25 335 HIS A C 1
ATOM 2680 O O . HIS A 1 335 ? -20.394 6.445 6.114 1.00 30.25 335 HIS A O 1
ATOM 2686 N N . THR A 1 336 ? -22.176 7.219 7.235 1.00 44.56 336 THR A N 1
ATOM 2687 C CA . THR A 1 336 ? -22.456 5.974 8.001 1.00 44.56 336 THR A CA 1
ATOM 2688 C C . THR A 1 336 ? -23.716 5.194 7.602 1.00 44.56 336 THR A C 1
ATOM 2690 O O . THR A 1 336 ? -24.006 4.176 8.225 1.00 44.56 336 THR A O 1
ATOM 2693 N N . LYS A 1 337 ? -24.432 5.578 6.533 1.00 40.94 337 LYS A N 1
ATOM 2694 C CA . LYS A 1 337 ? -25.746 4.987 6.188 1.00 40.94 337 LYS A CA 1
ATOM 2695 C C . LYS A 1 337 ? -25.767 3.457 6.014 1.00 40.94 337 LYS A C 1
ATOM 2697 O O . LYS A 1 337 ? -26.732 2.836 6.439 1.00 40.94 337 LYS A O 1
ATOM 2702 N N . GLU A 1 338 ? -24.734 2.849 5.427 1.00 39.31 338 GLU A N 1
ATOM 2703 C CA . GLU A 1 338 ? -24.679 1.383 5.246 1.00 39.31 338 GLU A CA 1
ATOM 2704 C C . GLU A 1 338 ? -24.413 0.641 6.567 1.00 39.31 338 GLU A C 1
ATOM 2706 O O . GLU A 1 338 ? -25.093 -0.327 6.879 1.00 39.31 338 GLU A O 1
ATOM 2711 N N . ALA A 1 339 ? -23.500 1.146 7.406 1.00 42.22 339 ALA A N 1
ATOM 2712 C CA . ALA A 1 339 ? -23.191 0.526 8.698 1.00 42.22 339 ALA A CA 1
ATOM 2713 C C . ALA A 1 339 ? -24.346 0.651 9.714 1.00 42.22 339 ALA A C 1
ATOM 2715 O O . ALA A 1 339 ? -24.508 -0.209 10.580 1.00 42.22 339 ALA A O 1
ATOM 2716 N N . ASP A 1 340 ? -25.150 1.714 9.609 1.00 55.16 340 ASP A N 1
ATOM 2717 C CA . ASP A 1 340 ? -26.341 1.908 10.439 1.00 55.16 340 ASP A CA 1
ATOM 2718 C C . ASP A 1 340 ? -27.525 1.034 9.999 1.00 55.16 340 ASP A C 1
ATOM 2720 O O . ASP A 1 340 ? -28.346 0.652 10.844 1.00 55.16 340 ASP A O 1
ATOM 2724 N N . ALA A 1 341 ? -27.614 0.690 8.710 1.00 59.31 341 ALA A N 1
ATOM 2725 C CA . ALA A 1 341 ? -28.630 -0.220 8.188 1.00 59.31 341 ALA A CA 1
ATOM 2726 C C . ALA A 1 341 ? -28.416 -1.643 8.722 1.00 59.31 341 ALA A C 1
ATOM 2728 O O . ALA A 1 341 ? -29.318 -2.184 9.363 1.00 59.31 341 ALA A O 1
ATOM 2729 N N . ASP A 1 342 ? -27.195 -2.173 8.594 1.00 57.16 342 ASP A N 1
ATOM 2730 C CA . ASP A 1 342 ? -26.820 -3.505 9.091 1.00 57.16 342 ASP A CA 1
ATOM 2731 C C . ASP A 1 342 ? -27.054 -3.635 10.607 1.00 57.16 342 ASP A C 1
ATOM 2733 O O . ASP A 1 342 ? -27.564 -4.638 11.112 1.00 57.16 342 ASP A O 1
ATOM 2737 N N . ARG A 1 343 ? -26.726 -2.578 11.361 1.00 63.59 343 ARG A N 1
ATOM 2738 C CA . ARG A 1 343 ? -26.938 -2.529 12.813 1.00 63.59 343 ARG A CA 1
ATOM 2739 C C . ARG A 1 343 ? -28.418 -2.549 13.183 1.00 63.59 343 ARG A C 1
ATOM 2741 O O . ARG A 1 343 ? -28.810 -3.215 14.142 1.00 63.59 343 ARG A O 1
ATOM 2748 N N . THR A 1 344 ? -29.232 -1.794 12.450 1.00 68.31 344 THR A N 1
ATOM 2749 C CA . THR A 1 344 ? -30.680 -1.756 12.672 1.00 68.31 344 THR A CA 1
ATOM 2750 C C . THR A 1 344 ? -31.301 -3.111 12.330 1.00 68.31 344 THR A C 1
ATOM 2752 O O . THR A 1 344 ? -32.136 -3.599 13.084 1.00 68.31 344 THR A O 1
ATOM 2755 N N . GLU A 1 345 ? -30.848 -3.761 11.257 1.00 67.56 345 GLU A N 1
ATOM 2756 C CA . GLU A 1 345 ? -31.288 -5.104 10.869 1.00 67.56 345 GLU A CA 1
ATOM 2757 C C . GLU A 1 345 ? -30.942 -6.160 11.929 1.00 67.56 345 GLU A C 1
ATOM 2759 O O . GLU A 1 345 ? -31.799 -6.961 12.303 1.00 67.56 345 GLU A O 1
ATOM 2764 N N . MET A 1 346 ? -29.732 -6.114 12.494 1.00 64.62 346 MET A N 1
ATOM 2765 C CA . MET A 1 346 ? -29.320 -7.006 13.581 1.00 64.62 346 MET A CA 1
ATOM 2766 C C . MET A 1 346 ? -30.187 -6.824 14.834 1.00 64.62 346 MET A C 1
ATOM 2768 O O . MET A 1 346 ? -30.687 -7.797 15.396 1.00 64.62 346 MET A O 1
ATOM 2772 N N . LEU A 1 347 ? -30.395 -5.583 15.283 1.00 71.62 347 LEU A N 1
ATOM 2773 C CA . LEU A 1 347 ? -31.244 -5.309 16.447 1.00 71.62 347 LEU A CA 1
ATOM 2774 C C . LEU A 1 347 ? -32.691 -5.760 16.192 1.00 71.62 347 LEU A C 1
ATOM 2776 O O . LEU A 1 347 ? -33.271 -6.432 17.047 1.00 71.62 347 LEU A O 1
ATOM 2780 N N . ASN A 1 348 ? -33.220 -5.514 14.989 1.00 75.06 348 ASN A N 1
ATOM 2781 C CA . ASN A 1 348 ? -34.532 -6.006 14.568 1.00 75.06 348 ASN A CA 1
ATOM 2782 C C . ASN A 1 348 ? -34.606 -7.542 14.592 1.00 75.06 348 ASN A C 1
ATOM 2784 O O . ASN A 1 348 ? -35.600 -8.089 15.071 1.00 75.06 348 ASN A O 1
ATOM 2788 N N . HIS A 1 349 ? -33.560 -8.248 14.144 1.00 65.88 349 HIS A N 1
ATOM 2789 C CA . HIS A 1 349 ? -33.478 -9.714 14.207 1.00 65.88 349 HIS A CA 1
ATOM 2790 C C . HIS A 1 349 ? -33.592 -10.236 15.646 1.00 65.88 349 HIS A C 1
ATOM 2792 O O . HIS A 1 349 ? -34.277 -11.225 15.907 1.00 65.88 349 HIS A O 1
ATOM 2798 N N . TRP A 1 350 ? -32.980 -9.536 16.602 1.00 63.72 350 TRP A N 1
ATOM 2799 C CA . TRP A 1 350 ? -33.097 -9.844 18.027 1.00 63.72 350 TRP A CA 1
ATOM 2800 C C . TRP A 1 350 ? -34.419 -9.363 18.649 1.00 63.72 350 TRP A C 1
ATOM 2802 O O . TRP A 1 350 ? -34.626 -9.516 19.853 1.00 63.72 350 TRP A O 1
ATOM 2812 N N . GLY A 1 351 ? -35.344 -8.815 17.861 1.00 76.06 351 GLY A N 1
ATOM 2813 C CA . GLY A 1 351 ? -36.642 -8.331 18.327 1.00 76.06 351 GLY A CA 1
ATOM 2814 C C . GLY A 1 351 ? -36.575 -6.970 19.014 1.00 76.06 351 GLY A C 1
ATOM 2815 O O . GLY A 1 351 ? -37.423 -6.684 19.857 1.00 76.06 351 GLY A O 1
ATOM 2816 N N . PHE A 1 352 ? -35.563 -6.157 18.700 1.00 83.88 352 PHE A N 1
ATOM 2817 C CA . PHE A 1 352 ? -35.482 -4.767 19.130 1.00 83.88 352 PHE A CA 1
ATOM 2818 C C . PHE A 1 352 ? -35.894 -3.814 18.008 1.00 83.88 352 PHE A C 1
ATOM 2820 O O . PHE A 1 352 ? -35.292 -3.828 16.942 1.00 83.88 352 PHE A O 1
ATOM 2827 N N . LYS A 1 353 ? -36.851 -2.925 18.274 1.00 88.62 353 LYS A N 1
ATOM 2828 C CA . LYS A 1 353 ? -37.108 -1.732 17.461 1.00 88.62 353 LYS A CA 1
ATOM 2829 C C . LYS A 1 353 ? -36.124 -0.634 17.867 1.00 88.62 353 LYS A C 1
ATOM 2831 O O . LYS A 1 353 ? -35.932 -0.400 19.057 1.00 88.62 353 LYS A O 1
ATOM 2836 N N . VAL A 1 354 ? -35.526 0.055 16.897 1.00 87.19 354 VAL A N 1
ATOM 2837 C CA . VAL A 1 354 ? -34.585 1.164 17.139 1.00 87.19 354 VAL A CA 1
ATOM 2838 C C . VAL A 1 354 ? -35.235 2.493 16.769 1.00 87.19 354 VAL A C 1
ATOM 2840 O O . VAL A 1 354 ? -35.695 2.656 15.639 1.00 87.19 354 VAL A O 1
ATOM 2843 N N . ILE A 1 355 ? -35.233 3.454 17.693 1.00 89.44 355 ILE A N 1
ATOM 2844 C CA . ILE A 1 355 ? -35.595 4.855 17.435 1.00 89.44 355 ILE A CA 1
ATOM 2845 C C . ILE A 1 355 ? -34.413 5.769 17.760 1.00 89.44 355 ILE A C 1
ATOM 2847 O O . ILE A 1 355 ? -33.585 5.447 18.611 1.00 89.44 355 ILE A O 1
ATOM 2851 N N . ARG A 1 356 ? -34.306 6.893 17.049 1.00 88.50 356 ARG A N 1
ATOM 2852 C CA . ARG A 1 356 ? -33.158 7.801 17.140 1.00 88.50 356 ARG A CA 1
ATOM 2853 C C . ARG A 1 356 ? -33.630 9.238 17.298 1.00 88.50 356 ARG A C 1
ATOM 2855 O O . ARG A 1 356 ? -34.580 9.631 16.627 1.00 88.50 356 ARG A O 1
ATOM 2862 N N . PHE A 1 357 ? -32.922 10.002 18.119 1.00 86.62 357 PHE A N 1
ATOM 2863 C CA . PHE A 1 357 ? -33.110 11.440 18.280 1.00 86.62 357 PHE A CA 1
ATOM 2864 C C . PHE A 1 357 ? -31.771 12.155 18.121 1.00 86.62 357 PHE A C 1
ATOM 2866 O O . PHE A 1 357 ? -30.719 11.635 18.496 1.00 86.62 357 PHE A O 1
ATOM 2873 N N . THR A 1 358 ? -31.798 13.356 17.563 1.00 84.00 358 THR A N 1
ATOM 2874 C CA . THR A 1 358 ? -30.628 14.236 17.529 1.00 84.00 358 THR A CA 1
ATOM 2875 C C . THR A 1 358 ? -30.420 14.905 18.889 1.00 84.00 358 THR A C 1
ATOM 2877 O O . THR A 1 358 ? -31.376 15.140 19.632 1.00 84.00 358 THR A O 1
ATOM 2880 N N . ASN A 1 359 ? -29.176 15.285 19.203 1.00 80.50 359 ASN A N 1
ATOM 2881 C CA . ASN A 1 359 ? -28.883 16.084 20.400 1.00 80.50 359 ASN A CA 1
ATOM 2882 C C . ASN A 1 359 ? -29.749 17.351 20.484 1.00 80.50 359 ASN A C 1
ATOM 2884 O O . ASN A 1 359 ? -30.235 17.699 21.557 1.00 80.50 359 ASN A O 1
ATOM 2888 N N . GLU A 1 360 ? -29.968 18.021 19.351 1.00 83.31 360 GLU A N 1
ATOM 2889 C CA . GLU A 1 360 ? -30.773 19.240 19.284 1.00 83.31 360 GLU A CA 1
ATOM 2890 C C . GLU A 1 360 ? -32.242 18.978 19.644 1.00 83.31 360 GLU A C 1
ATOM 2892 O O . GLU A 1 360 ? -32.811 19.719 20.443 1.00 83.31 360 GLU A O 1
ATOM 2897 N N . GLU A 1 361 ? -32.845 17.898 19.138 1.00 86.81 361 GLU A N 1
ATOM 2898 C CA . GLU A 1 361 ? -34.221 17.519 19.484 1.00 86.81 361 GLU A CA 1
ATOM 2899 C C . GLU A 1 361 ? -34.376 17.213 20.974 1.00 86.81 361 GLU A C 1
ATOM 2901 O O . GLU A 1 361 ? -35.340 17.660 21.600 1.00 86.81 361 GLU A O 1
ATOM 2906 N N . VAL A 1 362 ? -33.417 16.488 21.554 1.00 89.62 362 VAL A N 1
ATOM 2907 C CA . VAL A 1 362 ? -33.435 16.132 22.977 1.00 89.62 362 VAL A CA 1
ATOM 2908 C C . VAL A 1 362 ? -33.275 17.367 23.864 1.00 89.62 362 VAL A C 1
ATOM 2910 O O . VAL A 1 362 ? -33.968 17.483 24.873 1.00 89.62 362 VAL A O 1
ATOM 2913 N N . ILE A 1 363 ? -32.400 18.304 23.487 1.00 87.38 363 ILE A N 1
ATOM 2914 C CA . ILE A 1 363 ? -32.128 19.519 24.266 1.00 87.38 363 ILE A CA 1
ATOM 2915 C C . ILE A 1 363 ? -33.260 20.544 24.115 1.00 87.38 363 ILE A C 1
ATOM 2917 O O . ILE A 1 363 ? -33.725 21.099 25.108 1.00 87.38 363 ILE A O 1
ATOM 2921 N N . GLN A 1 364 ? -33.730 20.798 22.890 1.00 89.88 364 GLN A N 1
ATOM 2922 C CA . GLN A 1 364 ? -34.726 21.842 22.627 1.00 89.88 364 GLN A CA 1
ATOM 2923 C C . GLN A 1 364 ? -36.160 21.389 22.908 1.00 89.88 364 GLN A C 1
ATOM 2925 O O . GLN A 1 364 ? -37.000 22.206 23.289 1.00 89.88 364 GLN A O 1
ATOM 2930 N N . LYS A 1 365 ? -36.476 20.104 22.692 1.00 93.50 365 LYS A N 1
ATOM 2931 C CA . LYS A 1 365 ? -37.842 19.562 22.809 1.00 93.50 365 LYS A CA 1
ATOM 2932 C C . LYS A 1 365 ? -37.902 18.282 23.665 1.00 93.50 365 LYS A C 1
ATOM 2934 O O . LYS A 1 365 ? -38.551 17.312 23.261 1.00 93.50 365 LYS A O 1
ATOM 2939 N N . PRO A 1 366 ? -37.329 18.278 24.886 1.00 90.19 366 PRO A N 1
ATOM 2940 C CA . PRO A 1 366 ? -37.200 17.079 25.720 1.00 90.19 366 PRO A CA 1
ATOM 2941 C C . PRO A 1 366 ? -38.529 16.371 26.010 1.00 90.19 366 PRO A C 1
ATOM 2943 O O . PRO A 1 366 ? -38.608 15.146 25.973 1.00 90.19 366 PRO A O 1
ATOM 2946 N N . GLN A 1 367 ? -39.598 17.134 26.263 1.00 90.94 367 GLN A N 1
ATOM 2947 C CA . GLN A 1 367 ? -40.926 16.575 26.547 1.00 90.94 367 GLN A CA 1
ATOM 2948 C C . GLN A 1 367 ? -41.557 15.909 25.318 1.00 90.94 367 GLN A C 1
ATOM 2950 O O . GLN A 1 367 ? -42.197 14.869 25.441 1.00 90.94 367 GLN A O 1
ATOM 2955 N N . SER A 1 368 ? -41.338 16.466 24.123 1.00 92.81 368 SER A N 1
ATOM 2956 C CA . SER A 1 368 ? -41.818 15.861 22.874 1.00 92.81 368 SER A CA 1
ATOM 2957 C C . SER A 1 368 ? -41.109 14.538 22.589 1.00 92.81 368 SER A C 1
ATOM 2959 O O . SER A 1 368 ? -41.744 13.571 22.170 1.00 92.81 368 SER A O 1
ATOM 2961 N N . VAL A 1 369 ? -39.794 14.490 22.827 1.00 92.31 369 VAL A N 1
ATOM 2962 C CA . VAL A 1 369 ? -38.993 13.265 22.697 1.00 92.31 369 VAL A CA 1
ATOM 2963 C C . VAL A 1 369 ? -39.472 12.211 23.695 1.00 92.31 369 VAL A C 1
ATOM 2965 O O . VAL A 1 369 ? -39.722 11.069 23.312 1.00 92.31 369 VAL A O 1
ATOM 2968 N N . PHE A 1 370 ? -39.670 12.602 24.956 1.00 92.81 370 PHE A N 1
ATOM 2969 C CA . PHE A 1 370 ? -40.195 11.718 25.996 1.00 92.81 370 PHE A CA 1
ATOM 2970 C C . PHE A 1 370 ? -41.557 11.120 25.623 1.00 92.81 370 PHE A C 1
ATOM 2972 O O . PHE A 1 370 ? -41.739 9.908 25.730 1.00 92.81 370 PHE A O 1
ATOM 2979 N N . GLU A 1 371 ? -42.494 11.942 25.148 1.00 92.12 371 GLU A N 1
ATOM 2980 C CA . GLU A 1 371 ? -43.829 11.475 24.772 1.00 92.12 371 GLU A CA 1
ATOM 2981 C C . GLU A 1 371 ? -43.776 10.517 23.572 1.00 92.12 371 GLU A C 1
ATOM 2983 O O . GLU A 1 371 ? -44.443 9.485 23.576 1.00 92.12 371 GLU A O 1
ATOM 2988 N N . THR A 1 372 ? -42.897 10.784 22.601 1.00 94.19 372 THR A N 1
ATOM 2989 C CA . THR A 1 372 ? -42.651 9.877 21.467 1.00 94.19 372 THR A CA 1
ATOM 2990 C C . THR A 1 372 ? -42.137 8.520 21.951 1.00 94.19 372 THR A C 1
ATOM 2992 O O . THR A 1 372 ? -42.673 7.480 21.576 1.00 94.19 372 THR A O 1
ATOM 2995 N N . ILE A 1 373 ? -41.130 8.514 22.834 1.00 92.88 373 ILE A N 1
ATOM 2996 C CA . ILE A 1 373 ? -40.592 7.284 23.433 1.00 92.88 373 ILE A CA 1
ATOM 2997 C C . ILE A 1 373 ? -41.693 6.533 24.183 1.00 92.88 373 ILE A C 1
ATOM 2999 O O . ILE A 1 373 ? -41.840 5.326 24.016 1.00 92.88 373 ILE A O 1
ATOM 3003 N N . ARG A 1 374 ? -42.487 7.233 24.998 1.00 92.19 374 ARG A N 1
ATOM 3004 C CA . ARG A 1 374 ? -43.575 6.632 25.773 1.00 92.19 374 ARG A CA 1
ATOM 3005 C C . ARG A 1 374 ? -44.612 5.966 24.868 1.00 92.19 374 ARG A C 1
ATOM 3007 O O . ARG A 1 374 ? -44.979 4.823 25.131 1.00 92.19 374 ARG A O 1
ATOM 3014 N N . GLN A 1 375 ? -45.055 6.649 23.815 1.00 92.62 375 GLN A N 1
ATOM 3015 C CA . GLN A 1 375 ? -46.014 6.107 22.850 1.00 92.62 375 GLN A CA 1
ATOM 3016 C C . GLN A 1 375 ? -45.454 4.874 22.138 1.00 92.62 375 GLN A C 1
ATOM 3018 O O . GLN A 1 375 ? -46.143 3.861 22.030 1.00 92.62 375 GLN A O 1
ATOM 3023 N N . GLU A 1 376 ? -44.187 4.920 21.730 1.00 93.19 376 GLU A N 1
ATOM 3024 C CA . GLU A 1 376 ? -43.521 3.802 21.063 1.00 93.19 376 GLU A CA 1
ATOM 3025 C C . GLU A 1 376 ? -43.388 2.568 21.962 1.00 93.19 376 GLU A C 1
ATOM 3027 O O . GLU A 1 376 ? -43.721 1.455 21.559 1.00 93.19 376 GLU A O 1
ATOM 3032 N N . ILE A 1 377 ? -42.974 2.756 23.218 1.00 91.00 377 ILE A N 1
ATOM 3033 C CA . ILE A 1 377 ? -42.893 1.671 24.208 1.00 91.00 377 ILE A CA 1
ATOM 3034 C C . ILE A 1 377 ? -44.275 1.046 24.454 1.00 91.00 377 ILE A C 1
ATOM 3036 O O . ILE A 1 377 ? -44.382 -0.173 24.589 1.00 91.00 377 ILE A O 1
ATOM 3040 N N . GLN A 1 378 ? -45.329 1.864 24.530 1.00 90.06 378 GLN A N 1
ATOM 3041 C CA . GLN A 1 378 ? -46.695 1.398 24.784 1.00 90.06 378 GLN A CA 1
ATOM 3042 C C . GLN A 1 378 ? -47.312 0.673 23.584 1.00 90.06 378 GLN A C 1
ATOM 3044 O O . GLN A 1 378 ? -48.076 -0.272 23.781 1.00 90.06 378 GLN A O 1
ATOM 3049 N N . ALA A 1 379 ? -46.977 1.091 22.362 1.00 91.56 379 ALA A N 1
ATOM 3050 C CA . ALA A 1 379 ? -47.450 0.461 21.134 1.00 91.56 379 ALA A CA 1
ATOM 3051 C C . ALA A 1 379 ? -46.799 -0.909 20.881 1.00 91.56 379 ALA A C 1
ATOM 3053 O O . ALA A 1 379 ? -47.388 -1.758 20.208 1.00 91.56 379 ALA A O 1
ATOM 3054 N N . LEU A 1 380 ? -45.593 -1.139 21.410 1.00 87.38 380 LEU A N 1
ATOM 3055 C CA . LEU A 1 380 ? -44.897 -2.410 21.254 1.00 87.38 380 LEU A CA 1
ATOM 3056 C C . LEU A 1 380 ? -45.517 -3.511 22.138 1.00 87.38 380 LEU A C 1
ATOM 3058 O O . LEU A 1 380 ? -45.787 -3.292 23.329 1.00 87.38 380 LEU A O 1
ATOM 3062 N N . PRO A 1 381 ? -45.718 -4.729 21.596 1.00 86.44 381 PRO A N 1
ATOM 3063 C CA . PRO A 1 381 ? -46.069 -5.878 22.418 1.00 86.44 381 PRO A CA 1
ATOM 3064 C C . PRO A 1 381 ? -44.923 -6.209 23.382 1.00 86.44 381 PRO A C 1
ATOM 3066 O O . PRO A 1 381 ? -43.771 -5.831 23.161 1.00 86.44 381 PRO A O 1
ATOM 3069 N N . ASP A 1 382 ? -45.227 -6.934 24.459 1.00 82.56 382 ASP A N 1
ATOM 3070 C CA . ASP A 1 382 ? -44.168 -7.484 25.306 1.00 82.56 382 ASP A CA 1
ATOM 3071 C C . ASP A 1 382 ? -43.307 -8.433 24.468 1.00 82.56 382 ASP A C 1
ATOM 3073 O O . ASP A 1 382 ? -43.804 -9.339 23.790 1.00 82.56 382 ASP A O 1
ATOM 3077 N N . ARG A 1 383 ? -41.996 -8.195 24.489 1.00 77.00 383 ARG A N 1
ATOM 3078 C CA . ARG A 1 383 ? -41.023 -8.998 23.761 1.00 77.00 383 ARG A CA 1
ATOM 3079 C C . ARG A 1 383 ? -41.015 -10.392 24.377 1.00 77.00 383 ARG A C 1
ATOM 3081 O O . ARG A 1 383 ? -40.725 -10.555 25.561 1.00 77.00 383 ARG A O 1
ATOM 3088 N N . GLN A 1 384 ? -41.317 -11.405 23.569 1.00 64.06 384 GLN A N 1
ATOM 3089 C CA . GLN A 1 384 ? -41.208 -12.805 23.979 1.00 64.06 384 GLN A CA 1
ATOM 3090 C C . GLN A 1 384 ? -39.722 -13.153 24.145 1.00 64.06 384 GLN A C 1
ATOM 3092 O O . GLN A 1 384 ? -39.037 -13.520 23.190 1.00 64.06 384 GLN A O 1
ATOM 3097 N N . SER A 1 385 ? -39.200 -12.951 25.356 1.00 53.31 385 SER A N 1
ATOM 3098 C CA . SER A 1 385 ? -37.818 -13.267 25.715 1.00 53.31 385 SER A CA 1
ATOM 3099 C C . SER A 1 385 ? -37.560 -14.767 25.563 1.00 53.31 385 SER A C 1
ATOM 3101 O O . SER A 1 385 ? -38.321 -15.600 26.062 1.00 53.31 385 SER A O 1
ATOM 3103 N N . LYS A 1 386 ? -36.439 -15.122 24.929 1.00 46.31 386 LYS A N 1
ATOM 3104 C CA . LYS A 1 386 ? -35.805 -16.422 25.152 1.00 46.31 386 LYS A CA 1
ATOM 3105 C C . LYS A 1 386 ? -34.899 -16.293 26.388 1.00 46.31 386 LYS A C 1
ATOM 3107 O O . LYS A 1 386 ? -33.693 -16.151 26.254 1.00 46.31 386 LYS A O 1
ATOM 3112 N N . VAL A 1 387 ? -35.543 -16.409 27.556 1.00 36.78 387 VAL A N 1
ATOM 3113 C CA . VAL A 1 387 ? -35.018 -16.672 28.919 1.00 36.78 387 VAL A CA 1
ATOM 3114 C C . VAL A 1 387 ? -34.426 -15.495 29.741 1.00 36.78 387 VAL A C 1
ATOM 3116 O O . VAL A 1 387 ? -33.534 -14.772 29.310 1.00 36.78 387 VAL A O 1
ATOM 3119 N N . LEU A 1 388 ? -34.872 -15.420 31.013 1.00 31.58 388 LEU A N 1
ATOM 3120 C CA . LEU A 1 388 ? -34.356 -14.670 32.187 1.00 31.58 388 LEU A CA 1
ATOM 3121 C C . LEU A 1 388 ? -34.157 -15.658 33.383 1.00 31.58 388 LEU A C 1
ATOM 3123 O O . LEU A 1 388 ? -34.802 -16.704 33.365 1.00 31.58 388 LEU A O 1
ATOM 3127 N N . PRO A 1 389 ? -33.529 -15.288 34.529 1.00 38.69 389 PRO A N 1
ATOM 3128 C CA . PRO A 1 389 ? -32.118 -14.968 34.830 1.00 38.69 389 PRO A CA 1
ATOM 3129 C C . PRO A 1 389 ? -31.499 -15.942 35.896 1.00 38.69 389 PRO A C 1
ATOM 3131 O O . PRO A 1 389 ? -32.195 -16.840 36.367 1.00 38.69 389 PRO A O 1
ATOM 3134 N N . PRO A 1 390 ? -30.215 -15.788 36.324 1.00 30.83 390 PRO A N 1
ATOM 3135 C CA . PRO A 1 390 ? -29.973 -15.094 37.612 1.00 30.83 390 PRO A CA 1
ATOM 3136 C C . PRO A 1 390 ? -28.728 -14.164 37.706 1.00 30.83 390 PRO A C 1
ATOM 3138 O O . PRO A 1 390 ? -27.652 -14.486 37.207 1.00 30.83 390 PRO A O 1
ATOM 3141 N N . GLY A 1 391 ? -28.898 -13.048 38.448 1.00 31.00 391 GLY A N 1
ATOM 3142 C CA . GLY A 1 391 ? -27.894 -12.254 39.207 1.00 31.00 391 GLY A CA 1
ATOM 3143 C C . GLY A 1 391 ? -27.006 -11.272 38.416 1.00 31.00 391 GLY A C 1
ATOM 3144 O O . GLY A 1 391 ? -26.325 -11.689 37.489 1.00 31.00 391 GLY A O 1
ATOM 3145 N N . GLU A 1 392 ? -26.901 -9.968 38.688 1.00 33.03 392 GLU A N 1
ATOM 3146 C CA . GLU A 1 392 ? -27.270 -9.159 39.858 1.00 33.03 392 GLU A CA 1
ATOM 3147 C C . GLU A 1 392 ? -27.499 -7.683 39.472 1.00 33.03 392 GLU A C 1
ATOM 3149 O O . GLU A 1 392 ? -27.064 -7.191 38.427 1.00 33.03 392 GLU A O 1
ATOM 3154 N N . ASP A 1 393 ? -28.209 -7.013 40.372 1.00 44.94 393 ASP A N 1
ATOM 3155 C CA . ASP A 1 393 ? -28.477 -5.586 40.490 1.00 44.94 393 ASP A CA 1
ATOM 3156 C C . ASP A 1 393 ? -27.232 -4.695 40.323 1.00 44.94 393 ASP A C 1
ATOM 3158 O O . ASP A 1 393 ? -26.246 -4.842 41.036 1.00 44.94 393 ASP A O 1
ATOM 3162 N N . LEU A 1 394 ? -27.308 -3.724 39.409 1.00 35.50 394 LEU A N 1
ATOM 3163 C CA . LEU A 1 394 ? -26.503 -2.501 39.451 1.00 35.50 394 LEU A CA 1
ATOM 3164 C C . LEU A 1 394 ? -27.343 -1.342 38.905 1.00 35.50 394 LEU A C 1
ATOM 3166 O O . LEU A 1 394 ? -27.103 -0.841 37.801 1.00 35.50 394 LEU A O 1
ATOM 3170 N N . GLY A 1 395 ? -28.348 -0.932 39.679 1.00 31.09 395 GLY A N 1
ATOM 3171 C CA . GLY A 1 395 ? -28.923 0.406 39.543 1.00 31.09 395 GLY A CA 1
ATOM 3172 C C . GLY A 1 395 ? -30.418 0.514 39.796 1.00 31.09 395 GLY A C 1
ATOM 3173 O O . GLY A 1 395 ? -31.085 1.262 39.083 1.00 31.09 395 GLY A O 1
ATOM 3174 N N . GLY A 1 396 ? -30.957 -0.211 40.777 1.00 29.27 396 GLY A N 1
ATOM 3175 C CA . GLY A 1 396 ? -32.110 0.297 41.515 1.00 29.27 396 GLY A CA 1
ATOM 3176 C C . GLY A 1 396 ? -31.675 1.488 42.372 1.00 29.27 396 GLY A C 1
ATOM 3177 O O . GLY A 1 396 ? -30.769 1.368 43.190 1.00 29.27 396 GLY A O 1
ATOM 3178 N N . ALA A 1 397 ? -32.288 2.654 42.172 1.00 28.38 397 ALA A N 1
ATOM 3179 C CA . ALA A 1 397 ? -32.312 3.662 43.222 1.00 28.38 397 ALA A CA 1
ATOM 3180 C C . ALA A 1 397 ? -33.304 3.162 44.277 1.00 28.38 397 ALA A C 1
ATOM 3182 O O . ALA A 1 397 ? -34.515 3.226 44.068 1.00 28.38 397 ALA A O 1
ATOM 3183 N N . SER A 1 398 ? -32.782 2.602 45.361 1.00 28.08 398 SER A N 1
ATOM 3184 C CA . SER A 1 398 ? -33.550 2.309 46.567 1.00 28.08 398 SER A CA 1
ATOM 3185 C C . SER A 1 398 ? -33.608 3.586 47.407 1.00 28.08 398 SER A C 1
ATOM 3187 O O . SER A 1 398 ? -32.565 4.002 47.897 1.00 28.08 398 SER A O 1
ATOM 3189 N N . LEU A 1 399 ? -34.819 4.153 47.511 1.00 30.59 399 LEU A N 1
ATOM 3190 C CA . LEU A 1 399 ? -35.286 5.281 48.345 1.00 30.59 399 LEU A CA 1
ATOM 3191 C C . LEU A 1 399 ? -34.465 6.583 48.334 1.00 30.59 399 LEU A C 1
ATOM 3193 O O . LEU A 1 399 ? -33.375 6.642 48.937 1.00 30.59 399 LEU A O 1
#

Radius of gyration: 28.95 Å; Cα contacts (8 Å, |Δi|>4): 667; chains: 1; bounding box: 71×72×80 Å

Solvent-accessible surface area (backbone atoms only — not comparable to full-atom values): 22897 Å² total; per-residue (Å²): 134,77,72,80,66,48,97,82,57,89,80,56,53,76,72,29,37,79,42,50,27,33,41,55,69,70,42,43,54,62,53,53,40,51,52,52,41,59,37,46,55,90,50,89,58,54,58,43,66,31,60,87,51,57,32,73,27,30,29,48,34,46,33,20,21,33,58,37,44,78,48,30,69,62,61,32,57,33,44,35,30,35,39,35,28,34,34,46,29,24,31,22,88,60,18,27,75,89,40,67,74,78,49,76,40,68,56,89,84,70,44,74,67,59,59,58,57,53,37,60,79,63,45,41,82,41,79,42,55,68,53,60,76,32,86,54,64,63,95,88,43,46,35,34,67,39,45,77,69,71,49,90,71,90,74,66,67,40,82,32,41,21,82,40,56,46,76,78,44,83,55,86,54,40,34,30,35,40,39,31,29,40,47,88,64,52,66,36,39,50,26,33,54,50,13,53,74,71,67,15,32,12,16,29,73,40,42,30,30,47,30,47,57,95,46,49,31,88,68,27,34,50,61,65,59,47,36,48,56,67,60,48,77,79,78,80,77,82,85,88,80,85,87,81,92,85,89,85,91,85,90,84,81,85,83,68,88,82,74,65,81,58,91,50,31,57,81,93,53,31,66,67,50,52,52,49,32,50,50,47,72,76,65,58,52,73,35,55,47,57,51,46,69,59,43,48,90,44,64,62,77,48,69,63,42,66,42,38,54,54,54,98,40,70,35,53,26,33,28,70,61,38,17,38,34,40,40,70,46,93,70,96,57,93,87,45,64,68,66,54,48,57,51,50,51,52,39,42,74,75,53,26,49,79,48,77,43,47,41,64,50,40,64,77,37,44,66,61,50,50,49,51,52,34,54,53,54,68,73,38,61,75,45,85,72,88,65,86,87,86,92,80,91,88,76,78,87,78,131

Organism: NCBI:txid2005073

pLDDT: mean 75.76, std 23.18, range [24.62, 98.88]

Nearest PDB structures (foldseek):
  1k8w-assembly1_A  TM=9.580E-01  e=2.932E-24  Escherichia coli
  1zl3-assembly1_A  TM=9.629E-01  e=1.432E-23  Escherichia coli
  2ab4-assembly1_A  TM=9.442E-01  e=1.610E-23  Thermotoga maritima
  1ze2-assembly1_A  TM=9.610E-01  e=2.012E-22  Thermotoga maritima
  1r3e-assembly1_A  TM=9.463E-01  e=1.897E-22  Thermotoga maritima

Secondary structure (DSSP, 8-state):
--TTS-TT----TTT--EEEEEEPTT--HHHHHHHHHHHTTTS---EEESS---TTEEEEEEEEEGGGGGGHHHHHHS-EEEEEEEEESEE-TTSBTTS---EE---TT--HHHHHHHHGGGSEEEEEPPPSSS--EETTEEHHHHHTTT-------EEEEEEEEEEEEEETTEEEEEEEE-TT--HHHHHHHHHHHTTS-EEEEEEEEEEETTEEGGGPEEHHHHHHHHHSPPPPPP-------------S----TT----SS--HHHHHHHHHHHHHHHHS--HHHHHHHHHHSTTTTSS--EEEEEETTEEEEEEETTTTEEEEEES---GGGHHHHHHHHHHHHHTT-EEEEEEHHHHHH-HHHHHHHHHHHHHHSPPP--S-------S-----

Sequence (399 aa):
MSELHSKHKNFNFAEGELLLINKPYRWTSFDIVGKVRNAFKPLKLKVGHAGTLDPLATGLLIVCTGKMTKQIDTFQAEEKEYTGTFTLGGTTPSYDMETEIDETFDTAHLTEEILKAACAQFTGEIQQYPPAHSAIKVNGERLYEKARRGEEVELKARTVTIKEFELTRIELPEVDFKVVCSKGTYIRSLAFDYGKAVNSGAYLSKLRRTRSGNFKVEDAWEVMELVNFIRKPLPNPPREGGLSEQEGLNILEEPDPARVYRENADPLVYEPLKGNSRSNRHEPTEAENVLWQLLRRDATGFKIRRQHVIDNYIADFVCLQKGLVIEVDGGYHQHTKEADADRTEMLNHWGFKVIRFTNEEVIQKPQSVFETIRQEIQALPDRQSKVLPPGEDLGGASL